Protein AF-0000000086660845 (afdb_homodimer)

Structure (mmCIF, N/CA/C/O backbone):
data_AF-0000000086660845-model_v1
#
loop_
_entity.id
_entity.type
_entity.pdbx_description
1 polymer 'Inosine/uridine-preferring nucleoside hydrolase domain-containing protein'
#
loop_
_atom_site.group_PDB
_atom_site.id
_atom_site.type_symbol
_atom_site.label_atom_id
_atom_site.label_alt_id
_atom_site.label_comp_id
_atom_site.label_asym_id
_atom_site.label_entity_id
_atom_site.label_seq_id
_atom_site.pdbx_PDB_ins_code
_atom_site.Cartn_x
_atom_site.Cartn_y
_atom_site.Cartn_z
_atom_site.occupancy
_atom_site.B_iso_or_equiv
_atom_site.auth_seq_id
_atom_site.auth_comp_id
_atom_site.auth_asym_id
_atom_site.auth_atom_id
_atom_site.pdbx_PDB_model_num
ATOM 1 N N . MET A 1 1 ? -36.562 30 74.688 1 32.03 1 MET A N 1
ATOM 2 C CA . MET A 1 1 ? -36 30.766 73.625 1 32.03 1 MET A CA 1
ATOM 3 C C . MET A 1 1 ? -34.906 29.984 72.875 1 32.03 1 MET A C 1
ATOM 5 O O . MET A 1 1 ? -33.812 29.828 73.375 1 32.03 1 MET A O 1
ATOM 9 N N . LEU A 1 2 ? -35.375 28.969 72.062 1 31.64 2 LEU A N 1
ATOM 10 C CA . LEU A 1 2 ? -34.625 27.984 71.312 1 31.64 2 LEU A CA 1
ATOM 11 C C . LEU A 1 2 ? -33.781 28.672 70.25 1 31.64 2 LEU A C 1
ATOM 13 O O . LEU A 1 2 ? -34.312 29.469 69.438 1 31.64 2 LEU A O 1
ATOM 17 N N . ALA A 1 3 ? -32.406 28.75 70.5 1 40.72 3 ALA A N 1
ATOM 18 C CA . ALA A 1 3 ? -31.312 29.219 69.688 1 40.72 3 ALA A CA 1
ATOM 19 C C . ALA A 1 3 ? -31.312 28.516 68.312 1 40.72 3 ALA A C 1
ATOM 21 O O . ALA A 1 3 ? -31.125 27.312 68.25 1 40.72 3 ALA A O 1
ATOM 22 N N . SER A 1 4 ? -32.156 28.984 67.375 1 36.28 4 SER A N 1
ATOM 23 C CA . SER A 1 4 ? -32.156 28.516 65.938 1 36.28 4 SER A CA 1
ATOM 24 C C . SER A 1 4 ? -30.812 28.75 65.312 1 36.28 4 SER A C 1
ATOM 26 O O . SER A 1 4 ? -30.344 29.875 65.188 1 36.28 4 SER A O 1
ATOM 28 N N . THR A 1 5 ? -29.875 27.781 65.5 1 42.56 5 THR A N 1
ATOM 29 C CA . THR A 1 5 ? -28.578 27.812 64.875 1 42.56 5 THR A CA 1
ATOM 30 C C . THR A 1 5 ? -28.734 27.859 63.344 1 42.56 5 THR A C 1
ATOM 32 O O . THR A 1 5 ? -29.344 26.969 62.75 1 42.56 5 THR A O 1
ATOM 35 N N . LEU A 1 6 ? -28.781 29.031 62.812 1 41.56 6 LEU A N 1
ATOM 36 C CA . LEU A 1 6 ? -28.703 29.281 61.375 1 41.56 6 LEU A CA 1
ATOM 37 C C . LEU A 1 6 ? -27.469 28.625 60.781 1 41.56 6 LEU A C 1
ATOM 39 O O . LEU A 1 6 ? -26.328 28.969 61.156 1 41.56 6 LEU A O 1
ATOM 43 N N . GLN A 1 7 ? -27.578 27.344 60.406 1 42.09 7 GLN A N 1
ATOM 44 C CA . GLN A 1 7 ? -26.531 26.688 59.625 1 42.09 7 GLN A CA 1
ATOM 45 C C . GLN A 1 7 ? -26.312 27.422 58.281 1 42.09 7 GLN A C 1
ATOM 47 O O . GLN A 1 7 ? -27.219 27.484 57.469 1 42.09 7 GLN A O 1
ATOM 52 N N . ILE A 1 8 ? -25.484 28.391 58.25 1 34.31 8 ILE A N 1
ATOM 53 C CA . ILE A 1 8 ? -25.031 28.969 57 1 34.31 8 ILE A CA 1
ATOM 54 C C . ILE A 1 8 ? -24.344 27.906 56.156 1 34.31 8 ILE A C 1
ATOM 56 O O . ILE A 1 8 ? -23.312 27.359 56.562 1 34.31 8 ILE A O 1
ATOM 60 N N . ALA A 1 9 ? -25.062 27.219 55.344 1 42.22 9 ALA A N 1
ATOM 61 C CA . ALA A 1 9 ? -24.453 26.406 54.312 1 42.22 9 ALA A CA 1
ATOM 62 C C . ALA A 1 9 ? -23.5 27.219 53.438 1 42.22 9 ALA A C 1
ATOM 64 O O . ALA A 1 9 ? -23.922 28.141 52.719 1 42.22 9 ALA A O 1
ATOM 65 N N . LEU A 1 10 ? -22.297 27.281 53.906 1 37.25 10 LEU A N 1
ATOM 66 C CA . LEU A 1 10 ? -21.266 27.797 52.969 1 37.25 10 LEU A CA 1
ATOM 67 C C . LEU A 1 10 ? -21.312 27.047 51.656 1 37.25 10 LEU A C 1
ATOM 69 O O . LEU A 1 10 ? -21.047 25.844 51.594 1 37.25 10 LEU A O 1
ATOM 73 N N . SER A 1 11 ? -22.094 27.469 50.812 1 36.59 11 SER A N 1
ATOM 74 C CA . SER A 1 11 ? -21.969 26.953 49.469 1 36.59 11 SER A CA 1
ATOM 75 C C . SER A 1 11 ? -20.547 27.141 48.938 1 36.59 11 SER A C 1
ATOM 77 O O . SER A 1 11 ? -20.047 28.266 48.844 1 36.59 11 SER A O 1
ATOM 79 N N . ALA A 1 12 ? -19.734 26.219 49.219 1 42.62 12 ALA A N 1
ATOM 80 C CA . ALA A 1 12 ? -18.469 26.172 48.469 1 42.62 12 ALA A CA 1
ATOM 81 C C . ALA A 1 12 ? -18.688 26.375 46.969 1 42.62 12 ALA A C 1
ATOM 83 O O . ALA A 1 12 ? -19.25 25.5 46.312 1 42.62 12 ALA A O 1
ATOM 84 N N . LEU A 1 13 ? -18.828 27.578 46.594 1 37.56 13 LEU A N 1
ATOM 85 C CA . LEU A 1 13 ? -18.641 27.781 45.156 1 37.56 13 LEU A CA 1
ATOM 86 C C . LEU A 1 13 ? -17.406 27.031 44.688 1 37.56 13 LEU A C 1
ATOM 88 O O . LEU A 1 13 ? -16.281 27.375 45.062 1 37.56 13 LEU A O 1
ATOM 92 N N . LEU A 1 14 ? -17.484 25.797 44.5 1 40.09 14 LEU A N 1
ATOM 93 C CA . LEU A 1 14 ? -16.422 25.141 43.75 1 40.09 14 LEU A CA 1
ATOM 94 C C . LEU A 1 14 ? -16.016 25.969 42.531 1 40.09 14 LEU A C 1
ATOM 96 O O . LEU A 1 14 ? -16.812 26.156 41.594 1 40.09 14 LEU A O 1
ATOM 100 N N . VAL A 1 15 ? -15.266 27 42.719 1 37.66 15 VAL A N 1
ATOM 101 C CA . VAL A 1 15 ? -14.578 27.594 41.562 1 37.66 15 VAL A CA 1
ATOM 102 C C . VAL A 1 15 ? -14.109 26.516 40.625 1 37.66 15 VAL A C 1
ATOM 104 O O . VAL A 1 15 ? -13.273 25.672 40.969 1 37.66 15 VAL A O 1
ATOM 107 N N . GLN A 1 16 ? -14.961 26.016 39.781 1 39.53 16 GLN A N 1
ATOM 108 C CA . GLN A 1 16 ? -14.383 25.266 38.656 1 39.53 16 GLN A CA 1
ATOM 109 C C . GLN A 1 16 ? -13.109 25.938 38.156 1 39.53 16 GLN A C 1
ATOM 111 O O . GLN A 1 16 ? -13.086 27.141 37.938 1 39.53 16 GLN A O 1
ATOM 116 N N . PRO A 1 17 ? -11.977 25.484 38.469 1 42.47 17 PRO A N 1
ATOM 117 C CA . PRO A 1 17 ? -10.789 26.141 37.938 1 42.47 17 PRO A CA 1
ATOM 118 C C . PRO A 1 17 ? -11.039 26.781 36.562 1 42.47 17 PRO A C 1
ATOM 120 O O . PRO A 1 17 ? -11.852 26.281 35.781 1 42.47 17 PRO A O 1
ATOM 123 N N . ALA A 1 18 ? -10.992 28 36.375 1 42.97 18 ALA A N 1
ATOM 124 C CA . ALA A 1 18 ? -11.062 28.719 35.094 1 42.97 18 ALA A CA 1
ATOM 125 C C . ALA A 1 18 ? -10.406 27.922 33.969 1 42.97 18 ALA A C 1
ATOM 127 O O . ALA A 1 18 ? -9.188 27.75 33.969 1 42.97 18 ALA A O 1
ATOM 128 N N . LEU A 1 19 ? -10.828 26.766 33.562 1 49.28 19 LEU A N 1
ATOM 129 C CA . LEU A 1 19 ? -10.219 26.156 32.375 1 49.28 19 LEU A CA 1
ATOM 130 C C . LEU A 1 19 ? -9.734 27.234 31.406 1 49.28 19 LEU A C 1
ATOM 132 O O . LEU A 1 19 ? -10.516 28.047 30.938 1 49.28 19 LEU A O 1
ATOM 136 N N . GLY A 1 20 ? -8.586 27.734 31.641 1 54.78 20 GLY A N 1
ATOM 137 C CA . GLY A 1 20 ? -8.055 28.734 30.703 1 54.78 20 GLY A CA 1
ATOM 138 C C . GLY A 1 20 ? -8.633 28.594 29.312 1 54.78 20 GLY A C 1
ATOM 139 O O . GLY A 1 20 ? -9.086 27.531 28.906 1 54.78 20 GLY A O 1
ATOM 140 N N . ALA A 1 21 ? -8.984 29.703 28.625 1 76.75 21 ALA A N 1
ATOM 141 C CA . ALA A 1 21 ? -9.641 29.781 27.312 1 76.75 21 ALA A CA 1
ATOM 142 C C . ALA A 1 21 ? -8.914 28.938 26.281 1 76.75 21 ALA A C 1
ATOM 144 O O . ALA A 1 21 ? -7.688 28.969 26.188 1 76.75 21 ALA A O 1
ATOM 145 N N . ARG A 1 22 ? -9.531 27.891 25.703 1 92.75 22 ARG A N 1
ATOM 146 C CA . ARG A 1 22 ? -9 27.031 24.641 1 92.75 22 ARG A CA 1
ATOM 147 C C . ARG A 1 22 ? -8.602 27.859 23.422 1 92.75 22 ARG A C 1
ATOM 149 O O . ARG A 1 22 ? -9.297 28.797 23.047 1 92.75 22 ARG A O 1
ATOM 156 N N . LYS A 1 23 ? -7.477 27.578 22.922 1 96.56 23 LYS A N 1
ATOM 157 C CA . LYS A 1 23 ? -6.969 28.234 21.719 1 96.56 23 LYS A CA 1
ATOM 158 C C . LYS A 1 23 ? -7.758 27.797 20.484 1 96.56 23 LYS A C 1
ATOM 160 O O . LYS A 1 23 ? -7.961 26.594 20.266 1 96.56 23 LYS A O 1
ATOM 165 N N . ASN A 1 24 ? -8.32 28.812 19.703 1 98.44 24 ASN A N 1
ATOM 166 C CA . ASN A 1 24 ? -8.945 28.5 18.438 1 98.44 24 ASN A CA 1
ATOM 167 C C . ASN A 1 24 ? -7.922 28.031 17.406 1 98.44 24 ASN A C 1
ATOM 169 O O . ASN A 1 24 ? -6.945 28.734 17.141 1 98.44 24 ASN A O 1
ATOM 173 N N . LEU A 1 25 ? -8.172 26.844 16.875 1 98.88 25 LEU A N 1
ATOM 174 C CA . LEU A 1 25 ? -7.199 26.25 15.953 1 98.88 25 LEU A CA 1
ATOM 175 C C . LEU A 1 25 ? -7.879 25.766 14.68 1 98.88 25 LEU A C 1
ATOM 177 O O . LEU A 1 25 ? -8.953 25.156 14.734 1 98.88 25 LEU A O 1
ATOM 181 N N . ILE A 1 26 ? -7.352 26.125 13.539 1 98.94 26 ILE A N 1
ATOM 182 C CA . ILE A 1 26 ? -7.656 25.5 12.25 1 98.94 26 ILE A CA 1
ATOM 183 C C . ILE A 1 26 ? -6.449 24.719 11.758 1 98.94 26 ILE A C 1
ATOM 185 O O . ILE A 1 26 ? -5.309 25.172 11.859 1 98.94 26 ILE A O 1
ATOM 189 N N . ILE A 1 27 ? -6.688 23.547 11.242 1 98.94 27 ILE A N 1
ATOM 190 C CA . ILE A 1 27 ? -5.605 22.734 10.68 1 98.94 27 ILE A CA 1
ATOM 191 C C . ILE A 1 27 ? -5.789 22.609 9.172 1 98.94 27 ILE A C 1
ATOM 193 O O . ILE A 1 27 ? -6.898 22.344 8.695 1 98.94 27 ILE A O 1
ATOM 197 N N . ASP A 1 28 ? -4.762 22.875 8.43 1 98.94 28 ASP A N 1
ATOM 198 C CA . ASP A 1 28 ? -4.676 22.672 6.984 1 98.94 28 ASP A CA 1
ATOM 199 C C . ASP A 1 28 ? -3.695 21.562 6.641 1 98.94 28 ASP A C 1
ATOM 201 O O . ASP A 1 28 ? -2.482 21.719 6.77 1 98.94 28 ASP A O 1
ATOM 205 N N . THR A 1 29 ? -4.203 20.406 6.195 1 98.88 29 THR A N 1
ATOM 206 C CA . THR A 1 29 ? -3.416 19.172 6.168 1 98.88 29 THR A CA 1
ATOM 207 C C . THR A 1 29 ? -3.438 18.547 4.777 1 98.88 29 THR A C 1
ATOM 209 O O . THR A 1 29 ? -4.336 18.828 3.979 1 98.88 29 THR A O 1
ATOM 212 N N . ASP A 1 30 ? -2.449 17.766 4.445 1 98.75 30 ASP A N 1
ATOM 213 C CA . ASP A 1 30 ? -2.398 17 3.211 1 98.75 30 ASP A CA 1
ATOM 214 C C . ASP A 1 30 ? -2.41 15.5 3.502 1 98.75 30 ASP A C 1
ATOM 216 O O . ASP A 1 30 ? -1.623 14.742 2.926 1 98.75 30 ASP A O 1
ATOM 220 N N . ILE A 1 31 ? -3.307 15.078 4.422 1 98.62 31 ILE A N 1
ATOM 221 C CA . ILE A 1 31 ? -3.484 13.664 4.699 1 98.62 31 ILE A CA 1
ATOM 222 C C . ILE A 1 31 ? -3.559 12.883 3.391 1 98.62 31 ILE A C 1
ATOM 224 O O . ILE A 1 31 ? -4.504 13.047 2.613 1 98.62 31 ILE A O 1
ATOM 228 N N . PHE A 1 32 ? -2.545 12.172 3.107 1 98.25 32 PHE A N 1
ATOM 229 C CA . PHE A 1 32 ? -2.439 11.414 1.866 1 98.25 32 PHE A CA 1
ATOM 230 C C . PHE A 1 32 ? -1.125 10.648 1.812 1 98.25 32 PHE A C 1
ATOM 232 O O . PHE A 1 32 ? -1.075 9.469 2.17 1 98.25 32 PHE A O 1
ATOM 239 N N . SER A 1 33 ? 0.018 11.273 1.75 1 96.44 33 SER A N 1
ATOM 240 C CA . SER A 1 33 ? 1.28 10.633 1.403 1 96.44 33 SER A CA 1
ATOM 241 C C . SER A 1 33 ? 2.123 10.359 2.645 1 96.44 33 SER A C 1
ATOM 243 O O . SER A 1 33 ? 3.232 9.828 2.547 1 96.44 33 SER A O 1
ATOM 245 N N . ASP A 1 34 ? 1.668 10.781 3.844 1 98.25 34 ASP A N 1
ATOM 246 C CA . ASP A 1 34 ? 2.391 10.492 5.078 1 98.25 34 ASP A CA 1
ATOM 247 C C . ASP A 1 34 ? 1.432 10.367 6.262 1 98.25 34 ASP A C 1
ATOM 249 O O . ASP A 1 34 ? 0.578 11.234 6.465 1 98.25 34 ASP A O 1
ATOM 253 N N . CYS A 1 35 ? 1.624 9.375 7.055 1 98.75 35 CYS A N 1
ATOM 254 C CA . CYS A 1 35 ? 0.695 9.086 8.141 1 98.75 35 CYS A CA 1
ATOM 255 C C . CYS A 1 35 ? 0.904 10.047 9.305 1 98.75 35 CYS A C 1
ATOM 257 O O . CYS A 1 35 ? 0.077 10.117 10.219 1 98.75 35 CYS A O 1
ATOM 259 N N . ASP A 1 36 ? 2.008 10.852 9.32 1 98.75 36 ASP A N 1
ATOM 260 C CA . ASP A 1 36 ? 2.26 11.711 10.469 1 98.75 36 ASP A CA 1
ATOM 261 C C . ASP A 1 36 ? 1.195 12.797 10.586 1 98.75 36 ASP A C 1
ATOM 263 O O . ASP A 1 36 ? 0.997 13.367 11.656 1 98.75 36 ASP A O 1
ATOM 267 N N . ASP A 1 37 ? 0.441 13.102 9.461 1 98.88 37 ASP A N 1
ATOM 268 C CA . ASP A 1 37 ? -0.718 13.984 9.523 1 98.88 37 ASP A CA 1
ATOM 269 C C . ASP A 1 37 ? -1.775 13.438 10.484 1 98.88 37 ASP A C 1
ATOM 271 O O . ASP A 1 37 ? -2.459 14.203 11.164 1 98.88 37 ASP A O 1
ATOM 275 N N . THR A 1 38 ? -1.94 12.109 10.453 1 98.94 38 THR A N 1
ATOM 276 C CA . THR A 1 38 ? -2.965 11.516 11.305 1 98.94 38 THR A CA 1
ATOM 277 C C . THR A 1 38 ? -2.592 11.656 12.773 1 98.94 38 THR A C 1
ATOM 279 O O . THR A 1 38 ? -3.461 11.867 13.625 1 98.94 38 THR A O 1
ATOM 282 N N . GLY A 1 39 ? -1.274 11.508 13.078 1 98.88 39 GLY A N 1
ATOM 283 C CA . GLY A 1 39 ? -0.817 11.781 14.43 1 98.88 39 GLY A CA 1
ATOM 284 C C . GLY A 1 39 ? -1.065 13.211 14.867 1 98.88 39 GLY A C 1
ATOM 285 O O . GLY A 1 39 ? -1.467 13.453 16.016 1 98.88 39 GLY A O 1
ATOM 286 N N . ALA A 1 40 ? -0.851 14.133 13.992 1 98.94 40 ALA A N 1
ATOM 287 C CA . ALA A 1 40 ? -1.102 15.539 14.273 1 98.94 40 ALA A CA 1
ATOM 288 C C . ALA A 1 40 ? -2.576 15.789 14.57 1 98.94 40 ALA A C 1
ATOM 290 O O . ALA A 1 40 ? -2.912 16.5 15.516 1 98.94 40 ALA A O 1
ATOM 291 N N . LEU A 1 41 ? -3.461 15.188 13.805 1 98.88 41 LEU A N 1
ATOM 292 C CA . LEU A 1 41 ? -4.895 15.336 14.016 1 98.88 41 LEU A CA 1
ATOM 293 C C . LEU A 1 41 ? -5.312 14.734 15.352 1 98.88 41 LEU A C 1
ATOM 295 O O . LEU A 1 41 ? -6.168 15.289 16.047 1 98.88 41 LEU A O 1
ATOM 299 N N . LEU A 1 42 ? -4.715 13.578 15.68 1 98.88 42 LEU A N 1
ATOM 300 C CA . LEU A 1 42 ? -4.984 12.938 16.969 1 98.88 42 LEU A CA 1
ATOM 301 C C . LEU A 1 42 ? -4.684 13.883 18.125 1 98.88 42 LEU A C 1
ATOM 303 O O . LEU A 1 42 ? -5.516 14.07 19 1 98.88 42 LEU A O 1
ATOM 307 N N . ILE A 1 43 ? -3.541 14.547 18.047 1 98.81 43 ILE A N 1
ATOM 308 C CA . ILE A 1 43 ? -3.125 15.461 19.109 1 98.81 43 ILE A CA 1
ATOM 309 C C . ILE A 1 43 ? -4.098 16.625 19.203 1 98.81 43 ILE A C 1
ATOM 311 O O . ILE A 1 43 ? -4.578 16.969 20.281 1 98.81 43 ILE A O 1
ATOM 315 N N . ALA A 1 44 ? -4.441 17.188 18.109 1 98.81 44 ALA A N 1
ATOM 316 C CA . ALA A 1 44 ? -5.312 18.359 18.078 1 98.81 44 ALA A CA 1
ATOM 317 C C . ALA A 1 44 ? -6.723 18.016 18.547 1 98.81 44 ALA A C 1
ATOM 319 O O . ALA A 1 44 ? -7.328 18.75 19.328 1 98.81 44 ALA A O 1
ATOM 320 N N . ALA A 1 45 ? -7.211 16.922 18.094 1 98.62 45 ALA A N 1
ATOM 321 C CA . ALA A 1 45 ? -8.594 16.531 18.344 1 98.62 45 ALA A CA 1
ATOM 322 C C . ALA A 1 45 ? -8.805 16.156 19.797 1 98.62 45 ALA A C 1
ATOM 324 O O . ALA A 1 45 ? -9.93 16.219 20.312 1 98.62 45 ALA A O 1
ATOM 325 N N . THR A 1 46 ? -7.727 15.75 20.5 1 98.31 46 THR A N 1
ATOM 326 C CA . THR A 1 46 ? -7.918 15.219 21.844 1 98.31 46 THR A CA 1
ATOM 327 C C . THR A 1 46 ? -7.312 16.156 22.891 1 98.31 46 THR A C 1
ATOM 329 O O . THR A 1 46 ? -7.375 15.883 24.094 1 98.31 46 THR A O 1
ATOM 332 N N . SER A 1 47 ? -6.75 17.266 22.469 1 97.88 47 SER A N 1
ATOM 333 C CA . SER A 1 47 ? -6.148 18.203 23.391 1 97.88 47 SER A CA 1
ATOM 334 C C . SER A 1 47 ? -7.215 19.031 24.109 1 97.88 47 SER A C 1
ATOM 336 O O . SER A 1 47 ? -8.086 19.625 23.469 1 97.88 47 SER A O 1
ATOM 338 N N . PRO A 1 48 ? -7.109 19.172 25.391 1 96.56 48 PRO A N 1
ATOM 339 C CA . PRO A 1 48 ? -8.047 20.031 26.125 1 96.56 48 PRO A CA 1
ATOM 340 C C . PRO A 1 48 ? -7.723 21.516 25.984 1 96.56 48 PRO A C 1
ATOM 342 O O . PRO A 1 48 ? -8.484 22.359 26.438 1 96.56 48 PRO A O 1
ATOM 345 N N . LYS A 1 49 ? -6.684 21.828 25.266 1 97.25 49 LYS A N 1
ATOM 346 C CA . LYS A 1 49 ? -6.203 23.203 25.188 1 97.25 49 LYS A CA 1
ATOM 347 C C . LYS A 1 49 ? -6.672 23.875 23.906 1 97.25 49 LYS A C 1
ATOM 349 O O . LYS A 1 49 ? -6.426 25.062 23.688 1 97.25 49 LYS A O 1
ATOM 354 N N . VAL A 1 50 ? -7.363 23.141 23.094 1 96.5 50 VAL A N 1
ATOM 355 C CA . VAL A 1 50 ? -7.672 23.688 21.781 1 96.5 50 VAL A CA 1
ATOM 356 C C . VAL A 1 50 ? -9.172 23.578 21.5 1 96.5 50 VAL A C 1
ATOM 358 O O . VAL A 1 50 ? -9.828 22.641 21.984 1 96.5 50 VAL A O 1
ATOM 361 N N . ASN A 1 51 ? -9.688 24.562 20.953 1 97.69 51 ASN A N 1
ATOM 362 C CA . ASN A 1 51 ? -10.961 24.547 20.234 1 97.69 51 ASN A CA 1
ATOM 363 C C . ASN A 1 51 ? -10.75 24.406 18.734 1 97.69 51 ASN A C 1
ATOM 365 O O . ASN A 1 51 ? -10.477 25.391 18.047 1 97.69 51 ASN A O 1
ATOM 369 N N . LEU A 1 52 ? -10.875 23.188 18.25 1 98.44 52 LEU A N 1
ATOM 370 C CA . LEU A 1 52 ? -10.68 22.938 16.828 1 98.44 52 LEU A CA 1
ATOM 371 C C . LEU A 1 52 ? -11.883 23.422 16.016 1 98.44 52 LEU A C 1
ATOM 373 O O . LEU A 1 52 ? -12.977 22.875 16.141 1 98.44 52 LEU A O 1
ATOM 377 N N . LEU A 1 53 ? -11.609 24.406 15.211 1 98.62 53 LEU A N 1
ATOM 378 C CA . LEU A 1 53 ? -12.711 25.078 14.531 1 98.62 53 LEU A CA 1
ATOM 379 C C . LEU A 1 53 ? -13.055 24.375 13.227 1 98.62 53 LEU A C 1
ATOM 381 O O . LEU A 1 53 ? -14.211 24.406 12.781 1 98.62 53 LEU A O 1
ATOM 385 N N . GLY A 1 54 ? -12.094 23.812 12.586 1 98.88 54 GLY A N 1
ATOM 386 C CA . GLY A 1 54 ? -12.242 23.141 11.305 1 98.88 54 GLY A CA 1
ATOM 387 C C . GLY A 1 54 ? -10.938 22.578 10.773 1 98.88 54 GLY A C 1
ATOM 388 O O . GLY A 1 54 ? -9.867 22.875 11.297 1 98.88 54 GLY A O 1
ATOM 389 N N . VAL A 1 55 ? -11.078 21.719 9.805 1 98.94 55 VAL A N 1
ATOM 390 C CA . VAL A 1 55 ? -9.93 21.109 9.133 1 98.94 55 VAL A CA 1
ATOM 391 C C . VAL A 1 55 ? -10.078 21.266 7.621 1 98.94 55 VAL A C 1
ATOM 393 O O . VAL A 1 55 ? -11.125 20.938 7.059 1 98.94 55 VAL A O 1
ATOM 396 N N . ASN A 1 56 ? -9.109 21.828 7.012 1 98.94 56 ASN A N 1
ATOM 397 C CA . ASN A 1 56 ? -9.023 21.906 5.555 1 98.94 56 ASN A CA 1
ATOM 398 C C . ASN A 1 56 ? -8.031 20.875 5 1 98.94 56 ASN A C 1
ATOM 400 O O . ASN A 1 56 ? -6.918 20.75 5.512 1 98.94 56 ASN A O 1
ATOM 404 N N . VAL A 1 57 ? -8.445 20.156 3.977 1 98.94 57 VAL A N 1
ATOM 405 C CA . VAL A 1 57 ? -7.586 19.203 3.285 1 98.94 57 VAL A CA 1
ATOM 406 C C . VAL A 1 57 ? -7.074 19.812 1.985 1 98.94 57 VAL A C 1
ATOM 408 O O . VAL A 1 57 ? -7.863 20.219 1.128 1 98.94 57 VAL A O 1
ATOM 411 N N . ASN A 1 58 ? -5.762 19.859 1.879 1 98.81 58 ASN A N 1
ATOM 412 C CA . ASN A 1 58 ? -5.211 20.625 0.758 1 98.81 58 ASN A CA 1
ATOM 413 C C . ASN A 1 58 ? -4.633 19.703 -0.309 1 98.81 58 ASN A C 1
ATOM 415 O O . ASN A 1 58 ? -3.9 20.141 -1.194 1 98.81 58 ASN A O 1
ATOM 419 N N . TYR A 1 59 ? -4.828 18.375 -0.253 1 98.31 59 TYR A N 1
ATOM 420 C CA . TYR A 1 59 ? -4.641 17.438 -1.346 1 98.31 59 TYR A CA 1
ATOM 421 C C . TYR A 1 59 ? -5.977 16.938 -1.878 1 98.31 59 TYR A C 1
ATOM 423 O O . TYR A 1 59 ? -6.855 16.547 -1.103 1 98.31 59 TYR A O 1
ATOM 431 N N . PRO A 1 60 ? -6.133 16.906 -3.18 1 97.94 60 PRO A N 1
ATOM 432 C CA . PRO A 1 60 ? -7.48 16.734 -3.729 1 97.94 60 PRO A CA 1
ATOM 433 C C . PRO A 1 60 ? -7.832 15.266 -3.959 1 97.94 60 PRO A C 1
ATOM 435 O O . PRO A 1 60 ? -8.352 14.914 -5.02 1 97.94 60 PRO A O 1
ATOM 438 N N . SER A 1 61 ? -7.68 14.414 -2.996 1 98.62 61 SER A N 1
ATOM 439 C CA . SER A 1 61 ? -8.156 13.039 -3.061 1 98.62 61 SER A CA 1
ATOM 440 C C . SER A 1 61 ? -9.398 12.844 -2.195 1 98.62 61 SER A C 1
ATOM 442 O O . SER A 1 61 ? -9.43 13.273 -1.042 1 98.62 61 SER A O 1
ATOM 444 N N . SER A 1 62 ? -10.406 12.117 -2.738 1 98.75 62 SER A N 1
ATOM 445 C CA . SER A 1 62 ? -11.602 11.82 -1.964 1 98.75 62 SER A CA 1
ATOM 446 C C . SER A 1 62 ? -11.266 11.016 -0.715 1 98.75 62 SER A C 1
ATOM 448 O O . SER A 1 62 ? -11.922 11.164 0.321 1 98.75 62 SER A O 1
ATOM 450 N N . TYR A 1 63 ? -10.219 10.164 -0.781 1 98.81 63 TYR A N 1
ATOM 451 C CA . TYR A 1 63 ? -9.797 9.352 0.355 1 98.81 63 TYR A CA 1
ATOM 452 C C . TYR A 1 63 ? -9.219 10.219 1.467 1 98.81 63 TYR A C 1
ATOM 454 O O . TYR A 1 63 ? -9.438 9.953 2.65 1 98.81 63 TYR A O 1
ATOM 462 N N . SER A 1 64 ? -8.477 11.305 1.121 1 98.88 64 SER A N 1
ATOM 463 C CA . SER A 1 64 ? -7.914 12.227 2.104 1 98.88 64 SER A CA 1
ATOM 464 C C . SER A 1 64 ? -9.016 12.891 2.928 1 98.88 64 SER A C 1
ATOM 466 O O . SER A 1 64 ? -8.914 12.969 4.152 1 98.88 64 SER A O 1
ATOM 468 N N . VAL A 1 65 ? -10.031 13.266 2.23 1 98.94 65 VAL A N 1
ATOM 469 C CA . VAL A 1 65 ? -11.133 14 2.84 1 98.94 65 VAL A CA 1
ATOM 470 C C . VAL A 1 65 ? -11.914 13.086 3.779 1 98.94 65 VAL A C 1
ATOM 472 O O . VAL A 1 65 ? -12.133 13.422 4.945 1 98.94 65 VAL A O 1
ATOM 475 N N . THR A 1 66 ? -12.242 11.922 3.299 1 98.88 66 THR A N 1
ATOM 476 C CA . THR A 1 66 ? -13.102 11.047 4.09 1 98.88 66 THR A CA 1
ATOM 477 C C . THR A 1 66 ? -12.297 10.359 5.195 1 98.88 66 THR A C 1
ATOM 479 O O . THR A 1 66 ? -12.836 10.055 6.262 1 98.88 66 THR A O 1
ATOM 482 N N . ALA A 1 67 ? -10.977 10.148 5.023 1 98.94 67 ALA A N 1
ATOM 483 C CA . ALA A 1 67 ? -10.125 9.688 6.117 1 98.94 67 ALA A CA 1
ATOM 484 C C . ALA A 1 67 ? -10.07 10.719 7.238 1 98.94 67 ALA A C 1
ATOM 486 O O . ALA A 1 67 ? -10.109 10.367 8.422 1 98.94 67 ALA A O 1
ATOM 487 N N . THR A 1 68 ? -9.969 12 6.871 1 98.94 68 THR A N 1
ATOM 488 C CA . THR A 1 68 ? -9.984 13.078 7.855 1 98.94 68 THR A CA 1
ATOM 489 C C . THR A 1 68 ? -11.266 13.039 8.68 1 98.94 68 THR A C 1
ATOM 491 O O . THR A 1 68 ? -11.227 13.094 9.906 1 98.94 68 THR A O 1
ATOM 494 N N . SER A 1 69 ? -12.352 12.875 7.977 1 98.94 69 SER A N 1
ATOM 495 C CA . SER A 1 69 ? -13.648 12.789 8.641 1 98.94 69 SER A CA 1
ATOM 496 C C . SER A 1 69 ? -13.711 11.602 9.594 1 98.94 69 SER A C 1
ATOM 498 O O . SER A 1 69 ? -14.18 11.727 10.727 1 98.94 69 SER A O 1
ATOM 500 N N . ALA A 1 70 ? -13.227 10.461 9.164 1 98.88 70 ALA A N 1
ATOM 501 C CA . ALA A 1 70 ? -13.227 9.234 9.961 1 98.88 70 ALA A CA 1
ATOM 502 C C . ALA A 1 70 ? -12.43 9.422 11.25 1 98.88 70 ALA A C 1
ATOM 504 O O . ALA A 1 70 ? -12.898 9.055 12.336 1 98.88 70 ALA A O 1
ATOM 505 N N . ILE A 1 71 ? -11.258 9.992 11.133 1 98.88 71 ILE A N 1
ATOM 506 C CA . ILE A 1 71 ? -10.367 10.18 12.273 1 98.88 71 ILE A CA 1
ATOM 507 C C . ILE A 1 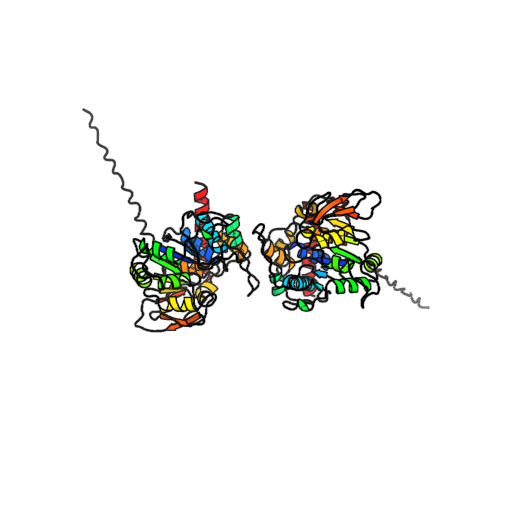71 ? -11 11.148 13.273 1 98.88 71 ILE A C 1
ATOM 509 O O . ILE A 1 71 ? -11.039 10.875 14.477 1 98.88 71 ILE A O 1
ATOM 513 N N . LEU A 1 72 ? -11.531 12.25 12.781 1 98.81 72 LEU A N 1
ATOM 514 C CA . LEU A 1 72 ? -12.148 13.234 13.664 1 98.81 72 LEU A CA 1
ATOM 515 C C . LEU A 1 72 ? -13.375 12.656 14.352 1 98.81 72 LEU A C 1
ATOM 517 O O . LEU A 1 72 ? -13.594 12.898 15.539 1 98.81 72 LEU A O 1
ATOM 521 N N . ALA A 1 73 ? -14.156 11.867 13.602 1 98.69 73 ALA A N 1
ATOM 522 C CA . ALA A 1 73 ? -15.328 11.227 14.195 1 98.69 73 ALA A CA 1
ATOM 523 C C . ALA A 1 73 ? -14.922 10.289 15.328 1 98.69 73 ALA A C 1
ATOM 525 O O . ALA A 1 73 ? -15.578 10.25 16.375 1 98.69 73 ALA A O 1
ATOM 526 N N . HIS A 1 74 ? -13.859 9.57 15.141 1 98.56 74 HIS A N 1
ATOM 527 C CA . HIS A 1 74 ? -13.367 8.633 16.141 1 98.56 74 HIS A CA 1
ATOM 528 C C . HIS A 1 74 ? -13.016 9.352 17.438 1 98.56 74 HIS A C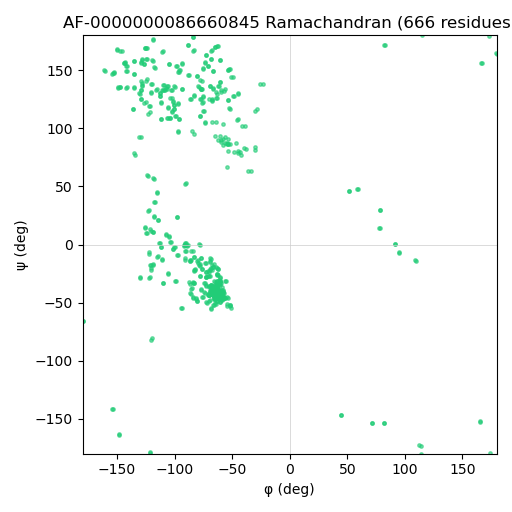 1
ATOM 530 O O . HIS A 1 74 ? -13.219 8.812 18.531 1 98.56 74 HIS A O 1
ATOM 536 N N . TYR A 1 75 ? -12.516 10.578 17.297 1 98.19 75 TYR A N 1
ATOM 537 C CA . TYR A 1 75 ? -12.109 11.344 18.469 1 98.19 75 TYR A CA 1
ATOM 538 C C . TYR A 1 75 ? -13.203 12.32 18.875 1 98.19 75 TYR A C 1
ATOM 540 O O . TYR A 1 75 ? -12.906 13.422 19.359 1 98.19 75 TYR A O 1
ATOM 548 N N . ASN A 1 76 ? -14.438 12.055 18.516 1 97.12 76 ASN A N 1
ATOM 549 C CA . ASN A 1 76 ? -15.656 12.695 19.016 1 97.12 76 ASN A CA 1
ATOM 550 C C . ASN A 1 76 ? -15.867 14.062 18.375 1 97.12 76 ASN A C 1
ATOM 552 O O . ASN A 1 76 ? -16.375 14.984 19.016 1 97.12 76 ASN A O 1
ATOM 556 N N . HIS A 1 77 ? -15.406 14.227 17.172 1 98 77 HIS A N 1
ATOM 557 C CA . HIS A 1 77 ? -15.664 15.422 16.391 1 98 77 HIS A CA 1
ATOM 558 C C . HIS A 1 77 ? -16.438 15.078 15.109 1 98 77 HIS A C 1
ATOM 560 O O . HIS A 1 77 ? -16.016 15.453 14.016 1 98 77 HIS A O 1
ATOM 566 N N . SER A 1 78 ? -17.562 14.477 15.227 1 98.06 78 SER A N 1
ATOM 567 C CA . SER A 1 78 ? -18.312 13.938 14.094 1 98.06 78 SER A CA 1
ATOM 568 C C . SER A 1 78 ? -18.875 15.055 13.219 1 98.06 78 SER A C 1
ATOM 570 O O . SER A 1 78 ? -19.141 14.852 12.031 1 98.06 78 SER A O 1
ATOM 572 N N . ALA A 1 79 ? -19 16.234 13.789 1 98.31 79 ALA A N 1
ATOM 573 C CA . ALA A 1 79 ? -19.641 17.328 13.047 1 98.31 79 ALA A CA 1
ATOM 574 C C . ALA A 1 79 ? -18.609 18.328 12.555 1 98.31 79 ALA A C 1
ATOM 576 O O . ALA A 1 79 ? -18.953 19.406 12.062 1 98.31 79 ALA A O 1
ATOM 577 N N . MET A 1 80 ? -17.344 17.984 12.742 1 98.62 80 MET A N 1
ATOM 578 C CA . MET A 1 80 ? -16.266 18.906 12.375 1 98.62 80 MET A CA 1
ATOM 579 C C . MET A 1 80 ? -16.406 19.359 10.93 1 98.62 80 MET A C 1
ATOM 581 O O . MET A 1 80 ? -16.547 18.547 10.023 1 98.62 80 MET A O 1
ATOM 585 N N . PRO A 1 81 ? -16.453 20.703 10.703 1 98.88 81 PRO A N 1
ATOM 586 C CA . PRO A 1 81 ? -16.391 21.172 9.312 1 98.88 81 PRO A CA 1
ATOM 587 C C . PRO A 1 81 ? -15.078 20.812 8.625 1 98.88 81 PRO A C 1
ATOM 589 O O . PRO A 1 81 ? -14 21.016 9.188 1 98.88 81 PRO A O 1
ATOM 592 N N . ILE A 1 82 ? -15.188 20.219 7.453 1 98.94 82 ILE A N 1
ATOM 593 C CA . ILE A 1 82 ? -14.023 19.828 6.672 1 98.94 82 ILE A CA 1
ATOM 594 C C . ILE A 1 82 ? -14.102 20.438 5.277 1 98.94 82 ILE A C 1
ATOM 596 O O . ILE A 1 82 ? -15.117 20.328 4.594 1 98.94 82 ILE A O 1
ATOM 600 N N . GLY A 1 83 ? -13.086 21.203 4.93 1 98.94 83 GLY A N 1
ATOM 601 C CA . GLY A 1 83 ? -12.945 21.734 3.584 1 98.94 83 GLY A CA 1
ATOM 602 C C . GLY A 1 83 ? -11.992 20.922 2.725 1 98.94 83 GLY A C 1
ATOM 603 O O . GLY A 1 83 ? -11.078 20.281 3.24 1 98.94 83 GLY A O 1
ATOM 604 N N . ALA A 1 84 ? -12.203 20.969 1.393 1 98.81 84 ALA A N 1
ATOM 605 C CA . ALA A 1 84 ? -11.367 20.188 0.479 1 98.81 84 ALA A CA 1
ATOM 606 C C . ALA A 1 84 ? -10.945 21.031 -0.722 1 98.81 84 ALA A C 1
ATOM 608 O O . ALA A 1 84 ? -11.75 21.766 -1.287 1 98.81 84 ALA A O 1
ATOM 609 N N . ARG A 1 85 ? -9.648 20.891 -1.006 1 98.38 85 ARG A N 1
ATOM 610 C CA . ARG A 1 85 ? -9.18 21.391 -2.293 1 98.38 85 ARG A CA 1
ATOM 611 C C . ARG A 1 85 ? -9.875 20.672 -3.445 1 98.38 85 ARG A C 1
ATOM 613 O O . ARG A 1 85 ? -10.039 19.453 -3.41 1 98.38 85 ARG A O 1
ATOM 620 N N . ARG A 1 86 ? -10.305 21.422 -4.461 1 97.06 86 ARG A N 1
ATOM 621 C CA . ARG A 1 86 ? -11.039 20.891 -5.602 1 97.06 86 ARG A CA 1
ATOM 622 C C . ARG A 1 86 ? -10.281 21.125 -6.902 1 97.06 86 ARG A C 1
ATOM 624 O O . ARG A 1 86 ? -9.469 22.047 -6.992 1 97.06 86 ARG A O 1
ATOM 631 N N . PRO A 1 87 ? -10.523 20.375 -7.984 1 97.81 87 PRO A N 1
ATOM 632 C CA . PRO A 1 87 ? -11.445 19.25 -8.078 1 97.81 87 PRO A CA 1
ATOM 633 C C . PRO A 1 87 ? -10.898 17.984 -7.406 1 97.81 87 PRO A C 1
ATOM 635 O O . PRO A 1 87 ? -9.68 17.766 -7.406 1 97.81 87 PRO A O 1
ATOM 638 N N . LEU A 1 88 ? -11.852 17.094 -6.895 1 98.19 88 LEU A N 1
ATOM 639 C CA . LEU A 1 88 ? -11.477 15.859 -6.223 1 98.19 88 LEU A CA 1
ATOM 640 C C . LEU A 1 88 ? -11.141 14.766 -7.234 1 98.19 88 LEU A C 1
ATOM 642 O O . LEU A 1 88 ? -11.727 14.719 -8.32 1 98.19 88 LEU A O 1
ATOM 646 N N . THR A 1 89 ? -10.211 14 -6.84 1 97.19 89 THR A N 1
ATOM 647 C CA . THR A 1 89 ? -9.891 12.758 -7.539 1 97.19 89 THR A CA 1
ATOM 648 C C . THR A 1 89 ? -10.016 11.562 -6.602 1 97.19 89 THR A C 1
ATOM 650 O O . THR A 1 89 ? -10.461 11.703 -5.461 1 97.19 89 THR A O 1
ATOM 653 N N . ASN A 1 90 ? -9.75 10.367 -7.09 1 95.88 90 ASN A N 1
ATOM 654 C CA . ASN A 1 90 ? -9.703 9.156 -6.281 1 95.88 90 ASN A CA 1
ATOM 655 C C . ASN A 1 90 ? -8.305 8.531 -6.285 1 95.88 90 ASN A C 1
ATOM 657 O O . ASN A 1 90 ? -8.172 7.309 -6.324 1 95.88 90 ASN A O 1
ATOM 661 N N . GLU A 1 91 ? -7.387 9.414 -6.281 1 96.44 91 GLU A N 1
ATOM 662 C CA . GLU A 1 91 ? -6 8.953 -6.305 1 96.44 91 GLU A CA 1
ATOM 663 C C . GLU A 1 91 ? -5.617 8.289 -4.988 1 96.44 91 GLU A C 1
ATOM 665 O O . GLU A 1 91 ? -5.988 8.766 -3.914 1 96.44 91 GLU A O 1
ATOM 670 N N . SER A 1 92 ? -4.918 7.152 -5.098 1 97.56 92 SER A N 1
ATOM 671 C CA . SER A 1 92 ? -4.293 6.523 -3.938 1 97.56 92 SER A CA 1
ATOM 672 C C . SER A 1 92 ? -2.783 6.738 -3.939 1 97.56 92 SER A C 1
ATOM 674 O O . SER A 1 92 ? -2.184 6.969 -4.992 1 97.56 92 SER A O 1
ATOM 676 N N . PHE A 1 93 ? -2.203 6.684 -2.773 1 98.25 93 PHE A N 1
ATOM 677 C CA . PHE A 1 93 ? -0.771 6.922 -2.633 1 98.25 93 PHE A CA 1
ATOM 678 C C . PHE A 1 93 ? 0.028 5.711 -3.098 1 98.25 93 PHE A C 1
ATOM 680 O O . PHE A 1 93 ? -0.324 4.57 -2.785 1 98.25 93 PHE A O 1
ATOM 687 N N . PHE A 1 94 ? 1.001 5.961 -3.846 1 98.06 94 PHE A N 1
ATOM 688 C CA . PHE A 1 94 ? 2 4.984 -4.262 1 98.06 94 PHE A CA 1
ATOM 689 C C . PHE A 1 94 ? 3.404 5.566 -4.164 1 98.06 94 PHE A C 1
ATOM 691 O O . PHE A 1 94 ? 3.725 6.543 -4.84 1 98.06 94 PHE A O 1
ATOM 698 N N . ASP A 1 95 ? 4.262 4.949 -3.262 1 97.62 95 ASP A N 1
ATOM 699 C CA . ASP A 1 95 ? 5.625 5.418 -3.039 1 97.62 95 ASP A CA 1
ATOM 700 C C . ASP A 1 95 ? 6.527 5.059 -4.215 1 97.62 95 ASP A C 1
ATOM 702 O O . ASP A 1 95 ? 6.988 3.918 -4.324 1 97.62 95 ASP A O 1
ATOM 706 N N . THR A 1 96 ? 6.855 5.988 -5.031 1 95.88 96 THR A N 1
ATOM 707 C CA . THR A 1 96 ? 7.723 5.727 -6.176 1 95.88 96 THR A CA 1
ATOM 708 C C . THR A 1 96 ? 9.141 6.227 -5.906 1 95.88 96 THR A C 1
ATOM 710 O O . THR A 1 96 ? 9.992 6.207 -6.797 1 95.88 96 THR A O 1
ATOM 713 N N . PHE A 1 97 ? 9.359 6.742 -4.73 1 94.12 97 PHE A N 1
ATOM 714 C CA . PHE A 1 97 ? 10.68 7.273 -4.402 1 94.12 97 PHE A CA 1
ATOM 715 C C . PHE A 1 97 ? 11.531 6.223 -3.697 1 94.12 97 PHE A C 1
ATOM 717 O O . PHE A 1 97 ? 12.617 5.891 -4.16 1 94.12 97 PHE A O 1
ATOM 724 N N . ALA A 1 98 ? 11 5.699 -2.627 1 95.75 98 ALA A N 1
ATOM 725 C CA . ALA A 1 98 ? 11.766 4.738 -1.839 1 95.75 98 ALA A CA 1
ATOM 726 C C . ALA A 1 98 ? 11.172 3.338 -1.957 1 95.75 98 ALA A C 1
ATOM 728 O O . ALA A 1 98 ? 11.812 2.354 -1.572 1 95.75 98 ALA A O 1
ATOM 729 N N . TYR A 1 99 ? 9.938 3.197 -2.502 1 97.69 99 TYR A N 1
ATOM 730 C CA . TYR A 1 99 ? 9.227 1.929 -2.609 1 97.69 99 TYR A CA 1
ATOM 731 C C . TYR A 1 99 ? 9.18 1.216 -1.264 1 97.69 99 TYR A C 1
ATOM 733 O O . TYR A 1 99 ? 9.492 0.028 -1.17 1 97.69 99 TYR A O 1
ATOM 741 N N . ASP A 1 100 ? 8.852 1.965 -0.244 1 97.12 100 ASP A N 1
ATOM 742 C CA . ASP A 1 100 ? 8.914 1.405 1.104 1 97.12 100 ASP A CA 1
ATOM 743 C C . ASP A 1 100 ? 7.613 1.671 1.863 1 97.12 100 ASP A C 1
ATOM 745 O O . ASP A 1 100 ? 7.23 0.892 2.738 1 97.12 100 ASP A O 1
ATOM 749 N N . LEU A 1 101 ? 6.922 2.711 1.575 1 98.44 101 LEU A N 1
ATOM 750 C CA . LEU A 1 101 ? 5.766 3.172 2.338 1 98.44 101 LEU A CA 1
ATOM 751 C C . LEU A 1 101 ? 4.473 2.621 1.749 1 98.44 101 LEU A C 1
ATOM 753 O O . LEU A 1 101 ? 4.441 2.205 0.588 1 98.44 101 LEU A O 1
ATOM 757 N N . GLY A 1 102 ? 3.438 2.537 2.562 1 98.44 102 GLY A N 1
ATOM 758 C CA . GLY A 1 102 ? 2.16 1.987 2.133 1 98.44 102 GLY A CA 1
ATOM 759 C C . GLY A 1 102 ? 1.065 3.031 2.035 1 98.44 102 GLY A C 1
ATOM 760 O O . GLY A 1 102 ? 1.237 4.164 2.49 1 98.44 102 GLY A O 1
ATOM 761 N N . GLU A 1 103 ? 0.006 2.719 1.416 1 98.62 103 GLU A N 1
ATOM 762 C CA . GLU A 1 103 ? -1.201 3.527 1.278 1 98.62 103 GLU A CA 1
ATOM 763 C C . GLU A 1 103 ? -2.133 3.336 2.471 1 98.62 103 GLU A C 1
ATOM 765 O O . GLU A 1 103 ? -2.49 2.207 2.812 1 98.62 103 GLU A O 1
ATOM 770 N N . TYR A 1 104 ? -2.531 4.453 3.168 1 98.81 104 TYR A N 1
ATOM 771 C CA . TYR A 1 104 ? -3.326 4.301 4.383 1 98.81 104 TYR A CA 1
ATOM 772 C C . TYR A 1 104 ? -4.652 5.043 4.262 1 98.81 104 TYR A C 1
ATOM 774 O O . TYR A 1 104 ? -5.641 4.672 4.898 1 98.81 104 TYR A O 1
ATOM 782 N N . ALA A 1 105 ? -4.742 6.125 3.482 1 98.88 105 ALA A N 1
ATOM 783 C CA . ALA A 1 105 ? -5.871 7.055 3.52 1 98.88 105 ALA A CA 1
ATOM 784 C C . ALA A 1 105 ? -7.16 6.367 3.084 1 98.88 105 ALA A C 1
ATOM 786 O O . ALA A 1 105 ? -8.195 6.504 3.738 1 98.88 105 ALA A O 1
ATOM 787 N N . SER A 1 106 ? -7.078 5.602 1.964 1 98.81 106 SER A N 1
ATOM 788 C CA . SER A 1 106 ? -8.266 4.906 1.479 1 98.81 106 SER A CA 1
ATOM 789 C C . SER A 1 106 ? -8.742 3.857 2.477 1 98.81 106 SER A C 1
ATOM 791 O O . SER A 1 106 ? -9.945 3.65 2.645 1 98.81 106 SER A O 1
ATOM 793 N N . LYS A 1 107 ? -7.77 3.246 3.154 1 98.81 107 LYS A N 1
ATOM 794 C CA . LYS A 1 107 ? -8.086 2.195 4.117 1 98.81 107 LYS A CA 1
ATOM 795 C C . LYS A 1 107 ? -8.766 2.771 5.359 1 98.81 107 LYS A C 1
ATOM 797 O O . LYS A 1 107 ? -9.758 2.223 5.84 1 98.81 107 LYS A O 1
ATOM 802 N N . ILE A 1 108 ? -8.234 3.887 5.84 1 98.88 108 ILE A N 1
ATOM 803 C CA . ILE A 1 108 ? -8.852 4.559 6.977 1 98.88 108 ILE A CA 1
ATOM 804 C C . ILE A 1 108 ? -10.234 5.066 6.586 1 98.88 108 ILE A C 1
ATOM 806 O O . ILE A 1 108 ? -11.203 4.891 7.328 1 98.88 108 ILE A O 1
ATOM 810 N N . ALA A 1 109 ? -10.344 5.641 5.418 1 98.88 109 ALA A N 1
ATOM 811 C CA . ALA A 1 109 ? -11.609 6.176 4.914 1 98.88 109 ALA A CA 1
ATOM 812 C C . ALA A 1 109 ? -12.68 5.09 4.867 1 98.88 109 ALA A C 1
ATOM 814 O O . ALA A 1 109 ? -13.836 5.336 5.227 1 98.88 109 ALA A O 1
ATOM 815 N N . TYR A 1 110 ? -12.289 3.922 4.438 1 98.81 110 TYR A N 1
ATOM 816 C CA . TYR A 1 110 ? -13.25 2.848 4.215 1 98.81 110 TYR A CA 1
ATOM 817 C C . TYR A 1 110 ? -13.602 2.152 5.523 1 98.81 110 TYR A C 1
ATOM 819 O O . TYR A 1 110 ? -14.781 2.061 5.887 1 98.81 110 TYR A O 1
ATOM 827 N N . HIS A 1 111 ? -12.648 1.763 6.328 1 98.75 111 HIS A N 1
ATOM 828 C CA . HIS A 1 111 ? -12.875 0.882 7.469 1 98.75 111 HIS A CA 1
ATOM 829 C C . HIS A 1 111 ? -13.352 1.667 8.688 1 98.75 111 HIS A C 1
ATOM 831 O O . HIS A 1 111 ? -13.953 1.098 9.602 1 98.75 111 HIS A O 1
ATOM 837 N N . TYR A 1 112 ? -13.07 2.947 8.711 1 98.62 112 TYR A N 1
ATOM 838 C CA . TYR A 1 112 ? -13.461 3.764 9.859 1 98.62 112 TYR A CA 1
ATOM 839 C C . TYR A 1 112 ? -14.5 4.809 9.453 1 98.62 112 TYR A C 1
ATOM 841 O O . TYR A 1 112 ? -14.664 5.82 10.141 1 98.62 112 TYR A O 1
ATOM 849 N N . SER A 1 113 ? -15.133 4.543 8.391 1 98.56 113 SER A N 1
ATOM 850 C CA . SER A 1 113 ? -16.078 5.492 7.812 1 98.56 113 SER A CA 1
ATOM 851 C C . SER A 1 113 ? -16.984 6.094 8.883 1 98.56 113 SER A C 1
ATOM 853 O O . SER A 1 113 ? -17.531 5.371 9.711 1 98.56 113 SER A O 1
ATOM 855 N N . GLY A 1 114 ? -17.031 7.453 8.828 1 97.62 114 GLY A N 1
ATOM 856 C CA . GLY A 1 114 ? -17.875 8.141 9.797 1 97.62 114 GLY A CA 1
ATOM 857 C C . GLY A 1 114 ? -17.734 9.648 9.742 1 97.62 114 GLY A C 1
ATOM 858 O O . GLY A 1 114 ? -17.078 10.188 8.844 1 97.62 114 GLY A O 1
ATOM 859 N N . GLY A 1 115 ? -18.5 10.297 10.633 1 97.94 115 GLY A N 1
ATOM 860 C CA . GLY A 1 115 ? -18.453 11.742 10.734 1 97.94 115 GLY A CA 1
ATOM 861 C C . GLY A 1 115 ? -19.297 12.445 9.695 1 97.94 115 GLY A C 1
ATOM 862 O O . GLY A 1 115 ? -20.312 11.898 9.234 1 97.94 115 GLY A O 1
ATOM 863 N N . SER A 1 116 ? -18.875 13.625 9.422 1 97.38 116 SER A N 1
ATOM 864 C CA . SER A 1 116 ? -19.656 14.492 8.547 1 97.38 116 SER A CA 1
ATOM 865 C C . SER A 1 116 ? -19.516 14.078 7.086 1 97.38 116 SER A C 1
ATOM 867 O O . SER A 1 116 ? -20.375 14.406 6.262 1 97.38 116 SER A O 1
ATOM 869 N N . LEU A 1 117 ? -18.469 13.352 6.742 1 98.81 117 LEU A N 1
ATOM 870 C CA . LEU A 1 117 ? -18.172 12.938 5.371 1 98.81 117 LEU A CA 1
ATOM 871 C C . LEU A 1 117 ? -17.781 11.469 5.316 1 98.81 117 LEU A C 1
ATOM 873 O O . LEU A 1 117 ? -16.609 11.141 5.129 1 98.81 117 LEU A O 1
ATOM 877 N N . PRO A 1 118 ? -18.75 10.57 5.395 1 98.62 118 PRO A N 1
ATOM 878 C CA . PRO A 1 118 ? -18.422 9.141 5.316 1 98.62 118 PRO A CA 1
ATOM 879 C C . PRO A 1 118 ? -17.844 8.75 3.959 1 98.62 118 PRO A C 1
ATOM 881 O O . PRO A 1 118 ? -17.828 9.555 3.027 1 98.62 118 PRO A O 1
ATOM 884 N N . PHE A 1 119 ? -17.344 7.523 3.9 1 98.62 119 PHE A N 1
ATOM 885 C CA . PHE A 1 119 ? -16.75 7 2.674 1 98.62 119 PHE A CA 1
ATOM 886 C C . PHE A 1 119 ? -17.672 7.23 1.487 1 98.62 119 PHE A C 1
ATOM 888 O O . PHE A 1 119 ? -18.875 6.934 1.562 1 98.62 119 PHE A O 1
ATOM 895 N N . GLY A 1 120 ? -17.141 7.859 0.363 1 98.12 120 GLY A N 1
ATOM 896 C CA . GLY A 1 120 ? -17.922 8.109 -0.839 1 98.12 120 GLY A CA 1
ATOM 897 C C . GLY A 1 120 ? -18.594 9.461 -0.837 1 98.12 120 GLY A C 1
ATOM 898 O O . GLY A 1 120 ? -19.203 9.859 -1.837 1 98.12 120 GLY A O 1
ATOM 899 N N . ALA A 1 121 ? -18.391 10.281 0.276 1 98.69 121 ALA A N 1
ATOM 900 C CA . ALA A 1 121 ? -19.125 11.539 0.387 1 98.69 121 ALA A CA 1
ATOM 901 C C . ALA A 1 121 ? -18.188 12.734 0.396 1 98.69 121 ALA A C 1
ATOM 903 O O . ALA A 1 121 ? -18.516 13.781 0.955 1 98.69 121 ALA A O 1
ATOM 904 N N . ALA A 1 122 ? -17.062 12.578 -0.139 1 98.75 122 ALA A N 1
ATOM 905 C CA . ALA A 1 122 ? -16.062 13.633 -0.119 1 98.75 122 ALA A CA 1
ATOM 906 C C . ALA A 1 122 ? -16.562 14.891 -0.814 1 98.75 122 ALA A C 1
ATOM 908 O O . ALA A 1 122 ? -16.203 16 -0.436 1 98.75 122 ALA A O 1
ATOM 909 N N . GLU A 1 123 ? -17.469 14.75 -1.792 1 98.5 123 GLU A N 1
ATOM 910 C CA . GLU A 1 123 ? -17.969 15.883 -2.578 1 98.5 123 GLU A CA 1
ATOM 911 C C . GLU A 1 123 ? -18.844 16.812 -1.729 1 98.5 123 GLU A C 1
ATOM 913 O O . GLU A 1 123 ? -19.094 17.953 -2.113 1 98.5 123 GLU A O 1
ATOM 918 N N . ASP A 1 124 ? -19.25 16.344 -0.583 1 98.75 124 ASP A N 1
ATOM 919 C CA . ASP A 1 124 ? -20.094 17.141 0.302 1 98.75 124 ASP A CA 1
ATOM 920 C C . ASP A 1 124 ? -19.25 18.047 1.188 1 98.75 124 ASP A C 1
ATOM 922 O O . ASP A 1 124 ? -19.781 18.859 1.944 1 98.75 124 ASP A O 1
ATOM 926 N N . ALA A 1 125 ? -17.938 17.938 1.157 1 98.88 125 ALA A N 1
ATOM 927 C CA . ALA A 1 125 ? -17.047 18.812 1.921 1 98.88 125 ALA A CA 1
ATOM 928 C C . ALA A 1 125 ? -17.234 20.266 1.513 1 98.88 125 ALA A C 1
ATOM 930 O O . ALA A 1 125 ? -17.688 20.562 0.406 1 98.88 125 ALA A O 1
ATOM 931 N N . TRP A 1 126 ? -16.844 21.109 2.369 1 98.75 126 TRP A N 1
ATOM 932 C CA . TRP A 1 126 ? -16.797 22.531 2.045 1 98.75 126 TRP A CA 1
ATOM 933 C C . TRP A 1 126 ? -15.742 22.812 0.986 1 98.75 126 TRP A C 1
ATOM 935 O O . TRP A 1 126 ? -14.742 22.094 0.89 1 98.75 126 TRP A O 1
ATOM 945 N N . ASP A 1 127 ? -16.047 23.859 0.198 1 98.5 127 ASP A N 1
ATOM 946 C CA . ASP A 1 127 ? -14.898 24.484 -0.457 1 98.5 127 ASP A CA 1
ATOM 947 C C . ASP A 1 127 ? -13.898 25 0.569 1 98.5 127 ASP A C 1
ATOM 949 O O . ASP A 1 127 ? -14.266 25.703 1.508 1 98.5 127 ASP A O 1
ATOM 953 N N . ALA A 1 128 ? -12.672 24.688 0.382 1 98.81 128 ALA A N 1
ATOM 954 C CA . ALA A 1 128 ? -11.664 24.953 1.405 1 98.81 128 ALA A CA 1
ATOM 955 C C . ALA A 1 128 ? -11.57 26.453 1.708 1 98.81 128 ALA A C 1
ATOM 957 O O . ALA A 1 128 ? -11.461 26.844 2.871 1 98.81 128 ALA A O 1
ATOM 958 N N . VAL A 1 129 ? -11.602 27.297 0.713 1 98.81 129 VAL A N 1
ATOM 959 C CA . VAL A 1 129 ? -11.469 28.75 0.896 1 98.81 129 VAL A CA 1
ATOM 960 C C . VAL A 1 129 ? -12.727 29.297 1.554 1 98.81 129 VAL A C 1
ATOM 962 O O . VAL A 1 129 ? -12.648 30.125 2.467 1 98.81 129 VAL A O 1
ATOM 965 N N . ALA A 1 130 ? -13.867 28.812 1.091 1 98.81 130 ALA A N 1
ATOM 966 C CA . ALA A 1 130 ? -15.125 29.234 1.703 1 98.81 130 ALA A CA 1
ATOM 967 C C . ALA A 1 130 ? -15.156 28.891 3.188 1 98.81 130 ALA A C 1
ATOM 969 O O . ALA A 1 130 ? -15.617 29.688 4.008 1 98.81 130 ALA A O 1
ATOM 970 N N . LEU A 1 131 ? -14.672 27.719 3.5 1 98.94 131 LEU A N 1
ATOM 971 C CA . LEU A 1 131 ? -14.664 27.312 4.902 1 98.94 131 LEU A CA 1
ATOM 972 C C . LEU A 1 131 ? -13.734 28.203 5.719 1 98.94 131 LEU A C 1
ATOM 974 O O . LEU A 1 131 ? -14.07 28.609 6.828 1 98.94 131 LEU A O 1
ATOM 978 N N . TYR A 1 132 ? -12.539 28.484 5.184 1 98.88 132 TYR A N 1
ATOM 979 C CA . TYR A 1 132 ? -11.625 29.406 5.844 1 98.88 132 TYR A CA 1
ATOM 980 C C . TYR A 1 132 ? -12.328 30.719 6.172 1 98.88 132 TYR A C 1
ATOM 982 O O . TYR A 1 132 ? -12.281 31.188 7.309 1 98.88 132 TYR A O 1
ATOM 990 N N . ARG A 1 133 ? -12.93 31.266 5.156 1 98.88 133 ARG A N 1
ATOM 991 C CA . ARG A 1 133 ? -13.547 32.594 5.328 1 98.88 133 ARG A CA 1
ATOM 992 C C . ARG A 1 133 ? -14.672 32.531 6.352 1 98.88 133 ARG A C 1
ATOM 994 O O . ARG A 1 133 ? -14.797 33.406 7.191 1 98.88 133 ARG A O 1
ATOM 1001 N N . LYS A 1 134 ? -15.438 31.453 6.301 1 98.88 134 LYS A N 1
ATOM 1002 C CA . LYS A 1 134 ? -16.531 31.312 7.25 1 98.88 134 LYS A CA 1
ATOM 1003 C C . LYS A 1 134 ? -1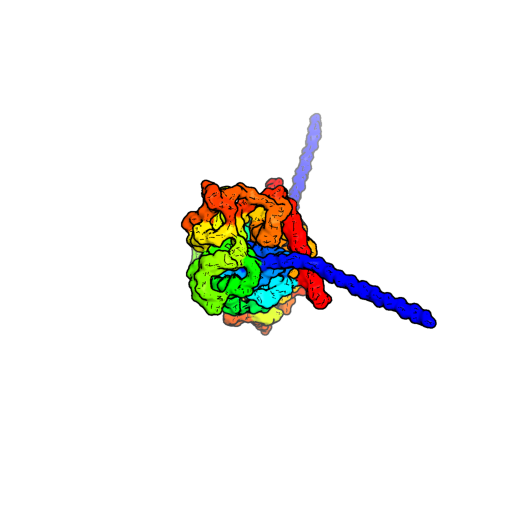6.016 31.203 8.68 1 98.88 134 LYS A C 1
ATOM 1005 O O . LYS A 1 134 ? -16.484 31.922 9.57 1 98.88 134 LYS A O 1
ATOM 1010 N N . LEU A 1 135 ? -15.078 30.312 8.922 1 98.88 135 LEU A N 1
ATOM 1011 C CA . LEU A 1 135 ? -14.555 30.078 10.258 1 98.88 135 LEU A CA 1
ATOM 1012 C C . LEU A 1 135 ? -13.922 31.328 10.836 1 98.88 135 LEU A C 1
ATOM 1014 O O . LEU A 1 135 ? -14.141 31.672 12 1 98.88 135 LEU A O 1
ATOM 1018 N N . LEU A 1 136 ? -13.117 32 10.008 1 98.81 136 LEU A N 1
ATOM 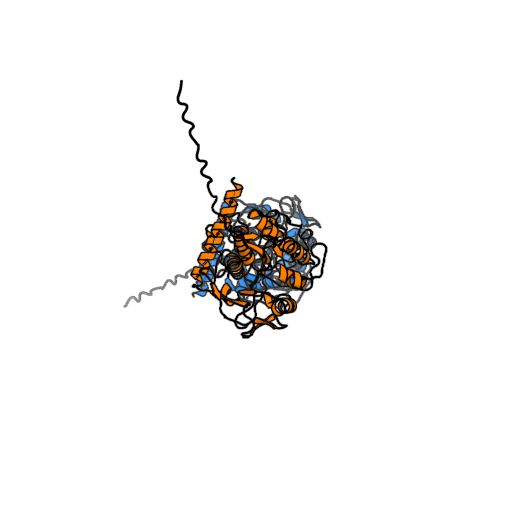1019 C CA . LEU A 1 136 ? -12.461 33.219 10.477 1 98.81 136 LEU A CA 1
ATOM 1020 C C . LEU A 1 136 ? -13.477 34.312 10.766 1 98.81 136 LEU A C 1
ATOM 1022 O O . LEU A 1 136 ? -13.406 34.969 11.805 1 98.81 136 LEU A O 1
ATOM 1026 N N . ALA A 1 137 ? -14.453 34.438 9.898 1 98.62 137 ALA A N 1
ATOM 1027 C CA . ALA A 1 137 ? -15.469 35.5 10.062 1 98.62 137 ALA A CA 1
ATOM 1028 C C . ALA A 1 137 ? -16.266 35.281 11.344 1 98.62 137 ALA A C 1
ATOM 1030 O O . ALA A 1 137 ? -16.625 36.25 12.023 1 98.62 137 ALA A O 1
ATOM 1031 N N . GLU A 1 138 ? -16.469 34.031 11.68 1 98.31 138 GLU A N 1
ATOM 1032 C CA . GLU A 1 138 ? -17.344 33.719 12.789 1 98.31 138 GLU A CA 1
ATOM 1033 C C . GLU A 1 138 ? -16.578 33.625 14.102 1 98.31 138 GLU A C 1
ATOM 1035 O O . GLU A 1 138 ? -17.172 33.594 15.18 1 98.31 138 GLU A O 1
ATOM 1040 N N . ALA A 1 139 ? -15.266 33.594 14.031 1 97.06 139 ALA A N 1
ATOM 1041 C CA . ALA A 1 139 ? -14.461 33.438 15.242 1 97.06 139 ALA A CA 1
ATOM 1042 C C . ALA A 1 139 ? -14.586 34.656 16.141 1 97.06 139 ALA A C 1
ATOM 1044 O O . ALA A 1 139 ? -14.508 35.812 15.664 1 97.06 139 ALA A O 1
ATOM 1045 N N . ASP A 1 140 ? -14.781 34.406 17.453 1 93.06 140 ASP A N 1
ATOM 1046 C CA . ASP A 1 140 ? -14.938 35.531 18.406 1 93.06 140 ASP A CA 1
ATOM 1047 C C . ASP A 1 140 ? -13.625 35.844 19.109 1 93.06 140 ASP A C 1
ATOM 1049 O O . ASP A 1 140 ? -13.555 36.75 19.922 1 93.06 140 ASP A O 1
ATOM 1053 N N . ALA A 1 141 ? -12.68 35.062 18.953 1 97 141 ALA A N 1
ATOM 1054 C CA . ALA A 1 141 ? -11.32 35.219 19.469 1 97 141 ALA A CA 1
ATOM 1055 C C . ALA A 1 141 ? -10.289 34.875 18.391 1 97 141 ALA A C 1
ATOM 1057 O O . ALA A 1 141 ? -10.617 34.281 17.375 1 97 141 ALA A O 1
ATOM 1058 N N . PRO A 1 142 ? -9.094 35.375 18.531 1 97.62 142 PRO A N 1
ATOM 1059 C CA . PRO A 1 142 ? -8.07 35.156 17.5 1 97.62 142 PRO A CA 1
ATOM 1060 C C . PRO A 1 142 ? -7.879 33.656 17.188 1 97.62 142 PRO A C 1
ATOM 1062 O O . PRO A 1 142 ? -8.023 32.812 18.062 1 97.62 142 PRO A O 1
ATOM 1065 N N . VAL A 1 143 ? -7.496 33.469 15.93 1 98.75 143 VAL A N 1
ATOM 1066 C CA . VAL A 1 143 ? -7.402 32.094 15.438 1 98.75 143 VAL A CA 1
ATOM 1067 C C . VAL A 1 143 ? -5.949 31.766 15.086 1 98.75 143 VAL A C 1
ATOM 1069 O O . VAL A 1 143 ? -5.254 32.562 14.477 1 98.75 143 VAL A O 1
ATOM 1072 N N . THR A 1 144 ? -5.492 30.609 15.547 1 98.88 144 THR A N 1
ATOM 1073 C CA . THR A 1 144 ? -4.23 30.031 15.094 1 98.88 144 THR A CA 1
ATOM 1074 C C . THR A 1 144 ? -4.469 29.062 13.938 1 98.88 144 THR A C 1
ATOM 1076 O O . THR A 1 144 ? -5.414 28.266 13.977 1 98.88 144 THR A O 1
ATOM 1079 N N . ILE A 1 145 ? -3.652 29.172 12.883 1 98.94 145 ILE A N 1
ATOM 1080 C CA . ILE A 1 145 ? -3.707 28.234 11.766 1 98.94 145 ILE A CA 1
ATOM 1081 C C . ILE A 1 145 ? -2.438 27.391 11.742 1 98.94 145 ILE A C 1
ATOM 1083 O O . ILE A 1 145 ? -1.326 27.922 11.75 1 98.94 145 ILE A O 1
ATOM 1087 N N . ALA A 1 146 ? -2.609 26.109 11.812 1 98.94 146 ALA A N 1
ATOM 1088 C CA . ALA A 1 146 ? -1.501 25.188 11.57 1 98.94 146 ALA A CA 1
ATOM 1089 C C . ALA A 1 146 ? -1.551 24.625 10.156 1 98.94 146 ALA A C 1
ATOM 1091 O O . ALA A 1 146 ? -2.453 23.859 9.812 1 98.94 146 ALA A O 1
ATOM 1092 N N . SER A 1 147 ? -0.589 25.031 9.328 1 98.94 147 SER A N 1
ATOM 1093 C CA . SER A 1 147 ? -0.44 24.531 7.969 1 98.94 147 SER A CA 1
ATOM 1094 C C . SER A 1 147 ? 0.576 23.406 7.902 1 98.94 147 SER A C 1
ATOM 1096 O O . SER A 1 147 ? 1.784 23.641 7.965 1 98.94 147 SER A O 1
ATOM 1098 N N . ILE A 1 148 ? 0.069 22.141 7.688 1 98.94 148 ILE A N 1
ATOM 1099 C CA . ILE A 1 148 ? 0.962 20.984 7.75 1 98.94 148 ILE A CA 1
ATOM 1100 C C . ILE A 1 148 ? 0.906 20.219 6.434 1 98.94 148 ILE A C 1
ATOM 1102 O O . ILE A 1 148 ? 1.057 19 6.414 1 98.94 148 ILE A O 1
ATOM 1106 N N . GLY A 1 149 ? 0.652 20.875 5.348 1 98.81 149 GLY A N 1
ATOM 1107 C CA . GLY A 1 149 ? 0.628 20.359 3.992 1 98.81 149 GLY A CA 1
ATOM 1108 C C . GLY A 1 149 ? 0.907 21.406 2.939 1 98.81 149 GLY A C 1
ATOM 1109 O O . GLY A 1 149 ? 1.781 22.266 3.119 1 98.81 149 GLY A O 1
ATOM 1110 N N . PHE A 1 150 ? 0.22 21.344 1.804 1 98.81 150 PHE A N 1
ATOM 1111 C CA . PHE A 1 150 ? 0.457 22.234 0.674 1 98.81 150 PHE A CA 1
ATOM 1112 C C . PHE A 1 150 ? -0.302 23.547 0.85 1 98.81 150 PHE A C 1
ATOM 1114 O O . PHE A 1 150 ? -1.022 23.719 1.834 1 98.81 150 PHE A O 1
ATOM 1121 N N . PHE A 1 151 ? -0.158 24.484 -0.091 1 98.88 151 PHE A N 1
ATOM 1122 C CA . PHE A 1 151 ? -0.492 25.875 0.241 1 98.88 151 PHE A CA 1
ATOM 1123 C C . PHE A 1 151 ? -1.618 26.375 -0.648 1 98.88 151 PHE A C 1
ATOM 1125 O O . PHE A 1 151 ? -1.939 27.578 -0.627 1 98.88 151 PHE A O 1
ATOM 1132 N N . GLU A 1 152 ? -2.266 25.5 -1.401 1 98.81 152 GLU A N 1
ATOM 1133 C CA . GLU A 1 152 ? -3.318 25.953 -2.311 1 98.81 152 GLU A CA 1
ATOM 1134 C C . GLU A 1 152 ? -4.461 26.609 -1.548 1 98.81 152 GLU A C 1
ATOM 1136 O O . GLU A 1 152 ? -4.984 27.641 -1.979 1 98.81 152 GLU A O 1
ATOM 1141 N N . ASN A 1 153 ? -4.852 26.078 -0.447 1 98.94 153 ASN A N 1
ATOM 1142 C CA . ASN A 1 153 ? -5.957 26.625 0.328 1 98.94 153 ASN A CA 1
ATOM 1143 C C . ASN A 1 153 ? -5.609 28 0.891 1 98.94 153 ASN A C 1
ATOM 1145 O O . ASN A 1 153 ? -6.414 28.938 0.81 1 98.94 153 ASN A O 1
ATOM 1149 N N . LEU A 1 154 ? -4.469 28.094 1.428 1 98.94 154 LEU A N 1
ATOM 1150 C CA . LEU A 1 154 ? -4.035 29.359 2.014 1 98.94 154 LEU A CA 1
ATOM 1151 C C . LEU A 1 154 ? -3.828 30.422 0.934 1 98.94 154 LEU A C 1
ATOM 1153 O O . LEU A 1 154 ? -4.133 31.594 1.145 1 98.94 154 LEU A O 1
ATOM 1157 N N . SER A 1 155 ? -3.221 29.953 -0.209 1 98.94 155 SER A N 1
ATOM 1158 C CA . SER A 1 155 ? -3.088 30.875 -1.339 1 98.94 155 SER A CA 1
ATOM 1159 C C . SER A 1 155 ? -4.445 31.391 -1.791 1 98.94 155 SER A C 1
ATOM 1161 O O . SER A 1 155 ? -4.598 32.594 -2.074 1 98.94 155 SER A O 1
ATOM 1163 N N . GLY A 1 156 ? -5.379 30.531 -1.82 1 98.88 156 GLY A N 1
ATOM 1164 C CA . GLY A 1 156 ? -6.738 30.922 -2.148 1 98.88 156 GLY A CA 1
ATOM 1165 C C . GLY A 1 156 ? -7.328 31.906 -1.146 1 98.88 156 GLY A C 1
ATOM 1166 O O . GLY A 1 156 ? -7.996 32.875 -1.529 1 98.88 156 GLY A O 1
ATOM 1167 N N . LEU A 1 157 ? -7.121 31.641 0.139 1 98.88 157 LEU A N 1
ATOM 1168 C CA . LEU A 1 157 ? -7.598 32.562 1.178 1 98.88 157 LEU A CA 1
ATOM 1169 C C . LEU A 1 157 ? -7.004 33.938 0.999 1 98.88 157 LEU A C 1
ATOM 1171 O O . LEU A 1 157 ? -7.727 34.938 1.04 1 98.88 157 LEU A O 1
ATOM 1175 N N . LEU A 1 158 ? -5.723 34.031 0.764 1 98.69 158 LEU A N 1
ATOM 1176 C CA . LEU A 1 158 ? -5.031 35.312 0.571 1 98.69 158 LEU A CA 1
ATOM 1177 C C . LEU A 1 158 ? -5.59 36.062 -0.635 1 98.69 158 LEU A C 1
ATOM 1179 O O . LEU A 1 158 ? -5.621 37.281 -0.648 1 98.69 158 LEU A O 1
ATOM 1183 N N . ASN A 1 159 ? -6.035 35.281 -1.601 1 98.5 159 ASN A N 1
ATOM 1184 C CA . ASN A 1 159 ? -6.527 35.875 -2.844 1 98.5 159 ASN A CA 1
ATOM 1185 C C . ASN A 1 159 ? -8.023 36.156 -2.777 1 98.5 159 ASN A C 1
ATOM 1187 O O . ASN A 1 159 ? -8.578 36.781 -3.674 1 98.5 159 ASN A O 1
ATOM 1191 N N . SER A 1 160 ? -8.648 35.75 -1.723 1 98.62 160 SER A N 1
ATOM 1192 C CA . SER A 1 160 ? -10.102 35.812 -1.666 1 98.62 160 SER A CA 1
ATOM 1193 C C . SER A 1 160 ? -10.57 37.25 -1.479 1 98.62 160 SER A C 1
ATOM 1195 O O . SER A 1 160 ? -9.789 38.125 -1.07 1 98.62 160 SER A O 1
ATOM 1197 N N . THR A 1 161 ? -11.844 37.469 -1.914 1 98.25 161 THR A N 1
ATOM 1198 C CA . THR A 1 161 ? -12.508 38.75 -1.766 1 98.25 161 THR A CA 1
ATOM 1199 C C . THR A 1 161 ? -13.758 38.625 -0.892 1 98.25 161 THR A C 1
ATOM 1201 O O . THR A 1 161 ? -14.039 37.531 -0.363 1 98.25 161 THR A O 1
ATOM 1204 N N . ALA A 1 162 ? -14.352 39.75 -0.671 1 97.94 162 ALA A N 1
ATOM 1205 C CA . ALA A 1 162 ? -15.562 39.75 0.144 1 97.94 162 ALA A CA 1
ATOM 1206 C C . ALA A 1 162 ? -16.562 38.719 -0.354 1 97.94 162 ALA A C 1
ATOM 1208 O O . ALA A 1 162 ? -16.641 38.438 -1.555 1 97.94 162 ALA A O 1
ATOM 1209 N N . ASP A 1 163 ? -17.281 38.094 0.631 1 97.44 163 ASP A N 1
ATOM 1210 C CA . ASP A 1 163 ? -18.312 37.125 0.298 1 97.44 163 ASP A CA 1
ATOM 1211 C C . ASP A 1 163 ? -19.438 37.156 1.33 1 97.44 163 ASP A C 1
ATOM 1213 O O . ASP A 1 163 ? -19.609 38.125 2.047 1 97.44 163 ASP A O 1
ATOM 1217 N N . LYS A 1 164 ? -20.266 36.125 1.34 1 98 164 LYS A N 1
ATOM 1218 C CA . LYS A 1 164 ? -21.453 36.125 2.182 1 98 164 LYS A CA 1
ATOM 1219 C C . LYS A 1 164 ? -21.094 36.031 3.66 1 98 164 LYS A C 1
ATOM 1221 O O . LYS A 1 164 ? -21.906 36.344 4.527 1 98 164 LYS A O 1
ATOM 1226 N N . TYR A 1 165 ? -19.812 35.719 3.996 1 98.12 165 TYR A N 1
ATOM 1227 C CA . TYR A 1 165 ? -19.422 35.531 5.391 1 98.12 165 TYR A CA 1
ATOM 1228 C C . TYR A 1 165 ? -18.75 36.781 5.945 1 98.12 165 TYR A C 1
ATOM 1230 O O . TYR A 1 165 ? -18.828 37.062 7.145 1 98.12 165 TYR A O 1
ATOM 1238 N N . SER A 1 166 ? -18.094 37.438 5.066 1 98.06 166 SER A N 1
ATOM 1239 C CA . SER A 1 166 ? -17.375 38.625 5.496 1 98.06 166 SER A CA 1
ATOM 1240 C C . SER A 1 166 ? -17.203 39.625 4.352 1 98.06 166 SER A C 1
ATOM 1242 O O . SER A 1 166 ? -16.938 39.219 3.215 1 98.06 166 SER A O 1
ATOM 1244 N N . ASN A 1 167 ? -17.188 40.906 4.637 1 98.25 167 ASN A N 1
ATOM 1245 C CA . ASN A 1 167 ? -16.969 41.938 3.645 1 98.25 167 ASN A CA 1
ATOM 1246 C C . ASN A 1 167 ? -15.484 42.281 3.492 1 98.25 167 ASN A C 1
ATOM 1248 O O . ASN A 1 167 ? -15.102 43.062 2.633 1 98.25 167 ASN A O 1
ATOM 1252 N N . LEU A 1 168 ? -14.648 41.594 4.246 1 98.38 168 LEU A N 1
ATOM 1253 C CA . LEU A 1 168 ? -13.211 41.812 4.199 1 98.38 168 LEU A CA 1
ATOM 1254 C C . LEU A 1 168 ? -12.555 40.969 3.117 1 98.38 168 LEU A C 1
ATOM 1256 O O . LEU A 1 168 ? -12.977 39.844 2.875 1 98.38 168 LEU A O 1
ATOM 1260 N N . THR A 1 169 ? -11.492 41.531 2.486 1 98.5 169 THR A N 1
ATOM 1261 C CA . THR A 1 169 ? -10.648 40.719 1.606 1 98.5 169 THR A CA 1
ATOM 1262 C C . THR A 1 169 ? -9.867 39.688 2.406 1 98.5 169 THR A C 1
ATOM 1264 O O . THR A 1 169 ? -9.812 39.75 3.637 1 98.5 169 THR A O 1
ATOM 1267 N N . GLY A 1 170 ? -9.297 38.75 1.749 1 98.38 170 GLY A N 1
ATOM 1268 C CA . GLY A 1 170 ? -8.492 37.75 2.4 1 98.38 170 GLY A CA 1
ATOM 1269 C C . GLY A 1 170 ? -7.438 38.312 3.328 1 98.38 170 GLY A C 1
ATOM 1270 O O . GLY A 1 170 ? -7.426 38 4.523 1 98.38 170 GLY A O 1
ATOM 1271 N N . PRO A 1 171 ? -6.645 39.188 2.766 1 98.38 171 PRO A N 1
ATOM 1272 C CA . PRO A 1 171 ? -5.605 39.812 3.604 1 98.38 171 PRO A CA 1
ATOM 1273 C C . PRO A 1 171 ? -6.172 40.562 4.801 1 98.38 171 PRO A C 1
ATOM 1275 O O . PRO A 1 171 ? -5.625 40.469 5.902 1 98.38 171 PRO A O 1
ATOM 1278 N N . GLN A 1 172 ? -7.301 41.188 4.617 1 98.44 172 GLN A N 1
ATOM 1279 C CA . GLN A 1 172 ? -7.926 41.938 5.707 1 98.44 172 GLN A CA 1
ATOM 1280 C C . GLN A 1 172 ? -8.477 41 6.77 1 98.44 172 GLN A C 1
ATOM 1282 O O . GLN A 1 172 ? -8.359 41.25 7.969 1 98.44 172 GLN A O 1
ATOM 1287 N N . LEU A 1 173 ? -9.094 40 6.293 1 98.5 173 LEU A N 1
ATOM 1288 C CA . LEU A 1 173 ? -9.664 39 7.199 1 98.5 173 LEU A CA 1
ATOM 1289 C C . LEU A 1 173 ? -8.57 38.312 8.016 1 98.5 173 LEU A C 1
ATOM 1291 O O . LEU A 1 173 ? -8.719 38.125 9.227 1 98.5 173 LEU A O 1
ATOM 1295 N N . ILE A 1 174 ? -7.477 38 7.398 1 98.62 174 ILE A N 1
ATOM 1296 C CA . ILE A 1 174 ? -6.324 37.375 8.062 1 98.62 174 ILE A CA 1
ATOM 1297 C C . ILE A 1 174 ? -5.785 38.344 9.125 1 98.62 174 ILE A C 1
ATOM 1299 O O . ILE A 1 174 ? -5.594 37.938 10.281 1 98.62 174 ILE A O 1
ATOM 1303 N N . ALA A 1 175 ? -5.633 39.594 8.773 1 97.81 175 ALA A N 1
ATOM 1304 C CA . ALA A 1 175 ? -5.09 40.594 9.688 1 97.81 175 ALA A CA 1
ATOM 1305 C C . ALA A 1 175 ? -6.008 40.781 10.898 1 97.81 175 ALA A C 1
ATOM 1307 O O . ALA A 1 175 ? -5.535 41.031 12.008 1 97.81 175 ALA A O 1
ATOM 1308 N N . SER A 1 176 ? -7.25 40.594 10.672 1 97.81 176 SER A N 1
ATOM 1309 C CA . SER A 1 176 ? -8.242 40.844 11.711 1 97.81 176 SER A CA 1
ATOM 1310 C C . SER A 1 176 ? -8.398 39.656 12.648 1 97.81 176 SER A C 1
ATOM 1312 O O . SER A 1 176 ? -8.656 39.812 13.844 1 97.81 176 SER A O 1
ATOM 1314 N N . LYS A 1 177 ? -8.211 38.438 12.109 1 98.44 177 LYS A N 1
ATOM 1315 C CA . LYS A 1 177 ? -8.727 37.281 12.844 1 98.44 177 LYS A CA 1
ATOM 1316 C C . LYS A 1 177 ? -7.605 36.312 13.195 1 98.44 177 LYS A C 1
ATOM 1318 O O . LYS A 1 177 ? -7.75 35.5 14.109 1 98.44 177 LYS A O 1
ATOM 1323 N N . VAL A 1 178 ? -6.48 36.344 12.477 1 98.81 178 VAL A N 1
ATOM 1324 C CA . VAL A 1 178 ? -5.465 35.312 12.648 1 98.81 178 VAL A CA 1
ATOM 1325 C C . VAL A 1 178 ? -4.387 35.812 13.609 1 98.81 178 VAL A C 1
ATOM 1327 O O . VAL A 1 178 ? -3.779 36.875 13.383 1 98.81 178 VAL A O 1
ATOM 1330 N N . GLU A 1 179 ? -4.219 35.062 14.672 1 98.25 179 GLU A N 1
ATOM 1331 C CA . GLU A 1 179 ? -3.174 35.375 15.648 1 98.25 179 GLU A CA 1
ATOM 1332 C C . GLU A 1 179 ? -1.794 34.969 15.117 1 98.25 179 GLU A C 1
ATOM 1334 O O . GLU A 1 179 ? -0.833 35.75 15.273 1 98.25 179 GLU A O 1
ATOM 1339 N N . GLU A 1 180 ? -1.682 33.812 14.562 1 98.5 180 GLU A N 1
ATOM 1340 C CA . GLU A 1 180 ? -0.423 33.344 14.008 1 98.5 180 GLU A CA 1
ATOM 1341 C C . GLU A 1 180 ? -0.661 32.188 13.031 1 98.5 180 GLU A C 1
ATOM 1343 O O . GLU A 1 180 ? -1.659 31.469 13.133 1 98.5 180 GLU A O 1
ATOM 1348 N N . LEU A 1 181 ? 0.203 32.094 12.07 1 98.94 181 LEU A N 1
ATOM 1349 C CA . LEU A 1 181 ? 0.32 30.984 11.141 1 98.94 181 LEU A CA 1
ATOM 1350 C C . LEU A 1 181 ? 1.534 30.125 11.469 1 98.94 181 LEU A C 1
ATOM 1352 O O . LEU A 1 181 ? 2.66 30.625 11.523 1 98.94 181 LEU A O 1
ATOM 1356 N N . ILE A 1 182 ? 1.269 28.875 11.812 1 98.94 182 ILE A N 1
ATOM 1357 C CA . ILE A 1 182 ? 2.348 27.906 12.039 1 98.94 182 ILE A CA 1
ATOM 1358 C C . ILE A 1 182 ? 2.482 26.984 10.828 1 98.94 182 ILE A C 1
ATOM 1360 O O . ILE A 1 182 ? 1.519 26.328 10.43 1 98.94 182 ILE A O 1
ATOM 1364 N N . VAL A 1 183 ? 3.693 26.891 10.258 1 98.94 183 VAL A N 1
ATOM 1365 C CA . VAL A 1 183 ? 3.889 26.219 8.977 1 98.94 183 VAL A CA 1
ATOM 1366 C C . VAL A 1 183 ? 4.883 25.062 9.141 1 98.94 183 VAL A C 1
ATOM 1368 O O . VAL A 1 183 ? 6.023 25.281 9.562 1 98.94 183 VAL A O 1
ATOM 1371 N N . MET A 1 184 ? 4.438 23.891 8.867 1 98.94 184 MET A N 1
ATOM 1372 C CA . MET A 1 184 ? 5.398 22.828 8.562 1 98.94 184 MET A CA 1
ATOM 1373 C C . MET A 1 184 ? 5.918 22.953 7.137 1 98.94 184 MET A C 1
ATOM 1375 O O . MET A 1 184 ? 5.164 22.797 6.18 1 98.94 184 MET A O 1
ATOM 1379 N N . GLY A 1 185 ? 7.156 23.297 7.016 1 98.81 185 GLY A N 1
ATOM 1380 C CA . GLY A 1 185 ? 7.715 23.453 5.68 1 98.81 185 GLY A CA 1
ATOM 1381 C C . GLY A 1 185 ? 9.055 24.172 5.68 1 98.81 185 GLY A C 1
ATOM 1382 O O . GLY A 1 185 ? 9.367 24.906 6.609 1 98.81 185 GLY A O 1
ATOM 1383 N N . GLY A 1 186 ? 9.766 23.922 4.68 1 98.81 186 GLY A N 1
ATOM 1384 C CA . GLY A 1 186 ? 11.07 24.547 4.516 1 98.81 186 GLY A CA 1
ATOM 1385 C C . GLY A 1 186 ? 12.172 23.859 5.293 1 98.81 186 GLY A C 1
ATOM 1386 O O . GLY A 1 186 ? 11.93 22.828 5.941 1 98.81 186 GLY A O 1
ATOM 1387 N N . GLU A 1 187 ? 13.305 24.312 5.004 1 98.81 187 GLU A N 1
ATOM 1388 C CA . GLU A 1 187 ? 14.531 23.984 5.734 1 98.81 187 GLU A CA 1
ATOM 1389 C C . GLU A 1 187 ? 15.289 25.25 6.145 1 98.81 187 GLU A C 1
ATOM 1391 O O . GLU A 1 187 ? 15.359 26.203 5.379 1 98.81 187 GLU A O 1
ATOM 1396 N N . TYR A 1 188 ? 15.789 25.297 7.398 1 98.62 188 TYR A N 1
ATOM 1397 C CA . TYR A 1 188 ? 16.328 26.562 7.887 1 98.62 188 TYR A CA 1
ATOM 1398 C C . TYR A 1 188 ? 17.766 26.406 8.344 1 98.62 188 TYR A C 1
ATOM 1400 O O . TYR A 1 188 ? 18.125 25.391 8.961 1 98.62 188 TYR A O 1
ATOM 1408 N N . PRO A 1 189 ? 18.578 27.391 8.086 1 98.31 189 PRO A N 1
ATOM 1409 C CA . PRO A 1 189 ? 18.188 28.703 7.586 1 98.31 189 PRO A CA 1
ATOM 1410 C C . PRO A 1 189 ? 17.922 28.719 6.082 1 98.31 189 PRO A C 1
ATOM 1412 O O . PRO A 1 189 ? 17.453 29.719 5.543 1 98.31 189 PRO A O 1
ATOM 1415 N N . SER A 1 190 ? 18.297 27.688 5.309 1 98.75 190 SER A N 1
ATOM 1416 C CA . SER A 1 190 ? 18 27.609 3.885 1 98.75 190 SER A CA 1
ATOM 1417 C C . SER A 1 190 ? 17.922 26.156 3.418 1 98.75 190 SER A C 1
ATOM 1419 O O . SER A 1 190 ? 18.578 25.281 3.98 1 98.75 190 SER A O 1
ATOM 1421 N N . GLY A 1 191 ? 17.078 25.906 2.436 1 98.56 191 GLY A N 1
ATOM 1422 C CA . GLY A 1 191 ? 16.969 24.562 1.878 1 98.56 191 GLY A CA 1
ATOM 1423 C C . GLY A 1 191 ? 15.727 24.375 1.031 1 98.56 191 GLY A C 1
ATOM 1424 O O . GLY A 1 191 ? 15.297 25.297 0.326 1 98.56 191 GLY A O 1
ATOM 1425 N N . ARG A 1 192 ? 15.258 23.156 0.973 1 98.06 192 ARG A N 1
ATOM 1426 C CA . ARG A 1 192 ? 14.094 22.75 0.203 1 98.06 192 ARG A CA 1
ATOM 1427 C C . ARG A 1 192 ? 13.352 21.609 0.893 1 98.06 192 ARG A C 1
ATOM 1429 O O . ARG A 1 192 ? 13.977 20.672 1.396 1 98.06 192 ARG A O 1
ATOM 1436 N N . GLU A 1 193 ? 12.109 21.688 0.942 1 98.56 193 GLU A N 1
ATOM 1437 C CA . GLU A 1 193 ? 11.273 20.734 1.671 1 98.56 193 GLU A CA 1
ATOM 1438 C C . GLU A 1 193 ? 9.984 20.438 0.916 1 98.56 193 GLU A C 1
ATOM 1440 O O . GLU A 1 193 ? 9.461 21.297 0.203 1 98.56 193 GLU A O 1
ATOM 1445 N N . PHE A 1 194 ? 9.469 19.281 1.053 1 98.12 194 PHE A N 1
ATOM 1446 C CA . PHE A 1 194 ? 8.438 18.672 0.223 1 98.12 194 PHE A CA 1
ATOM 1447 C C . PHE A 1 194 ? 7.184 19.547 0.205 1 98.12 194 PHE A C 1
ATOM 1449 O O . PHE A 1 194 ? 6.602 19.781 -0.855 1 98.12 194 PHE A O 1
ATOM 1456 N N . ASN A 1 195 ? 6.703 20.047 1.353 1 98.75 195 ASN A N 1
ATOM 1457 C CA . ASN A 1 195 ? 5.496 20.859 1.372 1 98.75 195 ASN A CA 1
ATOM 1458 C C . ASN A 1 195 ? 5.68 22.141 0.558 1 98.75 195 ASN A C 1
ATOM 1460 O O . ASN A 1 195 ? 4.707 22.688 0.041 1 98.75 195 ASN A O 1
ATOM 1464 N N . PHE A 1 196 ? 6.879 22.578 0.437 1 98.88 196 PHE A N 1
ATOM 1465 C CA . PHE A 1 196 ? 7.148 23.828 -0.262 1 98.88 196 PHE A CA 1
ATOM 1466 C C . PHE A 1 196 ? 7.23 23.594 -1.768 1 98.88 196 PHE A C 1
ATOM 1468 O O . PHE A 1 196 ? 6.812 24.453 -2.553 1 98.88 196 PHE A O 1
ATOM 1475 N N . PHE A 1 197 ? 7.734 22.391 -2.193 1 98.44 197 PHE A N 1
ATOM 1476 C CA . PHE A 1 197 ? 8.023 22.266 -3.617 1 98.44 197 PHE A CA 1
ATOM 1477 C C . PHE A 1 197 ? 7.188 21.156 -4.25 1 98.44 197 PHE A C 1
ATOM 1479 O O . PHE A 1 197 ? 7.066 21.094 -5.473 1 98.44 197 PHE A O 1
ATOM 1486 N N . GLY A 1 198 ? 6.621 20.281 -3.521 1 97.12 198 GLY A N 1
ATOM 1487 C CA . GLY A 1 198 ? 6.156 18.984 -3.982 1 97.12 198 GLY A CA 1
ATOM 1488 C C . GLY A 1 198 ? 4.844 19.062 -4.742 1 97.12 198 GLY A C 1
ATOM 1489 O O . GLY A 1 198 ? 4.473 18.109 -5.441 1 97.12 198 GLY A O 1
ATOM 1490 N N . ASP A 1 199 ? 4.102 20.125 -4.598 1 97.5 199 ASP A N 1
ATOM 1491 C CA . ASP A 1 199 ? 2.824 20.297 -5.285 1 97.5 199 ASP A CA 1
ATOM 1492 C C . ASP A 1 199 ? 2.844 21.531 -6.184 1 97.5 199 ASP A C 1
ATOM 1494 O O . ASP A 1 199 ? 3.143 21.438 -7.379 1 97.5 199 ASP A O 1
ATOM 1498 N N . ASN A 1 200 ? 2.664 22.719 -5.652 1 98.25 200 ASN A N 1
ATOM 1499 C CA . ASN A 1 200 ? 2.701 23.984 -6.363 1 98.25 200 ASN A CA 1
ATOM 1500 C C . ASN A 1 200 ? 3.588 25 -5.652 1 98.25 200 ASN A C 1
ATOM 1502 O O . ASN A 1 200 ? 3.105 25.781 -4.832 1 98.25 200 ASN A O 1
ATOM 1506 N N . PRO A 1 201 ? 4.84 25.016 -6.055 1 98.69 201 PRO A N 1
ATOM 1507 C CA . PRO A 1 201 ? 5.766 25.906 -5.348 1 98.69 201 PRO A CA 1
ATOM 1508 C C . PRO A 1 201 ? 5.387 27.375 -5.477 1 98.69 201 PRO A C 1
ATOM 1510 O O . PRO A 1 201 ? 5.711 28.188 -4.602 1 98.69 201 PRO A O 1
ATOM 1513 N N . LEU A 1 202 ? 4.637 27.734 -6.449 1 98.75 202 LEU A N 1
ATOM 1514 C CA . LEU A 1 202 ? 4.223 29.125 -6.617 1 98.75 202 LEU A CA 1
ATOM 1515 C C . LEU A 1 202 ? 3.189 29.516 -5.566 1 98.75 202 LEU A C 1
ATOM 1517 O O . LEU A 1 202 ? 3.16 30.656 -5.117 1 98.75 202 LEU A O 1
ATOM 1521 N N . ALA A 1 203 ? 2.332 28.562 -5.207 1 98.88 203 ALA A N 1
ATOM 1522 C CA . ALA A 1 203 ? 1.387 28.828 -4.121 1 98.88 203 ALA A CA 1
ATOM 1523 C C . ALA A 1 203 ? 2.113 29 -2.791 1 98.88 203 ALA A C 1
ATOM 1525 O O . ALA A 1 203 ? 1.738 29.844 -1.977 1 98.88 203 ALA A O 1
ATOM 1526 N N . THR A 1 204 ? 3.17 28.172 -2.639 1 98.88 204 THR A N 1
ATOM 1527 C CA . THR A 1 204 ? 4 28.297 -1.446 1 98.88 204 THR A CA 1
ATOM 1528 C C . THR A 1 204 ? 4.625 29.688 -1.372 1 98.88 204 THR A C 1
ATOM 1530 O O . THR A 1 204 ? 4.531 30.375 -0.345 1 98.88 204 THR A O 1
ATOM 1533 N N . ALA A 1 205 ? 5.215 30.094 -2.465 1 98.88 205 ALA A N 1
ATOM 1534 C CA . ALA A 1 205 ? 5.855 31.406 -2.527 1 98.88 205 ALA A CA 1
ATOM 1535 C C . ALA A 1 205 ? 4.844 32.531 -2.279 1 98.88 205 ALA A C 1
ATOM 1537 O O . ALA A 1 205 ? 5.133 33.5 -1.569 1 98.88 205 ALA A O 1
ATOM 1538 N N . HIS A 1 206 ? 3.721 32.406 -2.836 1 98.88 206 HIS A N 1
ATOM 1539 C CA . HIS A 1 206 ? 2.674 33.406 -2.676 1 98.88 206 HIS A CA 1
ATOM 1540 C C . HIS A 1 206 ? 2.305 33.562 -1.207 1 98.88 206 HIS A C 1
ATOM 1542 O O . HIS A 1 206 ? 2.238 34.688 -0.714 1 98.88 206 HIS A O 1
ATOM 1548 N N . VAL A 1 207 ? 2.094 32.469 -0.525 1 98.94 207 VAL A N 1
ATOM 1549 C CA . VAL A 1 207 ? 1.635 32.531 0.858 1 98.94 207 VAL A CA 1
ATOM 1550 C C . VAL A 1 207 ? 2.771 33 1.759 1 98.94 207 VAL A C 1
ATOM 1552 O O . VAL A 1 207 ? 2.615 33.969 2.506 1 98.94 207 VAL A O 1
ATOM 1555 N N . VAL A 1 208 ? 3.936 32.406 1.654 1 98.88 208 VAL A N 1
ATOM 1556 C CA . VAL A 1 208 ? 5.031 32.688 2.578 1 98.88 208 VAL A CA 1
ATOM 1557 C C . VAL A 1 208 ? 5.551 34.094 2.371 1 98.88 208 VAL A C 1
ATOM 1559 O O . VAL A 1 208 ? 5.863 34.781 3.336 1 98.88 208 VAL A O 1
ATOM 1562 N N . ASN A 1 209 ? 5.562 34.594 1.166 1 98.75 209 ASN A N 1
ATOM 1563 C CA . ASN A 1 209 ? 6.176 35.875 0.858 1 98.75 209 ASN A CA 1
ATOM 1564 C C . ASN A 1 209 ? 5.199 37.031 1.073 1 98.75 209 ASN A C 1
ATOM 1566 O O . ASN A 1 209 ? 5.609 38.188 1.135 1 98.75 209 ASN A O 1
ATOM 1570 N N . ASN A 1 210 ? 3.9 36.688 1.21 1 98.31 210 ASN A N 1
ATOM 1571 C CA . ASN A 1 210 ? 2.941 37.781 1.245 1 98.31 210 ASN A CA 1
ATOM 1572 C C . ASN A 1 210 ? 2.115 37.75 2.529 1 98.31 210 ASN A C 1
ATOM 1574 O O . ASN A 1 210 ? 1.359 38.688 2.799 1 98.31 210 ASN A O 1
ATOM 1578 N N . TRP A 1 211 ? 2.27 36.688 3.307 1 98.12 211 TRP A N 1
ATOM 1579 C CA . TRP A 1 211 ? 1.501 36.594 4.547 1 98.12 211 TRP A CA 1
ATOM 1580 C C . TRP A 1 211 ? 1.896 37.75 5.492 1 98.12 211 TRP A C 1
ATOM 1582 O O . TRP A 1 211 ? 3.076 37.906 5.801 1 98.12 211 TRP A O 1
ATOM 1592 N N . LYS A 1 212 ? 0.938 38.5 5.945 1 95.19 212 LYS A N 1
ATOM 1593 C CA . LYS A 1 212 ? 1.186 39.531 6.949 1 95.19 212 LYS A CA 1
ATOM 1594 C C . LYS A 1 212 ? 0.775 39.062 8.336 1 95.19 212 LYS A C 1
ATOM 1596 O O . LYS A 1 212 ? -0.27 38.406 8.5 1 95.19 212 LYS A O 1
ATOM 1601 N N . GLY A 1 213 ? 1.627 39.344 9.297 1 96 213 GLY A N 1
ATOM 1602 C CA . GLY A 1 213 ? 1.407 38.875 10.656 1 96 213 GLY A CA 1
ATOM 1603 C C . GLY A 1 213 ? 2.43 37.844 11.102 1 96 213 GLY A C 1
ATOM 1604 O O . GLY A 1 213 ? 3.391 37.562 10.383 1 96 213 GLY A O 1
ATOM 1605 N N . ARG A 1 214 ? 2.207 37.25 12.297 1 98.56 214 ARG A N 1
ATOM 1606 C CA . ARG A 1 214 ? 3.176 36.344 12.914 1 98.56 214 ARG A CA 1
ATOM 1607 C C . ARG A 1 214 ? 3.168 35 12.227 1 98.56 214 ARG A C 1
ATOM 1609 O O . ARG A 1 214 ? 2.107 34.406 12.023 1 98.56 214 ARG A O 1
ATOM 1616 N N . VAL A 1 215 ? 4.32 34.562 11.82 1 98.88 215 VAL A N 1
ATOM 1617 C CA . VAL A 1 215 ? 4.488 33.219 11.211 1 98.88 215 VAL A CA 1
ATOM 1618 C C . VAL A 1 215 ? 5.625 32.469 11.906 1 98.88 215 VAL A C 1
ATOM 1620 O O . VAL A 1 215 ? 6.684 33.062 12.172 1 98.88 215 VAL A O 1
ATOM 1623 N N . VAL A 1 216 ? 5.375 31.234 12.258 1 98.94 216 VAL A N 1
ATOM 1624 C CA . VAL A 1 216 ? 6.398 30.359 12.805 1 98.94 216 VAL A CA 1
ATOM 1625 C C . VAL A 1 216 ? 6.555 29.125 11.914 1 98.94 216 VAL A C 1
ATOM 1627 O O . VAL A 1 216 ? 5.562 28.5 11.531 1 98.94 216 VAL A O 1
ATOM 1630 N N . PHE A 1 217 ? 7.805 28.812 11.57 1 98.94 217 PHE A N 1
ATOM 1631 C CA . PHE A 1 217 ? 8.094 27.703 10.664 1 98.94 217 PHE A CA 1
ATOM 1632 C C . PHE A 1 217 ? 8.734 26.547 11.422 1 98.94 217 PHE A C 1
ATOM 1634 O O . PHE A 1 217 ? 9.633 26.75 12.242 1 98.94 217 PHE A O 1
ATOM 1641 N N . CYS A 1 218 ? 8.234 25.359 11.18 1 98.94 218 CYS A N 1
ATOM 1642 C CA . CYS A 1 218 ? 8.859 24.109 11.594 1 98.94 218 CYS A CA 1
ATOM 1643 C C . CYS A 1 218 ? 9.477 23.391 10.406 1 98.94 218 CYS A C 1
ATOM 1645 O O . CYS A 1 218 ? 8.758 22.828 9.57 1 98.94 218 CYS A O 1
ATOM 1647 N N . GLY A 1 219 ? 10.789 23.359 10.344 1 98.81 219 GLY A N 1
ATOM 1648 C CA . GLY A 1 219 ? 11.508 22.859 9.18 1 98.81 219 GLY A CA 1
ATOM 1649 C C . GLY A 1 219 ? 11.664 21.344 9.18 1 98.81 219 GLY A C 1
ATOM 1650 O O . GLY A 1 219 ? 11.398 20.688 10.188 1 98.81 219 GLY A O 1
ATOM 1651 N N . THR A 1 220 ? 12.07 20.875 7.977 1 98.75 220 THR A N 1
ATOM 1652 C CA . THR A 1 220 ? 12.242 19.438 7.789 1 98.75 220 THR A CA 1
ATOM 1653 C C . THR A 1 220 ? 13.281 18.891 8.758 1 98.75 220 THR A C 1
ATOM 1655 O O . THR A 1 220 ? 13.172 17.75 9.211 1 98.75 220 THR A O 1
ATOM 1658 N N . GLU A 1 221 ? 14.289 19.656 9.102 1 98.5 221 GLU A N 1
ATOM 1659 C CA . GLU A 1 221 ? 15.398 19.203 9.93 1 98.5 221 GLU A CA 1
ATOM 1660 C C . GLU A 1 221 ? 14.945 18.906 11.359 1 98.5 221 GLU A C 1
ATOM 1662 O O . GLU A 1 221 ? 15.602 18.156 12.086 1 98.5 221 GLU A O 1
ATOM 1667 N N . VAL A 1 222 ? 13.789 19.516 11.773 1 98.69 222 VAL A N 1
ATOM 1668 C CA . VAL A 1 222 ? 13.289 19.312 13.125 1 98.69 222 VAL A CA 1
ATOM 1669 C C . VAL A 1 222 ? 12.531 17.984 13.203 1 98.69 222 VAL A C 1
ATOM 1671 O O . VAL A 1 222 ? 12.797 17.172 14.094 1 98.69 222 VAL A O 1
ATOM 1674 N N . GLY A 1 223 ? 11.664 17.719 12.25 1 98.62 223 GLY A N 1
ATOM 1675 C CA . GLY A 1 223 ? 10.789 16.562 12.297 1 98.62 223 GLY A CA 1
ATOM 1676 C C . GLY A 1 223 ? 11.461 15.281 11.82 1 98.62 223 GLY A C 1
ATOM 1677 O O . GLY A 1 223 ? 11.055 14.18 12.195 1 98.62 223 GLY A O 1
ATOM 1678 N N . SER A 1 224 ? 12.562 15.406 11.023 1 98.56 224 SER A N 1
ATOM 1679 C CA . SER A 1 224 ? 13.164 14.258 10.359 1 98.56 224 SER A CA 1
ATOM 1680 C C . SER A 1 224 ? 13.914 13.383 11.359 1 98.56 224 SER A C 1
ATOM 1682 O O . SER A 1 224 ? 14.188 12.211 11.078 1 98.56 224 SER A O 1
ATOM 1684 N N . VAL A 1 225 ? 14.211 13.906 12.57 1 98.44 225 VAL A N 1
ATOM 1685 C CA . VAL A 1 225 ? 15.055 13.156 13.5 1 98.44 225 VAL A CA 1
ATOM 1686 C C . VAL A 1 225 ? 14.219 12.703 14.695 1 98.44 225 VAL A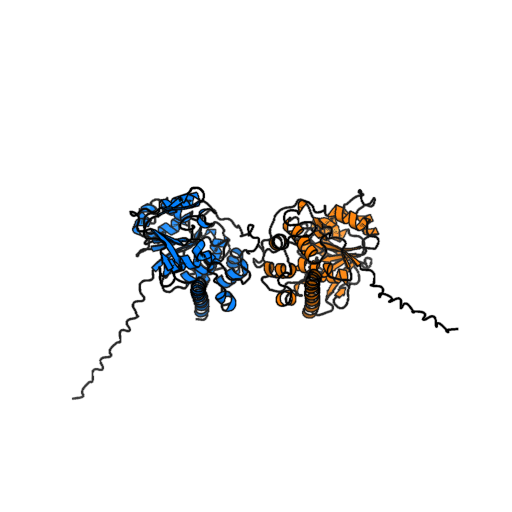 C 1
ATOM 1688 O O . VAL A 1 225 ? 14.742 12.07 15.617 1 98.44 225 VAL A O 1
ATOM 1691 N N . VAL A 1 226 ? 12.961 13.07 14.742 1 98.94 226 VAL A N 1
ATOM 1692 C CA . VAL A 1 226 ? 12.078 12.688 15.836 1 98.94 226 VAL A CA 1
ATOM 1693 C C . VAL A 1 226 ? 11.133 11.578 15.375 1 98.94 226 VAL A C 1
ATOM 1695 O O . VAL A 1 226 ? 10.211 11.82 14.594 1 98.94 226 VAL A O 1
ATOM 1698 N N . LEU A 1 227 ? 11.336 10.367 15.875 1 98.88 227 LEU A N 1
ATOM 1699 C CA . LEU A 1 227 ? 10.516 9.219 15.492 1 98.88 227 LEU A CA 1
ATOM 1700 C C . LEU A 1 227 ? 9.469 8.922 16.547 1 98.88 227 LEU A C 1
ATOM 1702 O O . LEU A 1 227 ? 9.805 8.602 17.703 1 98.88 227 LEU A O 1
ATOM 1706 N N . SER A 1 228 ? 8.242 9.055 16.172 1 98.69 228 SER A N 1
ATOM 1707 C CA . SER A 1 228 ? 7.164 8.812 17.125 1 98.69 228 SER A CA 1
ATOM 1708 C C . SER A 1 228 ? 6.195 7.758 16.594 1 98.69 228 SER A C 1
ATOM 1710 O O . SER A 1 228 ? 6.309 7.324 15.453 1 98.69 228 SER A O 1
ATOM 1712 N N . GLY A 1 229 ? 5.312 7.297 17.438 1 98.75 229 GLY A N 1
ATOM 1713 C CA . GLY A 1 229 ? 4.305 6.312 17.078 1 98.75 229 GLY A CA 1
ATOM 1714 C C . GLY A 1 229 ? 4.555 4.949 17.688 1 98.75 229 GLY A C 1
ATOM 1715 O O . GLY A 1 229 ? 3.658 4.102 17.719 1 98.75 229 GLY A O 1
ATOM 1716 N N . ALA A 1 230 ? 5.77 4.703 18.25 1 98.56 230 ALA A N 1
ATOM 1717 C CA . ALA A 1 230 ? 6.129 3.383 18.75 1 98.56 230 ALA A CA 1
ATOM 1718 C C . ALA A 1 230 ? 5.184 2.953 19.875 1 98.56 230 ALA A C 1
ATOM 1720 O O . ALA A 1 230 ? 4.719 1.812 19.891 1 98.56 230 ALA A O 1
ATOM 1721 N N . ARG A 1 231 ? 4.891 3.842 20.828 1 98.62 231 ARG A N 1
ATOM 1722 C CA . ARG A 1 231 ? 4.039 3.488 21.953 1 98.62 231 ARG A CA 1
ATOM 1723 C C . ARG A 1 231 ? 2.594 3.283 21.516 1 98.62 231 ARG A C 1
ATOM 1725 O O . ARG A 1 231 ? 1.896 2.412 22.031 1 98.62 231 ARG A O 1
ATOM 1732 N N . LEU A 1 232 ? 2.16 4.133 20.625 1 98.75 232 LEU A N 1
ATOM 1733 C CA . LEU A 1 232 ? 0.819 3.957 20.078 1 98.75 232 LEU A CA 1
ATOM 1734 C C . LEU A 1 232 ? 0.668 2.586 19.438 1 98.75 232 LEU A C 1
ATOM 1736 O O . LEU A 1 232 ? -0.335 1.9 19.641 1 98.75 232 LEU A O 1
ATOM 1740 N N . LEU A 1 233 ? 1.65 2.178 18.641 1 98.5 233 LEU A N 1
ATOM 1741 C CA . LEU A 1 233 ? 1.652 0.896 17.938 1 98.5 233 LEU A CA 1
ATOM 1742 C C . LEU A 1 233 ? 1.659 -0.261 18.938 1 98.5 233 LEU A C 1
ATOM 1744 O O . LEU A 1 233 ? 0.991 -1.275 18.719 1 98.5 233 LEU A O 1
ATOM 1748 N N . ALA A 1 234 ? 2.336 -0.084 20.016 1 98.19 234 ALA A N 1
ATOM 1749 C CA . ALA A 1 234 ? 2.525 -1.165 20.984 1 98.19 234 ALA A CA 1
ATOM 1750 C C . ALA A 1 234 ? 1.354 -1.245 21.953 1 98.19 234 ALA A C 1
ATOM 1752 O O . ALA A 1 234 ? 0.931 -2.34 22.344 1 98.19 234 ALA A O 1
ATOM 1753 N N . GLU A 1 235 ? 0.807 -0.021 22.359 1 98.12 235 GLU A N 1
ATOM 1754 C CA . GLU A 1 235 ? -0.065 0.019 23.531 1 98.12 235 GLU A CA 1
ATOM 1755 C C . GLU A 1 235 ? -1.444 0.565 23.172 1 98.12 235 GLU A C 1
ATOM 1757 O O . GLU A 1 235 ? -2.393 0.431 23.953 1 98.12 235 GLU A O 1
ATOM 1762 N N . GLY A 1 236 ? -1.551 1.214 22.062 1 98.12 236 GLY A N 1
ATOM 1763 C CA . GLY A 1 236 ? -2.816 1.828 21.688 1 98.12 236 GLY A CA 1
ATOM 1764 C C . GLY A 1 236 ? -3.896 0.816 21.359 1 98.12 236 GLY A C 1
ATOM 1765 O O . GLY A 1 236 ? -3.602 -0.345 21.062 1 98.12 236 GLY A O 1
ATOM 1766 N N . PRO A 1 237 ? -5.148 1.287 21.438 1 97.62 237 PRO A N 1
ATOM 1767 C CA . PRO A 1 237 ? -6.242 0.391 21.047 1 97.62 237 PRO A CA 1
ATOM 1768 C C . PRO A 1 237 ? -6.145 -0.074 19.594 1 97.62 237 PRO A C 1
ATOM 1770 O O . PRO A 1 237 ? -5.848 0.726 18.703 1 97.62 237 PRO A O 1
ATOM 1773 N N . ALA A 1 238 ? -6.438 -1.329 19.344 1 94.88 238 ALA A N 1
ATOM 1774 C CA . ALA A 1 238 ? -6.375 -1.899 18 1 94.88 238 ALA A CA 1
ATOM 1775 C C . ALA A 1 238 ? -7.387 -1.231 17.078 1 94.88 238 ALA A C 1
ATOM 1777 O O . ALA A 1 238 ? -7.211 -1.229 15.852 1 94.88 238 ALA A O 1
ATOM 1778 N N . THR A 1 239 ? -8.375 -0.598 17.656 1 96.06 239 THR A N 1
ATOM 1779 C CA . THR A 1 239 ? -9.453 0.001 16.875 1 96.06 239 THR A CA 1
ATOM 1780 C C . THR A 1 239 ? -9.141 1.458 16.547 1 96.06 239 THR A C 1
ATOM 1782 O O . THR A 1 239 ? -9.961 2.15 15.938 1 96.06 239 THR A O 1
ATOM 1785 N N . ASP A 1 240 ? -8.039 1.958 16.984 1 98.56 240 ASP A N 1
ATOM 1786 C CA . ASP A 1 240 ? -7.699 3.361 16.766 1 98.56 240 ASP A CA 1
ATOM 1787 C C . ASP A 1 240 ? -7.258 3.607 15.32 1 98.56 240 ASP A C 1
ATOM 1789 O O . ASP A 1 240 ? -6.289 3.002 14.852 1 98.56 240 ASP A O 1
ATOM 1793 N N . PRO A 1 241 ? -7.91 4.488 14.594 1 98.75 241 PRO A N 1
ATOM 1794 C CA . PRO A 1 241 ? -7.594 4.688 13.18 1 98.75 241 PRO A CA 1
ATOM 1795 C C . PRO A 1 241 ? -6.195 5.254 12.961 1 98.75 241 PRO A C 1
ATOM 1797 O O . PRO A 1 241 ? -5.578 5.008 11.922 1 98.75 241 PRO A O 1
ATOM 1800 N N . VAL A 1 242 ? -5.68 6.059 13.867 1 98.94 242 VAL A N 1
ATOM 1801 C CA . VAL A 1 242 ? -4.34 6.609 13.719 1 98.94 242 VAL A CA 1
ATOM 1802 C C . VAL A 1 242 ? -3.301 5.504 13.891 1 98.94 242 VAL A C 1
ATOM 1804 O O . VAL A 1 242 ? -2.334 5.426 13.133 1 98.94 242 VAL A O 1
ATOM 1807 N N . ARG A 1 243 ? -3.516 4.648 14.898 1 98.81 243 ARG A N 1
ATOM 1808 C CA . ARG A 1 243 ? -2.652 3.479 15.023 1 98.81 243 ARG A CA 1
ATOM 1809 C C . ARG A 1 243 ? -2.623 2.68 13.727 1 98.81 243 ARG A C 1
ATOM 1811 O O . ARG A 1 243 ? -1.553 2.309 13.242 1 98.81 243 ARG A O 1
ATOM 1818 N N . GLN A 1 244 ? -3.822 2.467 13.164 1 98.75 244 GLN A N 1
ATOM 1819 C CA . GLN A 1 244 ? -3.914 1.661 11.945 1 98.75 244 GLN A CA 1
ATOM 1820 C C . GLN A 1 244 ? -3.271 2.375 10.766 1 98.75 244 GLN A C 1
ATOM 1822 O O . GLN A 1 244 ? -2.693 1.733 9.883 1 98.75 244 GLN A O 1
ATOM 1827 N N . ALA A 1 245 ? -3.396 3.691 10.711 1 98.94 245 ALA A N 1
ATOM 1828 C CA . ALA A 1 245 ? -2.715 4.441 9.664 1 98.94 245 ALA A CA 1
ATOM 1829 C C . ALA A 1 245 ? -1.207 4.211 9.711 1 98.94 245 ALA A C 1
ATOM 1831 O O . ALA A 1 245 ? -0.567 4.027 8.672 1 98.94 245 ALA A O 1
ATOM 1832 N N . TYR A 1 246 ? -0.599 4.25 10.938 1 98.88 246 TYR A N 1
ATOM 1833 C CA . TYR A 1 246 ? 0.828 3.988 11.094 1 98.88 246 TYR A CA 1
ATOM 1834 C C . TYR A 1 246 ? 1.169 2.562 10.68 1 98.88 246 TYR A C 1
ATOM 1836 O O . TYR A 1 246 ? 2.236 2.312 10.109 1 98.88 246 TYR A O 1
ATOM 1844 N N . VAL A 1 247 ? 0.26 1.592 10.938 1 98.62 247 VAL A N 1
ATOM 1845 C CA . VAL A 1 247 ? 0.467 0.203 10.539 1 98.62 247 VAL A CA 1
ATOM 1846 C C . VAL A 1 247 ? 0.458 0.094 9.016 1 98.62 247 VAL A C 1
ATOM 1848 O O . VAL A 1 247 ? 1.386 -0.458 8.422 1 98.62 247 VAL A O 1
ATOM 1851 N N . TYR A 1 248 ? -0.583 0.63 8.359 1 98.69 248 TYR A N 1
ATOM 1852 C CA . TYR A 1 248 ? -0.741 0.531 6.91 1 98.69 248 TYR A CA 1
ATOM 1853 C C . TYR A 1 248 ? 0.4 1.238 6.188 1 98.69 248 TYR A C 1
ATOM 1855 O O . TYR A 1 248 ? 0.863 0.773 5.145 1 98.69 248 TYR A O 1
ATOM 1863 N N . TYR A 1 249 ? 0.83 2.35 6.711 1 98.69 249 TYR A N 1
ATOM 1864 C CA . TYR A 1 249 ? 1.763 3.23 6.016 1 98.69 249 TYR A CA 1
ATOM 1865 C C . TYR A 1 249 ? 3.201 2.773 6.227 1 98.69 249 TYR A C 1
ATOM 1867 O O . TYR A 1 249 ? 3.996 2.75 5.285 1 98.69 249 TYR A O 1
ATOM 1875 N N . ASN A 1 250 ? 3.539 2.451 7.496 1 98.38 250 ASN A N 1
ATOM 1876 C CA . ASN A 1 250 ? 4.945 2.277 7.848 1 98.38 250 ASN A CA 1
ATOM 1877 C C . ASN A 1 250 ? 5.207 0.909 8.469 1 98.38 250 ASN A C 1
ATOM 1879 O O . ASN A 1 250 ? 6.262 0.68 9.055 1 98.38 250 ASN A O 1
ATOM 1883 N N . PHE A 1 251 ? 4.219 0.006 8.422 1 97.56 251 PHE A N 1
ATOM 1884 C CA . PHE A 1 251 ? 4.367 -1.409 8.742 1 97.56 251 PHE A CA 1
ATOM 1885 C C . PHE A 1 251 ? 4.867 -1.595 10.172 1 97.56 251 PHE A C 1
ATOM 1887 O O . PHE A 1 251 ? 5.836 -2.322 10.406 1 97.56 251 PHE A O 1
ATOM 1894 N N . TYR A 1 252 ? 4.305 -0.941 11.133 1 96.69 252 TYR A N 1
ATOM 1895 C CA . TYR A 1 252 ? 4.484 -1.06 12.578 1 96.69 252 TYR A CA 1
ATOM 1896 C C . TYR A 1 252 ? 5.773 -0.381 13.023 1 96.69 252 TYR A C 1
ATOM 1898 O O . TYR A 1 252 ? 6.234 -0.587 14.148 1 96.69 252 TYR A O 1
ATOM 1906 N N . ARG A 1 253 ? 6.371 0.43 12.156 1 97.06 253 ARG A N 1
ATOM 1907 C CA . ARG A 1 253 ? 7.535 1.229 12.539 1 97.06 253 ARG A CA 1
ATOM 1908 C C . ARG A 1 253 ? 7.121 2.645 12.93 1 97.06 253 ARG A C 1
ATOM 1910 O O . ARG A 1 253 ? 6.125 3.168 12.422 1 97.06 253 ARG A O 1
ATOM 1917 N N . PRO A 1 254 ? 7.875 3.26 13.867 1 98.38 254 PRO A N 1
ATOM 1918 C CA . PRO A 1 254 ? 7.625 4.68 14.117 1 98.38 254 PRO A CA 1
ATOM 1919 C C . PRO A 1 254 ? 7.906 5.555 12.898 1 98.38 254 PRO A C 1
ATOM 1921 O O . PRO A 1 254 ? 8.422 5.066 11.891 1 98.38 254 PRO A O 1
ATOM 1924 N N . ARG A 1 255 ? 7.547 6.754 12.969 1 98.75 255 ARG A N 1
ATOM 1925 C CA . ARG A 1 255 ? 7.629 7.652 11.82 1 98.75 255 ARG A CA 1
ATOM 1926 C C . ARG A 1 255 ? 8.211 9 12.219 1 98.75 255 ARG A C 1
ATOM 1928 O O . ARG A 1 255 ? 8.023 9.453 13.352 1 98.75 255 ARG A O 1
ATOM 1935 N N . GLU A 1 256 ? 8.945 9.625 11.312 1 98.81 256 GLU A N 1
ATOM 1936 C CA . GLU A 1 256 ? 9.352 11.016 11.492 1 98.81 256 GLU A CA 1
ATOM 1937 C C . GLU A 1 256 ? 8.148 11.906 11.797 1 98.81 256 GLU A C 1
ATOM 1939 O O . GLU A 1 256 ? 7.035 11.633 11.344 1 98.81 256 GLU A O 1
ATOM 1944 N N . SER A 1 257 ? 8.367 12.992 12.539 1 98.88 257 SER A N 1
ATOM 1945 C CA . SER A 1 257 ? 7.258 13.695 13.172 1 98.88 257 SER A CA 1
ATOM 1946 C C . SER A 1 257 ? 7.219 15.156 12.75 1 98.88 257 SER A C 1
ATOM 1948 O O . SER A 1 257 ? 7.156 16.047 13.602 1 98.88 257 SER A O 1
ATOM 1950 N N . TRP A 1 258 ? 7.094 15.453 11.508 1 98.94 258 TRP A N 1
ATOM 1951 C CA . TRP A 1 258 ? 7.023 16.828 11.031 1 98.94 258 TRP A CA 1
ATOM 1952 C C . TRP A 1 258 ? 5.723 17.5 11.469 1 98.94 258 TRP A C 1
ATOM 1954 O O . TRP A 1 258 ? 5.742 18.5 12.188 1 98.94 258 TRP A O 1
ATOM 1964 N N . ASP A 1 259 ? 4.656 16.906 11.156 1 98.94 259 ASP A N 1
ATOM 1965 C CA . ASP A 1 259 ? 3.34 17.5 11.367 1 98.94 259 ASP A CA 1
ATOM 1966 C C . ASP A 1 259 ? 2.961 17.469 12.844 1 98.94 259 ASP A C 1
ATOM 1968 O O . ASP A 1 259 ? 2.467 18.469 13.383 1 98.94 259 ASP A O 1
ATOM 1972 N N . PRO A 1 260 ? 3.256 16.359 13.586 1 98.94 260 PRO A N 1
ATOM 1973 C CA . PRO A 1 260 ? 2.916 16.359 15.008 1 98.94 260 PRO A CA 1
ATOM 1974 C C . PRO A 1 260 ? 3.658 17.438 15.797 1 98.94 260 PRO A C 1
ATOM 1976 O O . PRO A 1 260 ? 3.074 18.078 16.672 1 98.94 260 PRO A O 1
ATOM 1979 N N . LEU A 1 261 ? 4.898 17.656 15.445 1 98.94 261 LEU A N 1
ATOM 1980 C CA . LEU A 1 261 ? 5.66 18.672 16.156 1 98.94 261 LEU A CA 1
ATOM 1981 C C . LEU A 1 261 ? 5.113 20.062 15.852 1 98.94 261 LEU A C 1
ATOM 1983 O O . LEU A 1 261 ? 5.031 20.906 16.75 1 98.94 261 LEU A O 1
ATOM 1987 N N . THR A 1 262 ? 4.742 20.266 14.641 1 98.94 262 THR A N 1
ATOM 1988 C CA . THR A 1 262 ? 4.188 21.547 14.227 1 98.94 262 THR A CA 1
ATOM 1989 C C . THR A 1 262 ? 2.877 21.828 14.953 1 98.94 262 THR A C 1
ATOM 1991 O O . THR A 1 262 ? 2.68 22.922 15.484 1 98.94 262 THR A O 1
ATOM 1994 N N . VAL A 1 263 ? 2.043 20.859 15.047 1 98.94 263 VAL A N 1
ATOM 1995 C CA . VAL A 1 263 ? 0.752 21 15.711 1 98.94 263 VAL A CA 1
ATOM 1996 C C . VAL A 1 263 ? 0.958 21.141 17.219 1 98.94 263 VAL A C 1
ATOM 1998 O O . VAL A 1 263 ? 0.247 21.906 17.875 1 98.94 263 VAL A O 1
ATOM 2001 N N . LEU A 1 264 ? 1.935 20.422 17.734 1 98.88 264 LEU A N 1
ATOM 2002 C CA . LEU A 1 264 ? 2.227 20.562 19.156 1 98.88 264 LEU A CA 1
ATOM 2003 C C . LEU A 1 264 ? 2.639 21.984 19.5 1 98.88 264 LEU A C 1
ATOM 2005 O O . LEU A 1 264 ? 2.176 22.562 20.484 1 98.88 264 LEU A O 1
ATOM 2009 N N . TYR A 1 265 ? 3.471 22.578 18.672 1 98.88 265 TYR A N 1
ATOM 2010 C CA . TYR A 1 265 ? 3.82 23.969 18.875 1 98.88 265 TYR A CA 1
ATOM 2011 C C . TYR A 1 265 ? 2.588 24.859 18.781 1 98.88 265 TYR A C 1
ATOM 2013 O O . TYR A 1 265 ? 2.428 25.812 19.547 1 98.88 265 TYR A O 1
ATOM 2021 N N . ALA A 1 266 ? 1.765 24.609 17.781 1 98.88 266 ALA A N 1
ATOM 2022 C CA . ALA A 1 266 ? 0.561 25.422 17.594 1 98.88 266 ALA A CA 1
ATOM 2023 C C . ALA A 1 266 ? -0.299 25.422 18.859 1 98.88 266 ALA A C 1
ATOM 2025 O O . ALA A 1 266 ? -0.963 26.406 19.172 1 98.88 266 ALA A O 1
ATOM 2026 N N . ILE A 1 267 ? -0.228 24.312 19.562 1 98.44 267 ILE A N 1
ATOM 2027 C CA . ILE A 1 267 ? -1.083 24.125 20.734 1 98.44 267 ILE A CA 1
ATOM 2028 C C . ILE A 1 267 ? -0.412 24.734 21.953 1 98.44 267 ILE A C 1
ATOM 2030 O O . ILE A 1 267 ? -1.043 25.484 22.719 1 98.44 267 ILE A O 1
ATOM 2034 N N . GLU A 1 268 ? 0.934 24.516 22.109 1 97.31 268 GLU A N 1
ATOM 2035 C CA . GLU A 1 268 ? 1.566 24.766 23.406 1 97.31 268 GLU A CA 1
ATOM 2036 C C . GLU A 1 268 ? 2.562 25.922 23.312 1 97.31 268 GLU A C 1
ATOM 2038 O O . GLU A 1 268 ? 3.016 26.438 24.344 1 97.31 268 GLU A O 1
ATOM 2043 N N . GLY A 1 269 ? 2.832 26.344 22.156 1 98.19 269 GLY A N 1
ATOM 2044 C CA . GLY A 1 269 ? 3.941 27.281 22.016 1 98.19 269 GLY A CA 1
ATOM 2045 C C . GLY A 1 269 ? 5.297 26.625 22.234 1 98.19 269 GLY A C 1
ATOM 2046 O O . GLY A 1 269 ? 5.48 25.453 21.922 1 98.19 269 GLY A O 1
ATOM 2047 N N . LEU A 1 270 ? 6.246 27.375 22.641 1 98.44 270 LEU A N 1
ATOM 2048 C CA . LEU A 1 270 ? 7.598 26.859 22.766 1 98.44 270 LEU A CA 1
ATOM 2049 C C . LEU A 1 270 ? 7.648 25.75 23.812 1 98.44 270 LEU A C 1
ATOM 2051 O O . LEU A 1 270 ? 8.328 24.734 23.625 1 98.44 270 LEU A O 1
ATOM 2055 N N . GLY A 1 271 ? 6.879 25.984 24.875 1 96.88 271 GLY A N 1
ATOM 2056 C CA . GLY A 1 271 ? 6.945 25.016 25.953 1 96.88 271 GLY A CA 1
ATOM 2057 C C . GLY A 1 271 ? 8.367 24.594 26.297 1 96.88 271 GLY A C 1
ATOM 2058 O O . GLY A 1 271 ? 9.289 25.406 26.266 1 96.88 271 GLY A O 1
ATOM 2059 N N . ASP A 1 272 ? 8.438 23.297 26.703 1 96.75 272 ASP A N 1
ATOM 2060 C CA . ASP A 1 272 ? 9.742 22.766 27.094 1 96.75 272 ASP A CA 1
ATOM 2061 C C . ASP A 1 272 ? 10.469 22.141 25.906 1 96.75 272 ASP A C 1
ATOM 2063 O O . ASP A 1 272 ? 11.641 21.797 26.016 1 96.75 272 ASP A O 1
ATOM 2067 N N . LEU A 1 273 ? 9.805 22.172 24.719 1 98.38 273 LEU A N 1
ATOM 2068 C CA . LEU A 1 273 ? 10.328 21.328 23.641 1 98.38 273 LEU A CA 1
ATOM 2069 C C . LEU A 1 273 ? 11.031 22.188 22.594 1 98.38 273 LEU A C 1
ATOM 2071 O O . LEU A 1 273 ? 11.883 21.688 21.844 1 98.38 273 LEU A O 1
ATOM 2075 N N . PHE A 1 274 ? 10.641 23.469 22.5 1 98.81 274 PHE A N 1
ATOM 2076 C CA . PHE A 1 274 ? 11.078 24.219 21.328 1 98.81 274 PHE A CA 1
ATOM 2077 C C . PHE A 1 274 ? 11.82 25.484 21.734 1 98.81 274 PHE A C 1
ATOM 2079 O O . PHE A 1 274 ? 11.688 25.953 22.859 1 98.81 274 PHE A O 1
ATOM 2086 N N . GLU A 1 275 ? 12.562 25.984 20.891 1 98.81 275 GLU A N 1
ATOM 2087 C CA . GLU A 1 275 ? 13.133 27.328 20.906 1 98.81 275 GLU A CA 1
ATOM 2088 C C . GLU A 1 275 ? 13.211 27.906 19.5 1 98.81 275 GLU A C 1
ATOM 2090 O O . GLU A 1 275 ? 13.141 27.188 18.516 1 98.81 275 GLU A O 1
ATOM 2095 N N . TYR A 1 276 ? 13.242 29.219 19.422 1 98.81 276 TYR A N 1
ATOM 2096 C CA . TYR A 1 276 ? 13.391 29.859 18.125 1 98.81 276 TYR A CA 1
ATOM 2097 C C . TYR A 1 276 ? 14.836 29.797 17.656 1 98.81 276 TYR A C 1
ATOM 2099 O O . TYR A 1 276 ? 15.766 29.953 18.438 1 98.81 276 TYR A O 1
ATOM 2107 N N . GLY A 1 277 ? 14.984 29.594 16.391 1 98.56 277 GLY A N 1
ATOM 2108 C CA . GLY A 1 277 ? 16.312 29.547 15.797 1 98.56 277 GLY A CA 1
ATOM 2109 C C . GLY A 1 277 ? 16.797 30.906 15.336 1 98.56 277 GLY A C 1
ATOM 2110 O O . GLY A 1 277 ? 17.922 31.031 14.828 1 98.56 277 GLY A O 1
ATOM 2111 N N . ASN A 1 278 ? 15.961 31.922 15.516 1 98.31 278 ASN A N 1
ATOM 2112 C CA . ASN A 1 278 ? 16.281 33.281 15.055 1 98.31 278 ASN A CA 1
ATOM 2113 C C . ASN A 1 278 ? 15.68 34.344 15.977 1 98.31 278 ASN A C 1
ATOM 2115 O O . ASN A 1 278 ? 14.82 34.031 16.812 1 98.31 278 ASN A O 1
ATOM 2119 N N . GLU A 1 279 ? 16.141 35.562 15.812 1 98.06 279 GLU A N 1
ATOM 2120 C CA . GLU A 1 279 ? 15.602 36.688 16.578 1 98.06 279 GLU A CA 1
ATOM 2121 C C . GLU A 1 279 ? 14.812 37.625 15.672 1 98.06 279 GLU A C 1
ATOM 2123 O O . GLU A 1 279 ? 13.875 38.281 16.125 1 98.06 279 GLU A O 1
ATOM 2128 N N . PHE A 1 280 ? 15.289 37.688 14.477 1 98.31 280 PHE A N 1
ATOM 2129 C CA . PHE A 1 280 ? 14.648 38.562 13.508 1 98.31 280 PHE A CA 1
ATOM 2130 C C . PHE A 1 280 ? 14.805 38 12.094 1 98.31 280 PHE A C 1
ATOM 2132 O O . PHE A 1 280 ? 15.586 37.094 11.867 1 98.31 280 PHE A O 1
ATOM 2139 N N . GLY A 1 281 ? 14.086 38.562 11.195 1 98.69 281 GLY A N 1
ATOM 2140 C CA . GLY A 1 281 ? 14.18 38.156 9.805 1 98.69 281 GLY A CA 1
ATOM 2141 C C . GLY A 1 281 ? 12.906 37.5 9.289 1 98.69 281 GLY A C 1
ATOM 2142 O O . GLY A 1 281 ? 11.891 37.469 9.992 1 98.69 281 GLY A O 1
ATOM 2143 N N . TYR A 1 282 ? 12.984 37.125 8.023 1 98.75 282 TYR A N 1
ATOM 2144 C CA . TYR A 1 282 ? 11.82 36.5 7.391 1 98.75 282 TYR A CA 1
ATOM 2145 C C . TYR A 1 282 ? 12.227 35.406 6.418 1 98.75 282 TYR A C 1
ATOM 2147 O O . TYR A 1 282 ? 13.383 35.344 5.988 1 98.75 282 TYR A O 1
ATOM 2155 N N . ASN A 1 283 ? 11.312 34.5 6.172 1 98.88 283 ASN A N 1
ATOM 2156 C CA . ASN A 1 283 ? 11.492 33.438 5.199 1 98.88 283 ASN A CA 1
ATOM 2157 C C . ASN A 1 283 ? 11.18 33.906 3.783 1 98.88 283 ASN A C 1
ATOM 2159 O O . ASN A 1 283 ? 10.148 34.531 3.547 1 98.88 283 ASN A O 1
ATOM 2163 N N . HIS A 1 284 ? 12.047 33.688 2.885 1 98.88 284 HIS A N 1
ATOM 2164 C CA . HIS A 1 284 ? 11.789 33.938 1.472 1 98.88 284 HIS A CA 1
ATOM 2165 C C . HIS A 1 284 ? 11.758 32.656 0.68 1 98.88 284 HIS A C 1
ATOM 2167 O O . HIS A 1 284 ? 12.68 31.828 0.784 1 98.88 284 HIS A O 1
ATOM 2173 N N . VAL A 1 285 ? 10.703 32.438 -0.098 1 98.94 285 VAL A N 1
ATOM 2174 C CA . VAL A 1 285 ? 10.547 31.234 -0.907 1 98.94 285 VAL A CA 1
ATOM 2175 C C . VAL A 1 285 ? 10.695 31.594 -2.387 1 98.94 285 VAL A C 1
ATOM 2177 O O . VAL A 1 285 ? 10.062 32.531 -2.873 1 98.94 285 VAL A O 1
ATOM 2180 N N . PHE A 1 286 ? 11.484 30.812 -3.057 1 98.88 286 PHE A N 1
ATOM 2181 C CA . PHE A 1 286 ? 11.727 31 -4.48 1 98.88 286 PHE A CA 1
ATOM 2182 C C . PHE A 1 286 ? 10.688 30.25 -5.316 1 98.88 286 PHE A C 1
ATOM 2184 O O . PHE A 1 286 ? 9.938 29.438 -4.785 1 98.88 286 PHE A O 1
ATOM 2191 N N . ALA A 1 287 ? 10.703 30.484 -6.617 1 98.56 287 ALA A N 1
ATOM 2192 C CA . ALA A 1 287 ? 9.719 29.922 -7.539 1 98.56 287 ALA A CA 1
ATOM 2193 C C . ALA A 1 287 ? 9.805 28.406 -7.57 1 98.56 287 ALA A C 1
ATOM 2195 O O . ALA A 1 287 ? 8.805 27.719 -7.816 1 98.56 287 ALA A O 1
ATOM 2196 N N . ASN A 1 288 ? 10.977 27.906 -7.262 1 98.38 288 ASN A N 1
ATOM 2197 C CA . ASN A 1 288 ? 11.164 26.453 -7.316 1 98.38 288 ASN A CA 1
ATOM 2198 C C . ASN A 1 288 ? 10.852 25.797 -5.977 1 98.38 288 ASN A C 1
ATOM 2200 O O . ASN A 1 288 ? 11.062 24.594 -5.805 1 98.38 288 ASN A O 1
ATOM 2204 N N . GLY A 1 289 ? 10.43 26.578 -4.926 1 98.75 289 GLY A N 1
ATOM 2205 C CA . GLY A 1 289 ? 10.008 26.047 -3.641 1 98.75 289 GLY A CA 1
ATOM 2206 C C . GLY A 1 289 ? 11.133 26.016 -2.617 1 98.75 289 GLY A C 1
ATOM 2207 O O . GLY A 1 289 ? 10.906 25.672 -1.454 1 98.75 289 GLY A O 1
ATOM 2208 N N . SER A 1 290 ? 12.328 26.328 -3.074 1 98.88 290 SER A N 1
ATOM 2209 C CA . SER A 1 290 ? 13.391 26.453 -2.086 1 98.88 290 SER A CA 1
ATOM 2210 C C . SER A 1 290 ? 13.211 27.703 -1.232 1 98.88 290 SER A C 1
ATOM 2212 O O . SER A 1 290 ? 12.531 28.656 -1.646 1 98.88 290 SER A O 1
ATOM 2214 N N . ASN A 1 291 ? 13.727 27.688 -0.036 1 98.94 291 ASN A N 1
ATOM 2215 C CA . ASN A 1 291 ? 13.578 28.844 0.824 1 98.94 291 ASN A CA 1
ATOM 2216 C C . ASN A 1 291 ? 14.914 29.297 1.405 1 98.94 291 ASN A C 1
ATOM 2218 O O . ASN A 1 291 ? 15.852 28.5 1.495 1 98.94 291 ASN A O 1
ATOM 2222 N N . GLU A 1 292 ? 15 30.516 1.785 1 98.88 292 GLU A N 1
ATOM 2223 C CA . GLU A 1 292 ? 16.125 31.125 2.473 1 98.88 292 GLU A CA 1
ATOM 2224 C C . GLU A 1 292 ? 15.664 32.125 3.527 1 98.88 292 GLU A C 1
ATOM 2226 O O . GLU A 1 292 ? 14.734 32.875 3.293 1 98.88 292 GLU A O 1
ATOM 2231 N N . TRP A 1 293 ? 16.312 32 4.711 1 98.88 293 TRP A N 1
ATOM 2232 C CA . TRP A 1 293 ? 16.031 33 5.742 1 98.88 293 TRP A CA 1
ATOM 2233 C C . TRP A 1 293 ? 16.766 34.312 5.457 1 98.88 293 TRP A C 1
ATOM 2235 O O . TRP A 1 293 ? 17.984 34.312 5.262 1 98.88 293 TRP A O 1
ATOM 2245 N N . VAL A 1 294 ? 16.047 35.406 5.395 1 98.81 294 VAL A N 1
ATOM 2246 C CA . VAL A 1 294 ? 16.625 36.719 5.176 1 98.81 294 VAL A CA 1
ATOM 2247 C C . VAL A 1 294 ? 16.734 37.469 6.5 1 98.81 294 VAL A C 1
ATOM 2249 O O . VAL A 1 294 ? 15.711 37.781 7.121 1 98.81 294 VAL A O 1
ATOM 2252 N N . TYR A 1 295 ? 17.906 37.812 6.855 1 98.25 295 TYR A N 1
ATOM 2253 C CA . TYR A 1 295 ? 18.109 38.531 8.125 1 98.25 295 TYR A CA 1
ATOM 2254 C C . TYR A 1 295 ? 17.859 40.031 7.969 1 98.25 295 TYR A C 1
ATOM 2256 O O . TYR A 1 295 ? 18.734 40.75 7.473 1 98.25 295 TYR A O 1
ATOM 2264 N N . ASP A 1 296 ? 16.703 40.406 8.281 1 98.31 296 ASP A N 1
ATOM 2265 C CA . ASP A 1 296 ? 16.219 41.781 8.281 1 98.31 296 ASP A CA 1
ATOM 2266 C C . ASP A 1 296 ? 15.734 42.188 9.664 1 98.31 296 ASP A C 1
ATOM 2268 O O . ASP A 1 296 ? 14.68 41.75 10.117 1 98.31 296 ASP A O 1
ATOM 2272 N N . GLU A 1 297 ? 16.344 43.125 10.398 1 98.06 297 GLU A N 1
ATOM 2273 C CA . GLU A 1 297 ? 16.078 43.5 11.781 1 98.06 297 GLU A CA 1
ATOM 2274 C C . GLU A 1 297 ? 14.711 44.156 11.906 1 98.06 297 GLU A C 1
ATOM 2276 O O . GLU A 1 297 ? 14.172 44.281 13.008 1 98.06 297 GLU A O 1
ATOM 2281 N N . SER A 1 298 ? 14.211 44.594 10.773 1 98 298 SER A N 1
ATOM 2282 C CA . SER A 1 298 ? 12.93 45.281 10.812 1 98 298 SER A CA 1
ATOM 2283 C C . SER A 1 298 ? 11.773 44.281 10.906 1 98 298 SER A C 1
ATOM 2285 O O . SER A 1 298 ? 10.641 44.688 11.211 1 98 298 SER A O 1
ATOM 2287 N N . VAL A 1 299 ? 12.016 43.031 10.617 1 98.25 299 VAL A N 1
ATOM 2288 C CA . VAL A 1 299 ? 10.992 42 10.711 1 98.25 299 VAL A CA 1
ATOM 2289 C C . VAL A 1 299 ? 11.195 41.188 11.984 1 98.25 299 VAL A C 1
ATOM 2291 O O . VAL A 1 299 ? 12.211 40.5 12.133 1 98.25 299 VAL A O 1
ATOM 2294 N N . THR A 1 300 ? 10.258 41.25 12.938 1 98.19 300 THR A N 1
ATOM 2295 C CA . THR A 1 300 ? 10.484 40.625 14.242 1 98.19 300 THR A CA 1
ATOM 2296 C C . THR A 1 300 ? 9.352 39.656 14.594 1 98.19 300 THR A C 1
ATOM 2298 O O . THR A 1 300 ? 9.203 39.281 15.758 1 98.19 300 THR A O 1
ATOM 2301 N N . ASP A 1 301 ? 8.562 39.312 13.586 1 98.25 301 ASP A N 1
ATOM 2302 C CA . ASP A 1 301 ? 7.387 38.5 13.922 1 98.25 301 ASP A CA 1
ATOM 2303 C C . ASP A 1 301 ? 7.395 37.188 13.18 1 98.25 301 ASP A C 1
ATOM 2305 O O . ASP A 1 301 ? 6.375 36.5 13.102 1 98.25 301 ASP A O 1
ATOM 2309 N N . GLN A 1 302 ? 8.5 36.812 12.578 1 98.75 302 GLN A N 1
ATOM 2310 C CA . GLN A 1 302 ? 8.648 35.5 11.969 1 98.75 302 GLN A CA 1
ATOM 2311 C C . GLN A 1 302 ? 9.805 34.719 12.602 1 98.75 302 GLN A C 1
ATOM 2313 O O . GLN A 1 302 ? 10.852 35.281 12.906 1 98.75 302 GLN A O 1
ATOM 2318 N N . PHE A 1 303 ? 9.562 33.406 12.828 1 98.88 303 PHE A N 1
ATOM 2319 C CA . PHE A 1 303 ? 10.547 32.562 13.508 1 98.88 303 PHE A CA 1
ATOM 2320 C C . PHE A 1 303 ? 10.578 31.188 12.891 1 98.88 303 PHE A C 1
ATOM 2322 O O . PHE A 1 303 ? 9.625 30.75 12.242 1 98.88 303 PHE A O 1
ATOM 2329 N N . TRP A 1 304 ? 11.68 30.5 12.977 1 98.88 304 TRP A N 1
ATOM 2330 C CA . TRP A 1 304 ? 11.727 29.062 12.734 1 98.88 304 TRP A CA 1
ATOM 2331 C C . TRP A 1 304 ? 12.156 28.312 13.992 1 98.88 304 TRP A C 1
ATOM 2333 O O . TRP A 1 304 ? 12.867 28.875 14.836 1 98.88 304 TRP A O 1
ATOM 2343 N N . LEU A 1 305 ? 11.719 27.094 14.109 1 98.94 305 LEU A N 1
ATOM 2344 C CA . LEU A 1 305 ? 11.828 26.344 15.352 1 98.94 305 LEU A CA 1
ATOM 2345 C C . LEU A 1 305 ? 13.078 25.453 15.344 1 98.94 305 LEU A C 1
ATOM 2347 O O . LEU A 1 305 ? 13.484 24.969 14.289 1 98.94 305 LEU A O 1
ATOM 2351 N N . LYS A 1 306 ? 13.578 25.25 16.5 1 98.75 306 LYS A N 1
ATOM 2352 C CA . LYS A 1 306 ? 14.531 24.203 16.875 1 98.75 306 LYS A CA 1
ATOM 2353 C C . LYS A 1 306 ? 14.039 23.422 18.094 1 98.75 306 LYS A C 1
ATOM 2355 O O . LYS A 1 306 ? 13.148 23.891 18.812 1 98.75 306 LYS A O 1
ATOM 2360 N N . LEU A 1 307 ? 14.602 22.234 18.234 1 98.62 307 LEU A N 1
ATOM 2361 C CA . LEU A 1 307 ? 14.336 21.516 19.469 1 98.62 307 LEU A CA 1
ATOM 2362 C C . LEU A 1 307 ? 15.211 22.031 20.594 1 98.62 307 LEU A C 1
ATOM 2364 O O . LEU A 1 307 ? 16.406 22.25 20.422 1 98.62 307 LEU A O 1
ATOM 2368 N N . LYS A 1 308 ? 14.555 22.188 21.703 1 97.88 308 LYS A N 1
ATOM 2369 C CA . LYS A 1 308 ? 15.25 22.547 22.938 1 97.88 308 LYS A CA 1
ATOM 2370 C C . LYS A 1 308 ? 15.758 21.312 23.656 1 97.88 308 LYS A C 1
ATOM 2372 O O . LYS A 1 308 ? 16.609 21.406 24.547 1 97.88 308 LYS A O 1
ATOM 2377 N N . VAL A 1 309 ? 15.297 20.156 23.25 1 98.56 309 VAL A N 1
ATOM 2378 C CA . VAL A 1 309 ? 15.594 18.859 23.844 1 98.56 309 VAL A CA 1
ATOM 2379 C C . VAL A 1 309 ? 16.125 17.906 22.781 1 98.56 309 VAL A C 1
ATOM 2381 O O . VAL A 1 309 ? 16.109 18.234 21.578 1 98.56 309 VAL A O 1
ATOM 2384 N N . ASP A 1 310 ? 16.641 16.781 23.203 1 98.31 310 ASP A N 1
ATOM 2385 C CA . ASP A 1 310 ? 17.078 15.812 22.219 1 98.31 310 ASP A CA 1
ATOM 2386 C C . ASP A 1 310 ? 15.898 15.141 21.531 1 98.31 310 ASP A C 1
ATOM 2388 O O . ASP A 1 310 ? 14.766 15.227 22 1 98.31 310 ASP A O 1
ATOM 2392 N N . ASN A 1 311 ? 16.172 14.523 20.422 1 98.56 311 ASN A N 1
ATOM 2393 C CA . ASN A 1 311 ? 15.125 13.953 19.578 1 98.56 311 ASN A CA 1
ATOM 2394 C C . ASN A 1 311 ? 14.367 12.852 20.297 1 98.56 311 ASN A C 1
ATOM 2396 O O . ASN A 1 311 ? 13.164 12.68 20.078 1 98.56 311 ASN A O 1
ATOM 2400 N N . VAL A 1 312 ? 14.953 12.055 21.172 1 98.5 312 VAL A N 1
ATOM 2401 C CA . VAL A 1 312 ? 14.312 10.969 21.891 1 98.5 312 VAL A CA 1
ATOM 2402 C C . VAL A 1 312 ? 13.297 11.531 22.891 1 98.5 312 VAL A C 1
ATOM 2404 O O . VAL A 1 312 ? 12.188 11.008 23.016 1 98.5 312 VAL A O 1
ATOM 2407 N N . THR A 1 313 ? 13.688 12.648 23.547 1 98.69 313 THR A N 1
ATOM 2408 C CA . THR A 1 313 ? 12.789 13.312 24.484 1 98.69 313 THR A CA 1
ATOM 2409 C C . THR A 1 313 ? 11.57 13.875 23.766 1 98.69 313 THR A C 1
ATOM 2411 O O . THR A 1 313 ? 10.445 13.773 24.266 1 98.69 313 THR A O 1
ATOM 2414 N N . ALA A 1 314 ? 11.844 14.477 22.656 1 98.81 314 ALA A N 1
ATOM 2415 C CA . ALA A 1 314 ? 10.742 15 21.859 1 98.81 314 ALA A CA 1
ATOM 2416 C C . ALA A 1 314 ? 9.812 13.875 21.406 1 98.81 314 ALA A C 1
ATOM 2418 O O . ALA A 1 314 ? 8.586 14.016 21.453 1 98.81 314 ALA A O 1
ATOM 2419 N N . ALA A 1 315 ? 10.391 12.742 20.984 1 98.88 315 ALA A N 1
ATOM 2420 C CA . ALA A 1 315 ? 9.609 11.586 20.547 1 98.88 315 ALA A CA 1
ATOM 2421 C C . ALA A 1 315 ? 8.758 11.039 21.688 1 98.88 315 ALA A C 1
ATOM 2423 O O . ALA A 1 315 ? 7.59 10.688 21.484 1 98.88 315 ALA A O 1
ATOM 2424 N N . ASP A 1 316 ? 9.312 11 22.844 1 98.69 316 ASP A N 1
ATOM 2425 C CA . ASP A 1 316 ? 8.594 10.508 24.016 1 98.69 316 ASP A CA 1
ATOM 2426 C C . ASP A 1 316 ? 7.395 11.398 24.328 1 98.69 316 ASP A C 1
ATOM 2428 O O . ASP A 1 316 ? 6.344 10.906 24.75 1 98.69 316 ASP A O 1
ATOM 2432 N N . ALA A 1 317 ? 7.602 12.703 24.219 1 98.69 317 ALA A N 1
ATOM 2433 C CA . ALA A 1 317 ? 6.512 13.648 24.469 1 98.69 317 ALA A CA 1
ATOM 2434 C C . ALA A 1 317 ? 5.352 13.406 23.5 1 98.69 317 ALA A C 1
ATOM 2436 O O . ALA A 1 317 ? 4.191 13.375 23.922 1 98.69 317 ALA A O 1
ATOM 2437 N N . LEU A 1 318 ? 5.699 13.211 22.266 1 98.81 318 LEU A N 1
ATOM 2438 C CA . LEU A 1 318 ? 4.668 12.938 21.266 1 98.81 318 LEU A CA 1
ATOM 2439 C C . LEU A 1 318 ? 3.986 11.602 21.547 1 98.81 318 LEU A C 1
ATOM 2441 O O . LEU A 1 318 ? 2.76 11.5 21.484 1 98.81 318 LEU A O 1
ATOM 2445 N N . ASP A 1 319 ? 4.773 10.586 21.812 1 98.88 319 ASP A N 1
ATOM 2446 C CA . ASP A 1 319 ? 4.238 9.258 22.062 1 98.88 319 ASP A CA 1
ATOM 2447 C C . ASP A 1 319 ? 3.266 9.266 23.234 1 98.88 319 ASP A C 1
ATOM 2449 O O . ASP A 1 319 ? 2.256 8.555 23.219 1 98.88 319 ASP A O 1
ATOM 2453 N N . LYS A 1 320 ? 3.619 10.023 24.234 1 98.69 320 LYS A N 1
ATOM 2454 C CA . LYS A 1 320 ? 2.717 10.164 25.375 1 98.69 320 LYS A CA 1
ATOM 2455 C C . LYS A 1 320 ? 1.381 10.766 24.953 1 98.69 320 LYS A C 1
ATOM 2457 O O . LYS A 1 320 ? 0.32 10.273 25.344 1 98.69 320 LYS A O 1
ATOM 2462 N N . LEU A 1 321 ? 1.425 11.781 24.203 1 98.69 321 LEU A N 1
ATOM 2463 C CA . LEU A 1 321 ? 0.215 12.453 23.75 1 98.69 321 LEU A CA 1
ATOM 2464 C C . LEU A 1 321 ? -0.607 11.539 22.844 1 98.69 321 LEU A C 1
ATOM 2466 O O . LEU A 1 321 ? -1.836 11.516 22.938 1 98.69 321 LEU A O 1
ATOM 2470 N N . TYR A 1 322 ? 0.091 10.789 21.906 1 98.75 322 TYR A N 1
ATOM 2471 C CA . TYR A 1 322 ? -0.607 9.836 21.047 1 98.75 322 TYR A CA 1
ATOM 2472 C C . TYR A 1 322 ? -1.414 8.844 21.875 1 98.75 322 TYR A C 1
ATOM 2474 O O . TYR A 1 322 ? -2.607 8.656 21.641 1 98.75 322 TYR A O 1
ATOM 2482 N N . LEU A 1 323 ? -0.689 8.266 22.828 1 98.56 323 LEU A N 1
ATOM 2483 C CA . LEU A 1 323 ? -1.309 7.203 23.609 1 98.56 323 LEU A CA 1
ATOM 2484 C C . LEU A 1 323 ? -2.445 7.75 24.469 1 98.56 323 LEU A C 1
ATOM 2486 O O . LEU A 1 323 ? -3.527 7.16 24.516 1 98.56 323 LEU A O 1
ATOM 2490 N N . GLU A 1 324 ? -2.232 8.922 25.125 1 98.19 324 GLU A N 1
ATOM 2491 C CA . GLU A 1 324 ? -3.273 9.547 25.922 1 98.19 324 GLU A CA 1
ATOM 2492 C C . GLU A 1 324 ? -4.5 9.883 25.078 1 98.19 324 GLU A C 1
ATOM 2494 O O . GLU A 1 324 ? -5.633 9.641 25.5 1 98.19 324 GLU A O 1
ATOM 2499 N N . GLY A 1 325 ? -4.254 10.406 23.953 1 98.25 325 GLY A N 1
ATOM 2500 C CA . GLY A 1 325 ? -5.352 10.734 23.062 1 98.25 325 GLY A CA 1
ATOM 2501 C C . GLY A 1 325 ? -6.129 9.523 22.609 1 98.25 325 GLY A C 1
ATOM 2502 O O . GLY A 1 325 ? -7.363 9.508 22.656 1 98.25 325 GLY A O 1
ATOM 2503 N N . ALA A 1 326 ? -5.41 8.516 22.156 1 98.38 326 ALA A N 1
ATOM 2504 C CA . ALA A 1 326 ? -6.043 7.293 21.656 1 98.38 326 ALA A CA 1
ATOM 2505 C C . ALA A 1 326 ? -6.891 6.637 22.75 1 98.38 326 ALA A C 1
ATOM 2507 O O . ALA A 1 326 ? -8.008 6.176 22.484 1 98.38 326 ALA A O 1
ATOM 2508 N N . LEU A 1 327 ? -6.391 6.645 23.938 1 97.12 327 LEU A N 1
ATOM 2509 C CA . LEU A 1 327 ? -7.09 6.016 25.062 1 97.12 327 LEU A CA 1
ATOM 2510 C C . LEU A 1 327 ? -8.297 6.852 25.484 1 97.12 327 LEU A C 1
ATOM 2512 O O . LEU A 1 327 ? -9.289 6.309 25.953 1 97.12 327 LEU A O 1
ATOM 2516 N N . SER A 1 328 ? -8.273 8.109 25.281 1 94.94 328 SER A N 1
ATOM 2517 C CA . SER A 1 328 ? -9.367 8.984 25.688 1 94.94 328 SER A CA 1
ATOM 2518 C C . SER A 1 328 ? -10.609 8.742 24.828 1 94.94 328 SER A C 1
ATOM 2520 O O . SER A 1 328 ? -11.727 8.992 25.266 1 94.94 328 SER A O 1
ATOM 2522 N N . ALA A 1 329 ? -10.438 8.305 23.641 1 89 329 ALA A N 1
ATOM 2523 C CA . ALA A 1 329 ? -11.547 8.07 22.719 1 89 329 ALA A CA 1
ATOM 2524 C C . ALA A 1 329 ? -12.273 6.777 23.047 1 89 329 ALA A C 1
ATOM 2526 O O . ALA A 1 329 ? -13.461 6.621 22.734 1 89 329 ALA A O 1
ATOM 2527 N N . THR A 1 330 ? -11.578 5.684 23.453 1 77.44 330 THR A N 1
ATOM 2528 C CA . THR A 1 330 ? -12.172 4.402 23.812 1 77.44 330 THR A CA 1
ATOM 2529 C C . THR A 1 330 ? -13.016 4.543 25.078 1 77.44 330 THR A C 1
ATOM 2531 O O . THR A 1 330 ? -14.07 3.916 25.203 1 77.44 330 THR A O 1
ATOM 2534 N N . ASN A 1 331 ? -12.57 5.383 25.984 1 60 331 ASN A N 1
ATOM 2535 C CA . ASN A 1 331 ? -13.305 5.559 27.234 1 60 331 ASN A CA 1
ATOM 2536 C C . ASN A 1 331 ? -14.602 6.332 27.016 1 60 331 ASN A C 1
ATOM 2538 O O . ASN A 1 331 ? -15.555 6.18 27.781 1 60 331 ASN A O 1
ATOM 2542 N N . ALA A 1 332 ? -14.688 7.156 26.078 1 49.59 332 ALA A N 1
ATOM 2543 C CA . ALA A 1 332 ? -15.914 7.902 25.812 1 49.59 332 ALA A CA 1
ATOM 2544 C C . ALA A 1 332 ? -16.984 7.004 25.188 1 49.59 332 ALA A C 1
ATOM 2546 O O . ALA A 1 332 ? -18.172 7.246 25.344 1 49.59 332 ALA A O 1
ATOM 2547 N N . THR A 1 333 ? -16.578 5.98 24.344 1 44.12 333 THR A N 1
ATOM 2548 C CA . THR A 1 333 ? -17.547 5.098 23.703 1 44.12 333 THR A CA 1
ATOM 2549 C C . THR A 1 333 ? -18.156 4.121 24.719 1 44.12 333 THR A C 1
ATOM 2551 O O . THR A 1 333 ? -19.156 3.479 24.438 1 44.12 333 THR A O 1
ATOM 2554 N N . GLN A 1 334 ? -17.422 3.869 25.812 1 37.16 334 GLN A N 1
ATOM 2555 C CA . GLN A 1 334 ? -17.984 2.99 26.828 1 37.16 334 GLN A CA 1
ATOM 2556 C C . GLN A 1 334 ? -18.922 3.758 27.766 1 37.16 334 GLN A C 1
ATOM 2558 O O . GLN A 1 334 ? -19.578 3.162 28.609 1 37.16 334 GLN A O 1
ATOM 2563 N N . ILE A 1 335 ? -18.953 5.062 27.719 1 28.45 335 ILE A N 1
ATOM 2564 C CA . ILE A 1 335 ? -19.969 5.703 28.531 1 28.45 335 ILE A CA 1
ATOM 2565 C C . ILE A 1 335 ? -21.234 5.941 27.703 1 28.45 335 ILE A C 1
ATOM 2567 O O . ILE A 1 335 ? -21.156 6.43 26.578 1 28.45 335 ILE A O 1
ATOM 2571 N N . MET B 1 1 ? 62.75 -61.594 3.139 1 32.81 1 MET B N 1
ATOM 2572 C CA . MET B 1 1 ? 61.906 -61.188 2.029 1 32.81 1 MET B CA 1
ATOM 2573 C C . MET B 1 1 ? 60.469 -60.969 2.498 1 32.81 1 MET B C 1
ATOM 2575 O O . MET B 1 1 ? 59.875 -61.875 3.08 1 32.81 1 MET B O 1
ATOM 2579 N N . LEU B 1 2 ? 60.094 -59.625 2.814 1 29.56 2 LEU B N 1
ATOM 2580 C CA . LEU B 1 2 ? 59.031 -58.938 3.506 1 29.56 2 LEU B CA 1
ATOM 2581 C C . LEU B 1 2 ? 57.719 -59.094 2.76 1 29.56 2 LEU B C 1
ATOM 2583 O O . LEU B 1 2 ? 57.625 -58.812 1.56 1 29.56 2 LEU B O 1
ATOM 2587 N N . ALA B 1 3 ? 56.844 -59.969 3.352 1 45.41 3 ALA B N 1
ATOM 2588 C CA . ALA B 1 3 ? 55.469 -60.281 2.98 1 45.41 3 ALA B CA 1
ATOM 2589 C C . ALA B 1 3 ? 54.625 -59 2.896 1 45.41 3 ALA B C 1
ATOM 2591 O O . ALA B 1 3 ? 54.25 -58.438 3.922 1 45.41 3 ALA B O 1
ATOM 2592 N N . SER B 1 4 ? 54.906 -58.031 1.868 1 36 4 SER B N 1
ATOM 2593 C CA . SER B 1 4 ? 54.094 -56.812 1.807 1 36 4 SER B CA 1
ATOM 2594 C C . SER B 1 4 ? 52.625 -57.156 1.473 1 36 4 SER B C 1
ATOM 2596 O O . SER B 1 4 ? 52.344 -57.781 0.451 1 36 4 SER B O 1
ATOM 2598 N N . THR B 1 5 ? 51.812 -57.312 2.52 1 43.56 5 THR B N 1
ATOM 2599 C CA . THR B 1 5 ? 50.375 -57.531 2.438 1 43.56 5 THR B CA 1
ATOM 2600 C C . THR B 1 5 ? 49.688 -56.406 1.691 1 43.56 5 THR B C 1
ATOM 2602 O O . THR B 1 5 ? 49.875 -55.219 2.031 1 43.56 5 THR B O 1
ATOM 2605 N N . LEU B 1 6 ? 49.312 -56.625 0.463 1 41.81 6 LEU B N 1
ATOM 2606 C CA . LEU B 1 6 ? 48.5 -55.781 -0.405 1 41.81 6 LEU B CA 1
ATOM 2607 C C . LEU B 1 6 ? 47.156 -55.469 0.245 1 41.81 6 LEU B C 1
ATOM 2609 O O . LEU B 1 6 ? 46.344 -56.375 0.514 1 41.81 6 LEU B O 1
ATOM 2613 N N . GLN B 1 7 ? 47.062 -54.375 1.095 1 42.25 7 GLN B N 1
ATOM 2614 C CA . GLN B 1 7 ? 45.781 -53.875 1.592 1 42.25 7 GLN B CA 1
ATOM 2615 C C . GLN B 1 7 ? 44.875 -53.438 0.441 1 42.25 7 GLN B C 1
ATOM 2617 O O . GLN B 1 7 ? 45.219 -52.562 -0.336 1 42.25 7 GLN B O 1
ATOM 2622 N N . ILE B 1 8 ? 44.031 -54.25 -0.051 1 34.69 8 ILE B N 1
ATOM 2623 C CA . ILE B 1 8 ? 42.969 -53.906 -0.986 1 34.69 8 ILE B CA 1
ATOM 2624 C C . ILE B 1 8 ? 42 -52.906 -0.326 1 34.69 8 ILE B C 1
ATOM 2626 O O . ILE B 1 8 ? 41.344 -53.219 0.669 1 34.69 8 ILE B O 1
ATOM 2630 N N . ALA B 1 9 ? 42.281 -51.625 -0.475 1 42.22 9 ALA B N 1
ATOM 2631 C CA . ALA B 1 9 ? 41.281 -50.625 -0.119 1 42.22 9 ALA B CA 1
ATOM 2632 C C . ALA B 1 9 ? 39.969 -50.844 -0.855 1 42.22 9 ALA B C 1
ATOM 2634 O O . ALA B 1 9 ? 39.906 -50.75 -2.082 1 42.22 9 ALA B O 1
ATOM 2635 N N . LEU B 1 10 ? 39.094 -51.562 -0.233 1 37.75 10 LEU B N 1
ATOM 2636 C CA . LEU B 1 10 ? 37.719 -51.562 -0.72 1 37.75 10 LEU B CA 1
ATOM 2637 C C . LEU B 1 10 ? 37.156 -50.156 -0.849 1 37.75 10 LEU B C 1
ATOM 2639 O O . LEU B 1 10 ? 37.031 -49.438 0.147 1 37.75 10 LEU B O 1
ATOM 2643 N N . SER B 1 11 ? 37.312 -49.594 -1.937 1 36.84 11 SER B N 1
ATOM 2644 C CA . SER B 1 11 ? 36.594 -48.375 -2.217 1 36.84 11 SER B CA 1
ATOM 2645 C C . SER B 1 11 ? 35.094 -48.531 -2.014 1 36.84 11 SER B C 1
ATOM 2647 O O . SER B 1 11 ? 34.438 -49.344 -2.691 1 36.84 11 SER B O 1
ATOM 2649 N N . ALA B 1 12 ? 34.625 -48.344 -0.861 1 44.09 12 ALA B N 1
ATOM 2650 C CA . ALA B 1 12 ? 33.188 -48.188 -0.668 1 44.09 12 ALA B CA 1
ATOM 2651 C C . ALA B 1 12 ? 32.625 -47.219 -1.688 1 44.09 12 ALA B C 1
ATOM 2653 O O . ALA B 1 12 ? 32.906 -46 -1.646 1 44.09 12 ALA B O 1
ATOM 2654 N N . LEU B 1 13 ? 32.281 -47.719 -2.801 1 37.56 13 LEU B N 1
ATOM 2655 C CA . LEU B 1 13 ? 31.406 -46.906 -3.629 1 37.56 13 LEU B CA 1
ATOM 2656 C C . LEU B 1 13 ? 30.234 -46.375 -2.811 1 37.56 13 LEU B C 1
ATOM 2658 O O . LEU B 1 13 ? 29.391 -47.125 -2.367 1 37.56 13 LEU B O 1
ATOM 2662 N N . LEU B 1 14 ? 30.391 -45.375 -2.068 1 40.47 14 LEU B N 1
ATOM 2663 C CA . LEU B 1 14 ? 29.234 -44.688 -1.521 1 40.47 14 LEU B CA 1
ATOM 2664 C C . LEU B 1 14 ? 28.141 -44.5 -2.576 1 40.47 14 LEU B C 1
ATOM 2666 O O . LEU B 1 14 ? 28.328 -43.812 -3.561 1 40.47 14 LEU B O 1
ATOM 2670 N N . VAL B 1 15 ? 27.375 -45.5 -2.848 1 37.81 15 VAL B N 1
ATOM 2671 C CA . VAL B 1 15 ? 26.141 -45.281 -3.586 1 37.81 15 VAL B CA 1
ATOM 2672 C C . VAL B 1 15 ? 25.469 -44 -3.129 1 37.81 15 VAL B C 1
ATOM 2674 O O . VAL B 1 15 ? 25.078 -43.875 -1.967 1 37.81 15 VAL B O 1
ATOM 2677 N N . GLN B 1 16 ? 25.875 -42.875 -3.641 1 39.66 16 GLN B N 1
ATOM 2678 C CA . GLN B 1 16 ? 25 -41.719 -3.439 1 39.66 16 GLN B CA 1
ATOM 2679 C C . GLN B 1 16 ? 23.531 -42.094 -3.627 1 39.66 16 GLN B C 1
ATOM 2681 O O . GLN B 1 16 ? 23.188 -42.781 -4.586 1 39.66 16 GLN B O 1
ATOM 2686 N N . PRO B 1 17 ? 22.781 -42.281 -2.633 1 42.91 17 PRO B N 1
ATOM 2687 C CA . PRO B 1 17 ? 21.359 -42.594 -2.865 1 42.91 17 PRO B CA 1
ATOM 2688 C C . PRO B 1 17 ? 20.828 -42 -4.164 1 42.91 17 PRO B C 1
ATOM 2690 O O . PRO B 1 17 ? 21.266 -40.938 -4.582 1 42.91 17 PRO B O 1
ATOM 2693 N N . ALA B 1 18 ? 20.422 -42.719 -5.086 1 43.12 18 ALA B N 1
ATOM 2694 C CA . ALA B 1 18 ? 19.766 -42.281 -6.32 1 43.12 18 ALA B CA 1
ATOM 2695 C C . ALA B 1 18 ? 18.859 -41.094 -6.066 1 43.12 18 ALA B C 1
ATOM 2697 O O . ALA B 1 18 ? 17.812 -41.219 -5.426 1 43.12 18 ALA B O 1
ATOM 2698 N N . LEU B 1 19 ? 19.25 -39.938 -5.656 1 49.38 19 LEU B N 1
ATOM 2699 C CA . LEU B 1 19 ? 18.328 -38.812 -5.59 1 49.38 19 LEU B CA 1
ATOM 2700 C C . LEU B 1 19 ? 17.234 -38.906 -6.656 1 49.38 19 LEU B C 1
ATOM 2702 O O . LEU B 1 19 ? 17.547 -38.969 -7.852 1 49.38 19 LEU B O 1
ATOM 2706 N N . GLY B 1 20 ? 16.219 -39.688 -6.387 1 54.75 20 GLY B N 1
ATOM 2707 C CA . GLY B 1 20 ? 15.148 -39.781 -7.363 1 54.75 20 GLY B CA 1
ATOM 2708 C C . GLY B 1 20 ? 15.062 -38.562 -8.281 1 54.75 20 GLY B C 1
ATOM 2709 O O . GLY B 1 20 ? 15.484 -37.469 -7.926 1 54.75 20 GLY B O 1
ATOM 2710 N N . ALA B 1 21 ? 14.828 -38.75 -9.602 1 76.88 21 ALA B N 1
ATOM 2711 C CA . ALA B 1 21 ? 14.82 -37.75 -10.656 1 76.88 21 ALA B CA 1
ATOM 2712 C C . ALA B 1 21 ? 13.891 -36.594 -10.297 1 76.88 21 ALA B C 1
ATOM 2714 O O . ALA B 1 21 ? 12.766 -36.812 -9.852 1 76.88 21 ALA B O 1
ATOM 2715 N N . ARG B 1 22 ? 14.359 -35.344 -10.133 1 92.62 22 ARG B N 1
ATOM 2716 C CA . ARG B 1 22 ? 13.602 -34.125 -9.867 1 92.62 22 ARG B CA 1
ATOM 2717 C C . ARG B 1 22 ? 12.547 -33.875 -10.945 1 92.62 22 ARG B C 1
ATOM 2719 O O . ARG B 1 22 ? 12.805 -34.125 -12.133 1 92.62 22 ARG B O 1
ATOM 2726 N N . LYS B 1 23 ? 11.398 -33.594 -10.523 1 96.56 23 LYS B N 1
ATOM 2727 C CA . LYS B 1 23 ? 10.289 -33.281 -11.414 1 96.56 23 LYS B CA 1
ATOM 2728 C C . LYS B 1 23 ? 10.523 -31.953 -12.133 1 96.56 23 LYS B C 1
ATOM 2730 O O . LYS B 1 23 ? 10.844 -30.953 -11.5 1 96.56 23 LYS B O 1
ATOM 2735 N N . ASN B 1 24 ? 10.469 -31.969 -13.547 1 98.44 24 ASN B N 1
ATOM 2736 C CA . ASN B 1 24 ? 10.523 -30.719 -14.297 1 98.44 24 ASN B CA 1
ATOM 2737 C C . ASN B 1 24 ? 9.266 -29.875 -14.078 1 98.44 24 ASN B C 1
ATOM 2739 O O . ASN B 1 24 ? 8.148 -30.359 -14.297 1 98.44 24 ASN B O 1
ATOM 2743 N N . LEU B 1 25 ? 9.477 -28.656 -13.633 1 98.88 25 LEU B N 1
ATOM 2744 C CA . LEU B 1 25 ? 8.352 -27.797 -13.281 1 98.88 25 LEU B CA 1
ATOM 2745 C C . LEU B 1 25 ? 8.477 -26.422 -13.93 1 98.88 25 LEU B C 1
ATOM 2747 O O . LEU B 1 25 ? 9.562 -25.844 -13.945 1 98.88 25 LEU B O 1
ATOM 2751 N N . ILE B 1 26 ? 7.445 -25.953 -14.586 1 98.94 26 ILE B N 1
ATOM 2752 C CA . ILE B 1 26 ? 7.27 -24.562 -14.984 1 98.94 26 ILE B CA 1
ATOM 2753 C C . ILE B 1 26 ? 6.156 -23.922 -14.156 1 98.94 26 ILE B C 1
ATOM 2755 O O . ILE B 1 26 ? 5.113 -24.547 -13.93 1 98.94 26 ILE B O 1
ATOM 2759 N N . ILE B 1 27 ? 6.375 -22.719 -13.703 1 98.94 27 ILE B N 1
ATOM 2760 C CA . ILE B 1 27 ? 5.348 -22 -12.961 1 98.94 27 ILE B CA 1
ATOM 2761 C C . ILE B 1 27 ? 4.871 -20.797 -13.781 1 98.94 27 ILE B C 1
ATOM 2763 O O . ILE B 1 27 ? 5.684 -20.062 -14.344 1 98.94 27 ILE B O 1
ATOM 2767 N N . ASP B 1 28 ? 3.598 -20.656 -13.922 1 98.94 28 ASP B N 1
ATOM 2768 C CA . ASP B 1 28 ? 2.922 -19.516 -14.539 1 98.94 28 ASP B CA 1
ATOM 2769 C C . ASP B 1 28 ? 2.143 -18.719 -13.5 1 98.94 28 ASP B C 1
ATOM 2771 O O . ASP B 1 28 ? 1.108 -19.172 -13.008 1 98.94 28 ASP B O 1
ATOM 2775 N N . THR B 1 29 ? 2.623 -17.516 -13.141 1 98.88 29 THR B N 1
ATOM 2776 C CA . THR B 1 29 ? 2.17 -16.828 -11.938 1 98.88 29 THR B CA 1
ATOM 2777 C C . THR B 1 29 ? 1.7 -15.414 -12.266 1 98.88 29 THR B C 1
ATOM 2779 O O . THR B 1 29 ? 2.078 -14.852 -13.297 1 98.88 29 THR B O 1
ATOM 2782 N N . ASP B 1 30 ? 0.85 -14.859 -11.461 1 98.75 30 ASP B N 1
ATOM 2783 C CA . ASP B 1 30 ? 0.417 -13.469 -11.562 1 98.75 30 ASP B CA 1
ATOM 2784 C C . ASP B 1 30 ? 0.864 -12.664 -10.352 1 98.75 30 ASP B C 1
ATOM 2786 O O . ASP B 1 30 ? 0.081 -11.891 -9.789 1 98.75 30 ASP B O 1
ATOM 2790 N N . ILE B 1 31 ? 2.133 -12.859 -9.953 1 98.69 31 ILE B N 1
ATOM 2791 C CA . ILE B 1 31 ? 2.705 -12.07 -8.867 1 98.69 31 ILE B CA 1
ATOM 2792 C C . ILE B 1 31 ? 2.355 -10.594 -9.062 1 98.69 31 ILE B C 1
ATOM 2794 O O . ILE B 1 31 ? 2.803 -9.969 -10.023 1 98.69 31 ILE B O 1
ATOM 2798 N N . PHE B 1 32 ? 1.495 -10.125 -8.273 1 98.25 32 PHE B N 1
ATOM 2799 C CA . PHE B 1 32 ? 1.013 -8.75 -8.367 1 98.25 32 PHE B CA 1
ATOM 2800 C C . PHE B 1 32 ? -0.007 -8.461 -7.27 1 98.25 32 PHE B C 1
ATOM 2802 O O . PHE B 1 32 ? 0.342 -7.926 -6.215 1 98.25 32 PHE B O 1
ATOM 2809 N N . SER B 1 33 ? -1.158 -9.078 -7.254 1 96.5 33 SER B N 1
ATOM 2810 C CA . SER B 1 33 ? -2.285 -8.648 -6.43 1 96.5 33 SER B CA 1
ATOM 2811 C C . SER B 1 33 ? -2.412 -9.516 -5.18 1 96.5 33 SER B C 1
ATOM 2813 O O . SER B 1 33 ? -3.309 -9.297 -4.359 1 96.5 33 SER B O 1
ATOM 2815 N N . ASP B 1 34 ? -1.579 -10.57 -5.012 1 98.31 34 ASP B N 1
ATOM 2816 C CA . ASP B 1 34 ? -1.606 -11.383 -3.805 1 98.31 34 ASP B CA 1
ATOM 2817 C C . ASP B 1 34 ? -0.223 -11.953 -3.492 1 98.31 34 ASP B C 1
ATOM 2819 O O . ASP B 1 34 ? 0.439 -12.508 -4.371 1 98.31 34 ASP B O 1
ATOM 2823 N N . CYS B 1 35 ? 0.162 -11.883 -2.27 1 98.75 35 CYS B N 1
ATOM 2824 C CA . CYS B 1 35 ? 1.512 -12.273 -1.882 1 98.75 35 CYS B CA 1
ATOM 2825 C C . CYS B 1 35 ? 1.643 -13.789 -1.828 1 98.75 35 CYS B C 1
ATOM 2827 O O . CYS B 1 35 ? 2.752 -14.32 -1.743 1 98.75 35 CYS B O 1
ATOM 2829 N N . ASP B 1 36 ? 0.516 -14.555 -1.899 1 98.75 36 ASP B N 1
ATOM 2830 C CA . ASP B 1 36 ? 0.626 -16 -1.771 1 98.75 36 ASP B CA 1
ATOM 2831 C C . ASP B 1 36 ? 1.385 -16.609 -2.951 1 98.75 36 ASP B C 1
ATOM 2833 O O . ASP B 1 36 ? 1.922 -17.719 -2.855 1 98.75 36 ASP B O 1
ATOM 2837 N N . ASP B 1 37 ? 1.495 -15.859 -4.109 1 98.88 37 ASP B N 1
ATOM 2838 C CA . ASP B 1 37 ? 2.355 -16.266 -5.215 1 98.88 37 ASP B CA 1
ATOM 2839 C C . ASP B 1 37 ? 3.812 -16.375 -4.77 1 98.88 37 ASP B C 1
ATOM 2841 O O . ASP B 1 37 ? 4.551 -17.234 -5.242 1 98.88 37 ASP B O 1
ATOM 2845 N N . THR B 1 38 ? 4.215 -15.414 -3.922 1 98.94 38 THR B N 1
ATOM 2846 C CA . THR B 1 38 ? 5.605 -15.414 -3.486 1 98.94 38 THR B CA 1
ATOM 2847 C C . THR B 1 38 ? 5.902 -16.625 -2.613 1 98.94 38 THR B C 1
ATOM 2849 O O . THR B 1 38 ? 6.992 -17.203 -2.686 1 98.94 38 THR B O 1
ATOM 2852 N N . GLY B 1 39 ? 4.914 -17.016 -1.755 1 98.88 39 GLY B N 1
ATOM 2853 C CA . GLY B 1 39 ? 5.055 -18.25 -1.002 1 98.88 39 GLY B CA 1
ATOM 2854 C C . GLY B 1 39 ? 5.176 -19.469 -1.887 1 98.88 39 GLY B C 1
ATOM 2855 O O . GLY B 1 39 ? 5.98 -20.359 -1.613 1 98.88 39 GLY B O 1
ATOM 2856 N N . ALA B 1 40 ? 4.414 -19.516 -2.93 1 98.94 40 ALA B N 1
ATOM 2857 C CA . ALA B 1 40 ? 4.469 -20.609 -3.889 1 98.94 40 ALA B CA 1
ATOM 2858 C C . ALA B 1 40 ? 5.84 -20.688 -4.551 1 98.94 40 ALA B C 1
ATOM 2860 O O . ALA B 1 40 ? 6.406 -21.781 -4.688 1 98.94 40 ALA B O 1
ATOM 2861 N N . LEU B 1 41 ? 6.395 -19.562 -4.941 1 98.88 41 LEU B N 1
ATOM 2862 C CA . LEU B 1 41 ? 7.711 -19.531 -5.566 1 98.88 41 LEU B CA 1
ATOM 2863 C C . LEU B 1 41 ? 8.789 -19.984 -4.59 1 98.88 41 LEU B C 1
ATOM 2865 O O . LEU B 1 41 ? 9.734 -20.672 -4.984 1 98.88 41 LEU B O 1
ATOM 2869 N N . LEU B 1 42 ? 8.648 -19.562 -3.328 1 98.88 42 LEU B N 1
ATOM 2870 C CA . LEU B 1 42 ? 9.578 -19.984 -2.289 1 98.88 42 LEU B CA 1
ATOM 2871 C C . LEU B 1 42 ? 9.633 -21.5 -2.191 1 98.88 42 LEU B C 1
ATOM 2873 O O . LEU B 1 42 ? 10.719 -22.094 -2.213 1 98.88 42 LEU B O 1
ATOM 2877 N N . ILE B 1 43 ? 8.469 -22.141 -2.193 1 98.81 43 ILE B N 1
ATOM 2878 C CA . ILE B 1 43 ? 8.391 -23.594 -2.072 1 98.81 43 ILE B CA 1
ATOM 2879 C C . ILE B 1 43 ? 9.039 -24.25 -3.291 1 98.81 43 ILE B C 1
ATOM 2881 O O . ILE B 1 43 ? 9.867 -25.141 -3.15 1 98.81 43 ILE B O 1
ATOM 2885 N N . ALA B 1 44 ? 8.742 -23.781 -4.445 1 98.81 44 ALA B N 1
ATOM 2886 C CA . ALA B 1 44 ? 9.25 -24.375 -5.68 1 98.81 44 ALA B CA 1
ATOM 2887 C C . ALA B 1 44 ? 10.766 -24.172 -5.797 1 98.81 44 ALA B C 1
ATOM 2889 O O . ALA B 1 44 ? 11.484 -25.109 -6.16 1 98.81 44 ALA B O 1
ATOM 2890 N N . ALA B 1 45 ? 11.211 -23.016 -5.48 1 98.62 45 ALA B N 1
ATOM 2891 C CA . ALA B 1 45 ? 12.609 -22.656 -5.684 1 98.62 45 ALA B CA 1
ATOM 2892 C C . ALA B 1 45 ? 13.516 -23.391 -4.703 1 98.62 45 ALA B C 1
ATOM 2894 O O . ALA B 1 45 ? 14.711 -23.562 -4.965 1 98.62 45 ALA B O 1
ATOM 2895 N N . THR B 1 46 ? 12.969 -23.844 -3.559 1 98.31 46 THR B N 1
ATOM 2896 C CA . THR B 1 46 ? 13.836 -24.406 -2.527 1 98.31 46 THR B CA 1
ATOM 2897 C C . THR B 1 46 ? 13.57 -25.891 -2.355 1 98.31 46 THR B C 1
ATOM 2899 O O . THR B 1 46 ? 14.203 -26.547 -1.527 1 98.31 46 THR B O 1
ATOM 2902 N N . SER B 1 47 ? 12.672 -26.453 -3.131 1 97.94 47 SER B N 1
ATOM 2903 C CA . SER B 1 47 ? 12.359 -27.875 -3.023 1 97.94 47 SER B CA 1
ATOM 2904 C C . SER B 1 47 ? 13.445 -28.719 -3.686 1 97.94 47 SER B C 1
ATOM 2906 O O . SER B 1 47 ? 13.805 -28.484 -4.84 1 97.94 47 SER B O 1
ATOM 2908 N N . PRO B 1 48 ? 13.883 -29.75 -3.041 1 96.56 48 PRO B N 1
ATOM 2909 C CA . PRO B 1 48 ? 14.852 -30.656 -3.67 1 96.56 48 PRO B CA 1
ATOM 2910 C C . PRO B 1 48 ? 14.195 -31.625 -4.652 1 96.56 48 PRO B C 1
ATOM 2912 O O . PRO B 1 48 ? 14.891 -32.375 -5.34 1 96.56 48 PRO B O 1
ATOM 2915 N N . LYS B 1 49 ? 12.906 -31.531 -4.805 1 97.25 49 LYS B N 1
ATOM 2916 C CA . LYS B 1 49 ? 12.172 -32.5 -5.609 1 97.25 49 LYS B CA 1
ATOM 2917 C C . LYS B 1 49 ? 11.867 -31.953 -7 1 97.25 49 LYS B C 1
ATOM 2919 O O . LYS B 1 49 ? 11.32 -32.656 -7.848 1 97.25 49 LYS B O 1
ATOM 2924 N N . VAL B 1 50 ? 12.258 -30.734 -7.238 1 96.56 50 VAL B N 1
ATOM 2925 C CA . VAL B 1 50 ? 11.836 -30.141 -8.5 1 96.56 50 VAL B CA 1
ATOM 2926 C C . VAL B 1 50 ? 13.047 -29.562 -9.219 1 96.56 50 VAL B C 1
ATOM 2928 O O . VAL B 1 50 ? 14.016 -29.125 -8.578 1 96.56 50 VAL B O 1
ATOM 2931 N N . ASN B 1 51 ? 13.078 -29.719 -10.461 1 97.69 51 ASN B N 1
ATOM 2932 C CA . ASN B 1 51 ? 13.875 -28.938 -11.398 1 97.69 51 ASN B CA 1
ATOM 2933 C C . ASN B 1 51 ? 13.062 -27.812 -12.031 1 97.69 51 ASN B C 1
ATOM 2935 O O . ASN B 1 51 ? 12.312 -28.047 -12.977 1 97.69 51 ASN B O 1
ATOM 2939 N N . LEU B 1 52 ? 13.195 -26.625 -11.469 1 98.44 52 LEU B N 1
ATOM 2940 C CA . LEU B 1 52 ? 12.453 -25.484 -11.984 1 98.44 52 LEU B CA 1
ATOM 2941 C C . LEU B 1 52 ? 13.047 -25 -13.297 1 98.44 52 LEU B C 1
ATOM 2943 O O . LEU B 1 52 ? 14.164 -24.484 -13.328 1 98.44 52 LEU B O 1
ATOM 2947 N N . LEU B 1 53 ? 12.258 -25.141 -14.328 1 98.69 53 LEU B N 1
ATOM 2948 C CA . LEU B 1 53 ? 12.773 -24.891 -15.672 1 98.69 53 LEU B CA 1
ATOM 2949 C C . LEU B 1 53 ? 12.648 -23.406 -16.031 1 98.69 53 LEU B C 1
ATOM 2951 O O . LEU B 1 53 ? 13.453 -22.891 -16.812 1 98.69 53 LEU B O 1
ATOM 2955 N N . GLY B 1 54 ? 11.641 -22.781 -15.555 1 98.88 54 GLY B N 1
ATOM 2956 C CA . GLY B 1 54 ? 11.336 -21.391 -15.852 1 98.88 54 GLY B CA 1
ATOM 2957 C C . GLY B 1 54 ? 10.078 -20.891 -15.164 1 98.88 54 GLY B C 1
ATOM 2958 O O . GLY B 1 54 ? 9.32 -21.672 -14.609 1 98.88 54 GLY B O 1
ATOM 2959 N N . VAL B 1 55 ? 9.945 -19.578 -15.141 1 98.94 55 VAL B N 1
ATOM 2960 C CA . VAL B 1 55 ? 8.773 -18.922 -14.57 1 98.94 55 VAL B CA 1
ATOM 2961 C C . VAL B 1 55 ? 8.211 -17.922 -15.57 1 98.94 55 VAL B C 1
ATOM 2963 O O . VAL B 1 55 ? 8.945 -17.094 -16.109 1 98.94 55 VAL B O 1
ATOM 2966 N N . ASN B 1 56 ? 6.98 -18.062 -15.875 1 98.94 56 ASN B N 1
ATOM 2967 C CA . ASN B 1 56 ? 6.246 -17.094 -16.688 1 98.94 56 ASN B CA 1
ATOM 2968 C C . ASN B 1 56 ? 5.344 -16.219 -15.828 1 98.94 56 ASN B C 1
ATOM 2970 O O . ASN B 1 56 ? 4.617 -16.719 -14.969 1 98.94 56 ASN B O 1
ATOM 2974 N N . VAL B 1 57 ? 5.402 -14.922 -16.062 1 98.94 57 VAL B N 1
ATOM 2975 C CA . VAL B 1 57 ? 4.539 -13.961 -15.383 1 98.94 57 VAL B CA 1
ATOM 2976 C C . VAL B 1 57 ? 3.393 -13.555 -16.312 1 98.94 57 VAL B C 1
ATOM 2978 O O . VAL B 1 57 ? 3.621 -13.062 -17.422 1 98.94 57 VAL B O 1
ATOM 2981 N N . ASN B 1 58 ? 2.191 -13.766 -15.82 1 98.81 58 ASN B N 1
ATOM 2982 C CA . ASN B 1 58 ? 1.062 -13.594 -16.719 1 98.81 58 ASN B CA 1
ATOM 2983 C C . ASN B 1 58 ? 0.276 -12.328 -16.406 1 98.81 58 ASN B C 1
ATOM 2985 O O . ASN B 1 58 ? -0.837 -12.141 -16.891 1 98.81 58 ASN B O 1
ATOM 2989 N N . TYR B 1 59 ? 0.73 -11.445 -15.523 1 98.31 59 TYR B N 1
ATOM 2990 C CA . TYR B 1 59 ? 0.274 -10.07 -15.367 1 98.31 59 TYR B CA 1
ATOM 2991 C C . TYR B 1 59 ? 1.309 -9.086 -15.898 1 98.31 59 TYR B C 1
ATOM 2993 O O . TYR B 1 59 ? 2.498 -9.203 -15.594 1 98.31 59 TYR B O 1
ATOM 3001 N N . PRO B 1 60 ? 0.881 -8.117 -16.672 1 97.94 60 PRO B N 1
ATOM 3002 C CA . PRO B 1 60 ? 1.847 -7.332 -17.438 1 97.94 60 PRO B CA 1
ATOM 3003 C C . PRO B 1 60 ? 2.35 -6.109 -16.672 1 97.94 60 PRO B C 1
ATOM 3005 O O . PRO B 1 60 ? 2.393 -5.008 -17.234 1 97.94 60 PRO B O 1
ATOM 3008 N N . SER B 1 61 ? 2.828 -6.258 -15.484 1 98.62 61 SER B N 1
ATOM 3009 C CA . SER B 1 61 ? 3.494 -5.188 -14.75 1 98.62 61 SER B CA 1
ATOM 3010 C C . SER B 1 61 ? 5 -5.418 -14.68 1 98.62 61 SER B C 1
ATOM 3012 O O . SER B 1 61 ? 5.449 -6.523 -14.367 1 98.62 61 SER B O 1
ATOM 3014 N N . SER B 1 62 ? 5.785 -4.344 -14.906 1 98.75 62 SER B N 1
ATOM 3015 C CA . SER B 1 62 ? 7.238 -4.449 -14.797 1 98.75 62 SER B CA 1
ATOM 3016 C C . SER B 1 62 ? 7.656 -4.855 -13.391 1 98.75 62 SER B C 1
ATOM 3018 O O . SER B 1 62 ? 8.656 -5.559 -13.211 1 98.75 62 SER B O 1
ATOM 3020 N N . TYR B 1 63 ? 6.883 -4.449 -12.359 1 98.81 63 TYR B N 1
ATOM 3021 C CA . TYR B 1 63 ? 7.184 -4.793 -10.977 1 98.81 63 TYR B CA 1
ATOM 3022 C C . TYR B 1 63 ? 6.992 -6.285 -10.727 1 98.81 63 TYR B C 1
ATOM 3024 O O . TYR B 1 63 ? 7.758 -6.898 -9.984 1 98.81 63 TYR B O 1
ATOM 3032 N N . SER B 1 64 ? 5.973 -6.926 -11.359 1 98.88 64 SER B N 1
ATOM 3033 C CA . SER B 1 64 ? 5.73 -8.359 -11.234 1 98.88 64 SER B CA 1
ATOM 3034 C C . SER B 1 64 ? 6.918 -9.172 -11.734 1 98.88 64 SER B C 1
ATOM 3036 O O . SER B 1 64 ? 7.359 -10.109 -11.07 1 98.88 64 SER B O 1
ATOM 3038 N N . VAL B 1 65 ? 7.426 -8.719 -12.828 1 98.94 65 VAL B N 1
ATOM 3039 C CA . VAL B 1 65 ? 8.508 -9.422 -13.508 1 98.94 65 VAL B CA 1
ATOM 3040 C C . VAL B 1 65 ? 9.789 -9.312 -12.68 1 98.94 65 VAL B C 1
ATOM 3042 O O . VAL B 1 65 ? 10.43 -10.328 -12.391 1 98.94 65 VAL B O 1
ATOM 3045 N N . THR B 1 66 ? 10.102 -8.125 -12.266 1 98.88 66 THR B N 1
ATOM 3046 C CA . THR B 1 66 ? 11.375 -7.926 -11.586 1 98.88 66 THR B CA 1
ATOM 3047 C C . THR B 1 66 ? 11.297 -8.406 -10.141 1 98.88 66 THR B C 1
ATOM 3049 O O . THR B 1 66 ? 12.305 -8.852 -9.578 1 98.88 66 THR B O 1
ATOM 3052 N N . ALA B 1 67 ? 10.109 -8.414 -9.5 1 98.94 67 ALA B N 1
ATOM 3053 C CA . ALA B 1 67 ? 9.945 -9.047 -8.195 1 98.94 67 ALA B CA 1
ATOM 3054 C C . ALA B 1 67 ? 10.18 -10.555 -8.289 1 98.94 67 ALA B C 1
ATOM 3056 O O . ALA B 1 67 ? 10.805 -11.148 -7.406 1 98.94 67 ALA B O 1
ATOM 3057 N N . THR B 1 68 ? 9.664 -11.172 -9.352 1 98.94 68 THR B N 1
ATOM 3058 C CA . THR B 1 68 ? 9.898 -12.594 -9.586 1 98.94 68 THR B CA 1
ATOM 3059 C C . THR B 1 68 ? 11.391 -12.891 -9.672 1 98.94 68 THR B C 1
ATOM 3061 O O . THR B 1 68 ? 11.883 -13.812 -9.023 1 98.94 68 THR B O 1
ATOM 3064 N N . SER B 1 69 ? 12.07 -12.07 -10.43 1 98.94 69 SER B N 1
ATOM 3065 C CA . SER B 1 69 ? 13.516 -12.219 -10.578 1 98.94 69 SER B CA 1
ATOM 3066 C C . SER B 1 69 ? 14.227 -12.086 -9.234 1 98.94 69 SER B C 1
ATOM 3068 O O . SER B 1 69 ? 15.109 -12.883 -8.906 1 98.94 69 SER B O 1
ATOM 3070 N N . ALA B 1 70 ? 13.844 -11.109 -8.445 1 98.88 70 ALA B N 1
ATOM 3071 C CA . ALA B 1 70 ? 14.445 -10.852 -7.141 1 98.88 70 ALA B CA 1
ATOM 3072 C C . ALA B 1 70 ? 14.273 -12.047 -6.211 1 98.88 70 ALA B C 1
ATOM 3074 O O . ALA B 1 70 ? 15.234 -12.484 -5.566 1 98.88 70 ALA B O 1
ATOM 3075 N N . ILE B 1 71 ? 13.078 -12.586 -6.164 1 98.88 71 ILE B N 1
ATOM 3076 C CA . ILE B 1 71 ? 12.766 -13.703 -5.277 1 98.88 71 ILE B CA 1
ATOM 3077 C C . ILE B 1 71 ? 13.562 -14.938 -5.695 1 98.88 71 ILE B C 1
ATOM 3079 O O . ILE B 1 71 ? 14.18 -15.594 -4.859 1 98.88 71 ILE B O 1
ATOM 3083 N N . LEU B 1 72 ? 13.586 -15.227 -6.977 1 98.81 72 LEU B N 1
ATOM 3084 C CA . LEU B 1 72 ? 14.312 -16.391 -7.469 1 98.81 72 LEU B CA 1
ATOM 3085 C C . LEU B 1 72 ? 15.805 -16.25 -7.219 1 98.81 72 LEU B C 1
ATOM 3087 O O . LEU B 1 72 ? 16.469 -17.203 -6.836 1 98.81 72 LEU B O 1
ATOM 3091 N N . ALA B 1 73 ? 16.328 -15.023 -7.422 1 98.69 73 ALA B N 1
ATOM 3092 C CA . ALA B 1 73 ? 17.734 -14.773 -7.16 1 98.69 73 ALA B CA 1
ATOM 3093 C C . ALA B 1 73 ? 18.078 -15.031 -5.691 1 98.69 73 ALA B C 1
ATOM 3095 O O . ALA B 1 73 ? 19.125 -15.617 -5.379 1 98.69 73 ALA B O 1
ATOM 3096 N N . HIS B 1 74 ? 17.203 -14.633 -4.812 1 98.56 74 HIS B N 1
ATOM 3097 C CA . HIS B 1 74 ? 17.422 -14.82 -3.381 1 98.56 74 HIS B CA 1
ATOM 3098 C C . HIS B 1 74 ? 17.531 -16.297 -3.025 1 98.56 74 HIS B C 1
ATOM 3100 O O . HIS B 1 74 ? 18.312 -16.672 -2.139 1 98.56 74 HIS B O 1
ATOM 3106 N N . TYR B 1 75 ? 16.781 -17.109 -3.76 1 98.19 75 TYR B N 1
ATOM 3107 C CA . TYR B 1 75 ? 16.797 -18.547 -3.48 1 98.19 75 TYR B CA 1
ATOM 3108 C C . TYR B 1 75 ? 17.734 -19.281 -4.434 1 98.19 75 TYR B C 1
ATOM 3110 O O . TYR B 1 75 ? 17.469 -20.422 -4.816 1 98.19 75 TYR B O 1
ATOM 3118 N N . ASN B 1 76 ? 18.703 -18.594 -5 1 97.12 76 ASN B N 1
ATOM 3119 C CA . ASN B 1 76 ? 19.859 -19.125 -5.719 1 97.12 76 ASN B CA 1
ATOM 3120 C C . ASN B 1 76 ? 19.484 -19.547 -7.137 1 97.12 76 ASN B C 1
ATOM 3122 O O . ASN B 1 76 ? 20.031 -20.516 -7.668 1 97.12 76 ASN B O 1
ATOM 3126 N N . HIS B 1 77 ? 18.516 -18.906 -7.695 1 98.06 77 HIS B N 1
ATOM 3127 C CA . HIS B 1 77 ? 18.141 -19.094 -9.094 1 98.06 77 HIS B CA 1
ATOM 3128 C C . HIS B 1 77 ? 18.312 -17.812 -9.891 1 98.06 77 HIS B C 1
ATOM 3130 O O . HIS B 1 77 ? 17.391 -17.359 -10.57 1 98.06 77 HIS B O 1
ATOM 3136 N N . SER B 1 78 ? 19.484 -17.25 -9.898 1 98.06 78 SER B N 1
ATOM 3137 C CA . SER B 1 78 ? 19.75 -15.938 -10.469 1 98.06 78 SER B CA 1
ATOM 3138 C C . SER B 1 78 ? 19.625 -15.953 -11.992 1 98.06 78 SER B C 1
ATOM 3140 O O . SER B 1 78 ? 19.359 -14.922 -12.609 1 98.06 78 SER B O 1
ATOM 3142 N N . ALA B 1 79 ? 19.75 -17.125 -12.578 1 98.31 79 ALA B N 1
ATOM 3143 C CA . ALA B 1 79 ? 19.766 -17.203 -14.039 1 98.31 79 ALA B CA 1
ATOM 3144 C C . ALA B 1 79 ? 18.438 -17.75 -14.562 1 98.31 79 ALA B C 1
ATOM 3146 O O . ALA B 1 79 ? 18.297 -18.047 -15.75 1 98.31 79 ALA B O 1
ATOM 3147 N N . MET B 1 80 ? 17.484 -17.906 -13.664 1 98.62 80 MET B N 1
ATOM 3148 C CA . MET B 1 80 ? 16.188 -18.484 -14.031 1 98.62 80 MET B CA 1
ATOM 3149 C C . MET B 1 80 ? 15.578 -17.734 -15.211 1 98.62 80 MET B C 1
ATOM 3151 O O . MET B 1 80 ? 15.469 -16.5 -15.188 1 98.62 80 MET B O 1
ATOM 3155 N N . PRO B 1 81 ? 15.242 -18.469 -16.297 1 98.88 81 PRO B N 1
ATOM 3156 C CA . PRO B 1 81 ? 14.492 -17.797 -17.375 1 98.88 81 PRO B CA 1
ATOM 3157 C C . PRO B 1 81 ? 13.109 -17.328 -16.906 1 98.88 81 PRO B C 1
ATOM 3159 O O . PRO B 1 81 ? 12.375 -18.094 -16.281 1 98.88 81 PRO B O 1
ATOM 3162 N N . ILE B 1 82 ? 12.805 -16.094 -17.203 1 98.94 82 ILE B N 1
ATOM 3163 C CA . ILE B 1 82 ? 11.523 -15.492 -16.828 1 98.94 82 ILE B CA 1
ATOM 3164 C C . ILE B 1 82 ? 10.852 -14.906 -18.062 1 98.94 82 ILE B C 1
ATOM 3166 O O . ILE B 1 82 ? 11.461 -14.148 -18.812 1 98.94 82 ILE B O 1
ATOM 3170 N N . GLY B 1 83 ? 9.656 -15.375 -18.344 1 98.94 83 GLY B N 1
ATOM 3171 C CA . GLY B 1 83 ? 8.828 -14.805 -19.391 1 98.94 83 GLY B CA 1
ATOM 3172 C C . GLY B 1 83 ? 7.789 -13.836 -18.859 1 98.94 83 GLY B C 1
ATOM 3173 O O . GLY B 1 83 ? 7.359 -13.938 -17.719 1 98.94 83 GLY B O 1
ATOM 3174 N N . ALA B 1 84 ? 7.375 -12.867 -19.719 1 98.75 84 ALA B N 1
ATOM 3175 C CA . ALA B 1 84 ? 6.398 -11.867 -19.297 1 98.75 84 ALA B CA 1
ATOM 3176 C C . ALA B 1 84 ? 5.328 -11.664 -20.359 1 98.75 84 ALA B C 1
ATOM 3178 O O . ALA B 1 84 ? 5.633 -11.609 -21.562 1 98.75 84 ALA B O 1
ATOM 3179 N N . ARG B 1 85 ? 4.105 -11.617 -19.844 1 98.38 85 ARG B N 1
ATOM 3180 C CA . ARG B 1 85 ? 3.023 -11.133 -20.703 1 98.38 85 ARG B CA 1
ATOM 3181 C C . ARG B 1 85 ? 3.264 -9.695 -21.125 1 98.38 85 ARG B C 1
ATOM 3183 O O . ARG B 1 85 ? 3.674 -8.859 -20.328 1 98.38 85 ARG B O 1
ATOM 3190 N N . ARG B 1 86 ? 3.033 -9.398 -22.406 1 97.06 86 ARG B N 1
ATOM 3191 C CA . ARG B 1 86 ? 3.283 -8.078 -22.969 1 97.06 86 ARG B CA 1
ATOM 3192 C C . ARG B 1 86 ? 2 -7.469 -23.531 1 97.06 86 ARG B C 1
ATOM 3194 O O . ARG B 1 86 ? 1.062 -8.195 -23.875 1 97.06 86 ARG B O 1
ATOM 3201 N N . PRO B 1 87 ? 1.895 -6.145 -23.703 1 97.81 87 PRO B N 1
ATOM 3202 C CA . PRO B 1 87 ? 2.891 -5.133 -23.359 1 97.81 87 PRO B CA 1
ATOM 3203 C C . PRO B 1 87 ? 2.959 -4.871 -21.844 1 97.81 87 PRO B C 1
ATOM 3205 O O . PRO B 1 87 ? 1.943 -4.969 -21.156 1 97.81 87 PRO B O 1
ATOM 3208 N N . LEU B 1 88 ? 4.199 -4.449 -21.359 1 98.19 88 LEU B N 1
ATOM 3209 C CA . LEU B 1 88 ? 4.422 -4.172 -19.953 1 98.19 88 LEU B CA 1
ATOM 3210 C C . LEU B 1 88 ? 3.904 -2.785 -19.578 1 98.19 88 LEU B C 1
ATOM 3212 O O . LEU B 1 88 ? 3.955 -1.86 -20.391 1 98.19 88 LEU B O 1
ATOM 3216 N N . THR B 1 89 ? 3.426 -2.729 -18.406 1 97.19 89 THR B N 1
ATOM 3217 C CA . THR B 1 89 ? 3.094 -1.462 -17.766 1 97.19 89 THR B CA 1
ATOM 3218 C C . THR B 1 89 ? 3.867 -1.295 -16.469 1 97.19 89 THR B C 1
ATOM 3220 O O . THR B 1 89 ? 4.738 -2.107 -16.141 1 97.19 89 THR B O 1
ATOM 3223 N N . ASN B 1 90 ? 3.654 -0.208 -15.766 1 95.81 90 ASN B N 1
ATOM 3224 C CA . ASN B 1 90 ? 4.219 0.025 -14.438 1 95.81 90 ASN B CA 1
ATOM 3225 C C . ASN B 1 90 ? 3.125 0.168 -13.383 1 95.81 90 ASN B C 1
ATOM 3227 O O . ASN B 1 90 ? 3.242 0.99 -12.469 1 95.81 90 ASN B O 1
ATOM 3231 N N . GLU B 1 91 ? 2.131 -0.604 -13.602 1 96.38 91 GLU B N 1
ATOM 3232 C CA . GLU B 1 91 ? 1.004 -0.553 -12.672 1 96.38 91 GLU B CA 1
ATOM 3233 C C . GLU B 1 91 ? 1.388 -1.117 -11.305 1 96.38 91 GLU B C 1
ATOM 3235 O O . GLU B 1 91 ? 2.088 -2.129 -11.219 1 96.38 91 GLU B O 1
ATOM 3240 N N . SER B 1 92 ? 0.965 -0.423 -10.273 1 97.56 92 SER B N 1
ATOM 3241 C CA . SER B 1 92 ? 1.062 -0.948 -8.914 1 97.56 92 SER B CA 1
ATOM 3242 C C . SER B 1 92 ? -0.3 -1.401 -8.398 1 97.56 92 SER B C 1
ATOM 3244 O O . SER B 1 92 ? -1.337 -0.923 -8.859 1 97.56 92 SER B O 1
ATOM 3246 N N . PHE B 1 93 ? -0.286 -2.305 -7.457 1 98.25 93 PHE B N 1
ATOM 3247 C CA . PHE B 1 93 ? -1.521 -2.859 -6.918 1 98.25 93 PHE B CA 1
ATOM 3248 C C . PHE B 1 93 ? -2.18 -1.875 -5.957 1 98.25 93 PHE B C 1
ATOM 3250 O O . PHE B 1 93 ? -1.505 -1.254 -5.133 1 98.25 93 PHE B O 1
ATOM 3257 N N . PHE B 1 94 ? -3.408 -1.709 -6.105 1 98.12 94 PHE B N 1
ATOM 3258 C CA . PHE B 1 94 ? -4.266 -0.958 -5.195 1 98.12 94 PHE B CA 1
ATOM 3259 C C . PHE B 1 94 ? -5.57 -1.707 -4.941 1 98.12 94 PHE B C 1
ATOM 3261 O O . PHE B 1 94 ? -6.348 -1.946 -5.867 1 98.12 94 PHE B O 1
ATOM 3268 N N . ASP B 1 95 ? -5.797 -2.107 -3.635 1 97.69 95 ASP B N 1
ATOM 3269 C CA . ASP B 1 95 ? -6.988 -2.855 -3.244 1 97.69 95 ASP B CA 1
ATOM 3270 C C . ASP B 1 95 ? -8.227 -1.958 -3.238 1 97.69 95 ASP B C 1
ATOM 3272 O O . ASP B 1 95 ? -8.438 -1.196 -2.293 1 97.69 95 ASP B O 1
ATOM 3276 N N . THR B 1 96 ? -9.07 -2.08 -4.191 1 95.94 96 THR B N 1
ATOM 3277 C CA . THR B 1 96 ? -10.273 -1.268 -4.25 1 95.94 96 THR B CA 1
ATOM 3278 C C . THR B 1 96 ? -11.5 -2.084 -3.834 1 95.94 96 THR B C 1
ATOM 3280 O O . THR B 1 96 ? -12.633 -1.609 -3.93 1 95.94 96 THR B O 1
ATOM 3283 N N . PHE B 1 97 ? -11.273 -3.309 -3.465 1 94.19 97 PHE B N 1
ATOM 3284 C CA . PHE B 1 97 ? -12.391 -4.172 -3.082 1 94.19 97 PHE B CA 1
ATOM 3285 C C . PHE B 1 97 ? -12.609 -4.133 -1.573 1 94.19 97 PHE B C 1
ATOM 3287 O O . PHE B 1 97 ? -13.703 -3.809 -1.108 1 94.19 97 PHE B O 1
ATOM 3294 N N . ALA B 1 98 ? -11.562 -4.422 -0.844 1 95.69 98 ALA B N 1
ATOM 3295 C CA . ALA B 1 98 ? -11.695 -4.488 0.609 1 95.69 98 ALA B CA 1
ATOM 3296 C C . ALA B 1 98 ? -10.945 -3.34 1.279 1 95.69 98 ALA B C 1
ATOM 3298 O O . ALA B 1 98 ? -11.133 -3.076 2.469 1 95.69 98 ALA B O 1
ATOM 3299 N N . TYR B 1 99 ? -10.078 -2.613 0.536 1 97.69 99 TYR B N 1
ATOM 3300 C CA . TYR B 1 99 ? -9.242 -1.533 1.061 1 97.69 99 TYR B CA 1
ATOM 3301 C C . TYR B 1 99 ? -8.461 -1.993 2.283 1 97.69 99 TYR B C 1
ATOM 3303 O O . TYR B 1 99 ? -8.461 -1.32 3.316 1 97.69 99 TYR B O 1
ATOM 3311 N N . ASP B 1 100 ? -7.875 -3.156 2.176 1 97.12 100 ASP B N 1
ATOM 3312 C CA . ASP B 1 100 ? -7.215 -3.74 3.34 1 97.12 100 ASP B CA 1
ATOM 3313 C C . ASP B 1 100 ? -5.801 -4.199 2.992 1 97.12 100 ASP B C 1
ATOM 3315 O O . ASP B 1 100 ? -4.918 -4.223 3.855 1 97.12 100 ASP B O 1
ATOM 3319 N N . LEU B 1 101 ? -5.535 -4.551 1.792 1 98.44 101 LEU B N 1
ATOM 3320 C CA . LEU B 1 101 ? -4.285 -5.168 1.372 1 98.44 101 LEU B CA 1
ATOM 3321 C C . LEU B 1 101 ? -3.301 -4.117 0.867 1 98.44 101 LEU B C 1
ATOM 3323 O O . LEU B 1 101 ? -3.701 -3.012 0.499 1 98.44 101 LEU B O 1
ATOM 3327 N N . GLY B 1 102 ? -2.02 -4.426 0.93 1 98.44 102 GLY B N 1
ATOM 3328 C CA . GLY B 1 102 ? -0.98 -3.496 0.519 1 98.44 102 GLY B CA 1
ATOM 3329 C C . GLY B 1 102 ? -0.282 -3.912 -0.762 1 98.44 102 GLY B C 1
ATOM 3330 O O . GLY B 1 102 ? -0.473 -5.031 -1.245 1 98.44 102 GLY B O 1
ATOM 3331 N N . GLU B 1 103 ? 0.441 -3.053 -1.34 1 98.62 103 GLU B N 1
ATOM 3332 C CA . GLU B 1 103 ? 1.265 -3.262 -2.527 1 98.62 103 GLU B CA 1
ATOM 3333 C C . GLU B 1 103 ? 2.646 -3.791 -2.154 1 98.62 103 GLU B C 1
ATOM 3335 O O . GLU B 1 103 ? 3.344 -3.197 -1.329 1 98.62 103 GLU B O 1
ATOM 3340 N N . TYR B 1 104 ? 3.076 -4.957 -2.738 1 98.81 104 TYR B N 1
ATOM 3341 C CA . TYR B 1 104 ? 4.336 -5.559 -2.318 1 98.81 104 TYR B CA 1
ATOM 3342 C C . TYR B 1 104 ? 5.293 -5.703 -3.498 1 98.81 104 TYR B C 1
ATOM 3344 O O . TYR B 1 104 ? 6.512 -5.703 -3.32 1 98.81 104 TYR B O 1
ATOM 3352 N N . ALA B 1 105 ? 4.816 -5.848 -4.734 1 98.88 105 ALA B N 1
ATOM 3353 C CA . ALA B 1 105 ? 5.625 -6.273 -5.871 1 98.88 105 ALA B CA 1
ATOM 3354 C C . ALA B 1 105 ? 6.703 -5.246 -6.195 1 98.88 105 ALA B C 1
ATOM 3356 O O . ALA B 1 105 ? 7.871 -5.598 -6.387 1 98.88 105 ALA B O 1
ATOM 3357 N N . SER B 1 106 ? 6.293 -3.953 -6.234 1 98.75 106 SER B N 1
ATOM 3358 C CA . SER B 1 106 ? 7.262 -2.902 -6.535 1 98.75 106 SER B CA 1
ATOM 3359 C C . SER B 1 106 ? 8.336 -2.812 -5.453 1 98.75 106 SER B C 1
ATOM 3361 O O . SER B 1 106 ? 9.5 -2.555 -5.746 1 98.75 106 SER B O 1
ATOM 3363 N N . LYS B 1 107 ? 7.906 -3.07 -4.215 1 98.81 107 LYS B N 1
ATOM 3364 C CA . LYS B 1 107 ? 8.82 -2.984 -3.08 1 98.81 107 LYS B CA 1
ATOM 3365 C C . LYS B 1 107 ? 9.844 -4.121 -3.107 1 98.81 107 LYS B C 1
ATOM 3367 O O . LYS B 1 107 ? 11.031 -3.896 -2.893 1 98.81 107 LYS B O 1
ATOM 3372 N N . ILE B 1 108 ? 9.352 -5.32 -3.4 1 98.88 108 ILE B N 1
ATOM 3373 C CA . ILE B 1 108 ? 10.258 -6.457 -3.525 1 98.88 108 ILE B CA 1
ATOM 3374 C C . ILE B 1 108 ? 11.195 -6.246 -4.715 1 98.88 108 ILE B C 1
ATOM 3376 O O . ILE B 1 108 ? 12.398 -6.465 -4.609 1 98.88 108 ILE B O 1
ATOM 3380 N N . ALA B 1 109 ? 10.656 -5.781 -5.812 1 98.88 109 ALA B N 1
ATOM 3381 C CA . ALA B 1 109 ? 11.43 -5.527 -7.027 1 98.88 109 ALA B CA 1
ATOM 3382 C C . ALA B 1 109 ? 12.57 -4.551 -6.754 1 98.88 109 ALA B C 1
ATOM 3384 O O . ALA B 1 109 ? 13.695 -4.742 -7.238 1 98.88 109 ALA B O 1
ATOM 3385 N N . TYR B 1 110 ? 12.281 -3.531 -5.988 1 98.81 110 TYR B N 1
ATOM 3386 C CA . TYR B 1 110 ? 13.242 -2.455 -5.773 1 98.81 110 TYR B CA 1
ATOM 3387 C C . TYR B 1 110 ? 14.266 -2.844 -4.715 1 98.81 110 TYR B C 1
ATOM 3389 O O . TYR B 1 110 ? 15.477 -2.805 -4.969 1 98.81 110 TYR B O 1
ATOM 3397 N N . HIS B 1 111 ? 13.859 -3.348 -3.57 1 98.75 111 HIS B N 1
ATOM 3398 C CA . HIS B 1 111 ? 14.734 -3.52 -2.414 1 98.75 111 HIS B CA 1
ATOM 3399 C C . HIS B 1 111 ? 15.531 -4.816 -2.514 1 98.75 111 HIS B C 1
ATOM 3401 O O . HIS B 1 111 ? 16.578 -4.961 -1.868 1 98.75 111 HIS B O 1
ATOM 3407 N N . TYR B 1 112 ? 15.039 -5.762 -3.285 1 98.62 112 TYR B N 1
ATOM 3408 C CA . TYR B 1 112 ? 15.719 -7.051 -3.406 1 98.62 112 TYR B CA 1
ATOM 3409 C C . TYR B 1 112 ? 16.234 -7.262 -4.82 1 98.62 112 TYR B C 1
ATOM 3411 O O . TYR B 1 112 ? 16.484 -8.398 -5.238 1 98.62 112 TYR B O 1
ATOM 3419 N N . SER B 1 113 ? 16.375 -6.199 -5.496 1 98.56 113 SER B N 1
ATOM 3420 C CA . SER B 1 113 ? 16.75 -6.234 -6.906 1 98.56 113 SER B CA 1
ATOM 3421 C C . SER B 1 113 ? 17.891 -7.223 -7.145 1 98.56 113 SER B C 1
ATOM 3423 O O . SER B 1 113 ? 18.891 -7.219 -6.422 1 98.56 113 SER B O 1
ATOM 3425 N N . GLY B 1 114 ? 17.641 -8.086 -8.172 1 97.62 114 GLY B N 1
ATOM 3426 C CA . GLY B 1 114 ? 18.656 -9.078 -8.492 1 97.62 114 GLY B CA 1
ATOM 3427 C C . GLY B 1 114 ? 18.203 -10.078 -9.539 1 97.62 114 GLY B C 1
ATOM 3428 O O . GLY B 1 114 ? 17.125 -9.93 -10.117 1 97.62 114 GLY B O 1
ATOM 3429 N N . GLY B 1 115 ? 19.125 -10.992 -9.852 1 97.94 115 GLY B N 1
ATOM 3430 C CA . GLY B 1 115 ? 18.828 -12.055 -10.805 1 97.94 115 GLY B CA 1
ATOM 3431 C C . GLY B 1 115 ? 18.969 -11.617 -12.25 1 97.94 115 GLY B C 1
ATOM 3432 O O . GLY B 1 115 ? 19.75 -10.719 -12.562 1 97.94 115 GLY B O 1
ATOM 3433 N N . SER B 1 116 ? 18.234 -12.297 -13.055 1 97.38 116 SER B N 1
ATOM 3434 C CA . SER B 1 116 ? 18.359 -12.102 -14.492 1 97.38 116 SER B CA 1
ATOM 3435 C C . SER B 1 116 ? 17.688 -10.812 -14.945 1 97.38 116 SER B C 1
ATOM 3437 O O . SER B 1 116 ? 18 -10.273 -16 1 97.38 116 SER B O 1
ATOM 3439 N N . LEU B 1 117 ? 16.75 -10.281 -14.133 1 98.81 117 LEU B N 1
ATOM 3440 C CA . LEU B 1 117 ? 15.984 -9.086 -14.469 1 98.81 117 LEU B CA 1
ATOM 3441 C C . LEU B 1 117 ? 15.914 -8.141 -13.273 1 98.81 117 LEU B C 1
ATOM 3443 O O . LEU B 1 117 ? 14.867 -8.016 -12.633 1 98.81 117 LEU B O 1
ATOM 3447 N N . PRO B 1 118 ? 16.984 -7.391 -13.023 1 98.56 118 PRO B N 1
ATOM 3448 C CA . PRO B 1 118 ? 16.953 -6.438 -11.906 1 98.56 118 PRO B CA 1
ATOM 3449 C C . PRO B 1 118 ? 15.93 -5.324 -12.109 1 98.56 118 PRO B C 1
ATOM 3451 O O . PRO B 1 118 ? 15.352 -5.207 -13.195 1 98.56 118 PRO B O 1
ATOM 3454 N N . PHE B 1 119 ? 15.711 -4.566 -11.055 1 98.56 119 PHE B N 1
ATOM 3455 C CA . PHE B 1 119 ? 14.766 -3.459 -11.102 1 98.56 119 PHE B CA 1
ATOM 3456 C C . PHE B 1 119 ? 15.008 -2.586 -12.328 1 98.56 119 PHE B C 1
ATOM 3458 O O . PHE B 1 119 ? 16.141 -2.193 -12.602 1 98.56 119 PHE B O 1
ATOM 3465 N N . GLY B 1 120 ? 13.906 -2.32 -13.141 1 98.12 120 GLY B N 1
ATOM 3466 C CA . GLY B 1 120 ? 14.016 -1.477 -14.32 1 98.12 120 GLY B CA 1
ATOM 3467 C C . GLY B 1 120 ? 14.336 -2.254 -15.586 1 98.12 120 GLY B C 1
ATOM 3468 O O . GLY B 1 120 ? 14.336 -1.691 -16.688 1 98.12 120 GLY B O 1
ATOM 3469 N N . ALA B 1 121 ? 14.469 -3.639 -15.477 1 98.69 121 ALA B N 1
ATOM 3470 C CA . ALA B 1 121 ? 14.906 -4.414 -16.625 1 98.69 121 ALA B CA 1
ATOM 3471 C C . ALA B 1 121 ? 13.836 -5.414 -17.062 1 98.69 121 ALA B C 1
ATOM 3473 O O . ALA B 1 121 ? 14.148 -6.449 -17.656 1 98.69 121 ALA B O 1
ATOM 3474 N N . ALA B 1 122 ? 12.656 -5.148 -16.75 1 98.75 122 ALA B N 1
ATOM 3475 C CA . ALA B 1 122 ? 11.57 -6.074 -17.047 1 98.75 122 ALA B CA 1
ATOM 3476 C C . ALA B 1 122 ? 11.453 -6.328 -18.547 1 98.75 122 ALA B C 1
ATOM 3478 O O . ALA B 1 122 ? 11.07 -7.422 -18.969 1 98.75 122 ALA B O 1
ATOM 3479 N N . GLU B 1 123 ? 11.844 -5.359 -19.375 1 98.5 123 GLU B N 1
ATOM 3480 C CA . GLU B 1 123 ? 11.695 -5.461 -20.828 1 98.5 123 GLU B CA 1
ATOM 3481 C C . GLU B 1 123 ? 12.641 -6.512 -21.406 1 98.5 123 GLU B C 1
ATOM 3483 O O . GLU B 1 123 ? 12.461 -6.957 -22.531 1 98.5 123 GLU B O 1
ATOM 3488 N N . ASP B 1 124 ? 13.617 -6.926 -20.641 1 98.75 124 ASP B N 1
ATOM 3489 C CA . ASP B 1 124 ? 14.57 -7.93 -21.094 1 98.75 124 ASP B CA 1
ATOM 3490 C C . ASP B 1 124 ? 14.031 -9.344 -20.875 1 98.75 124 ASP B C 1
ATOM 3492 O O . ASP B 1 124 ? 14.672 -10.32 -21.281 1 98.75 124 ASP B O 1
ATOM 3496 N N . ALA B 1 125 ? 12.891 -9.508 -20.234 1 98.88 125 ALA B N 1
ATOM 3497 C CA . ALA B 1 125 ? 12.273 -10.82 -20.047 1 98.88 125 ALA B CA 1
ATOM 3498 C C . ALA B 1 125 ? 11.953 -11.477 -21.391 1 98.88 125 ALA B C 1
ATOM 3500 O O . ALA B 1 125 ? 11.805 -10.797 -22.406 1 98.88 125 ALA B O 1
ATOM 3501 N N . TRP B 1 126 ? 11.828 -12.727 -21.344 1 98.75 126 TRP B N 1
ATOM 3502 C CA . TRP B 1 126 ? 11.352 -13.461 -22.516 1 98.75 126 TRP B CA 1
ATOM 3503 C C . TRP B 1 126 ? 9.898 -13.117 -22.828 1 98.75 126 TRP B C 1
ATOM 3505 O O . TRP B 1 126 ? 9.133 -12.773 -21.922 1 98.75 126 TRP B O 1
ATOM 3515 N N . ASP B 1 127 ? 9.602 -13.195 -24.125 1 98.5 127 ASP B N 1
ATOM 3516 C CA . ASP B 1 127 ? 8.188 -13.383 -24.406 1 98.5 127 ASP B CA 1
ATOM 3517 C C . ASP B 1 127 ? 7.656 -14.664 -23.766 1 98.5 127 ASP B C 1
ATOM 3519 O O . ASP B 1 127 ? 8.258 -15.734 -23.922 1 98.5 127 ASP B O 1
ATOM 3523 N N . ALA B 1 128 ? 6.57 -14.57 -23.125 1 98.81 128 ALA B N 1
ATOM 3524 C CA . ALA B 1 128 ? 6.09 -15.68 -22.297 1 98.81 128 ALA B CA 1
ATOM 3525 C C . ALA B 1 128 ? 5.84 -16.922 -23.156 1 98.81 128 ALA B C 1
ATOM 3527 O O . ALA B 1 128 ? 6.176 -18.031 -22.75 1 98.81 128 ALA B O 1
ATOM 3528 N N . VAL B 1 129 ? 5.254 -16.781 -24.312 1 98.81 129 VAL B N 1
ATOM 3529 C CA . VAL B 1 129 ? 4.922 -17.906 -25.188 1 98.81 129 VAL B CA 1
ATOM 3530 C C . VAL B 1 129 ? 6.199 -18.5 -25.781 1 98.81 129 VAL B C 1
ATOM 3532 O O . VAL B 1 129 ? 6.363 -19.719 -25.828 1 98.81 129 VAL B O 1
ATOM 3535 N N . ALA B 1 130 ? 7.094 -17.609 -26.188 1 98.81 130 ALA B N 1
ATOM 3536 C CA . ALA B 1 130 ? 8.367 -18.078 -26.703 1 98.81 130 ALA B CA 1
ATOM 3537 C C . ALA B 1 130 ? 9.133 -18.891 -25.672 1 98.81 130 ALA B C 1
ATOM 3539 O O . ALA B 1 130 ? 9.734 -19.922 -25.984 1 98.81 130 ALA B O 1
ATOM 3540 N N . LEU B 1 131 ? 9.086 -18.422 -24.438 1 98.94 131 LEU B N 1
ATOM 3541 C CA . LEU B 1 131 ? 9.781 -19.156 -23.391 1 98.94 131 LEU B CA 1
ATOM 3542 C C . LEU B 1 131 ? 9.141 -20.516 -23.156 1 98.94 131 LEU B C 1
ATOM 3544 O O . LEU B 1 131 ? 9.852 -21.516 -23 1 98.94 131 LEU B O 1
ATOM 3548 N N . TYR B 1 132 ? 7.805 -20.562 -23.125 1 98.88 132 TYR B N 1
ATOM 3549 C CA . TYR B 1 132 ? 7.109 -21.844 -23.016 1 98.88 132 TYR B CA 1
ATOM 3550 C C . TYR B 1 132 ? 7.594 -22.828 -24.078 1 98.88 132 TYR B C 1
ATOM 3552 O O . TYR B 1 132 ? 7.965 -23.953 -23.766 1 98.88 132 TYR B O 1
ATOM 3560 N N . ARG B 1 133 ? 7.562 -22.344 -25.297 1 98.88 133 ARG B N 1
ATOM 3561 C CA . ARG B 1 133 ? 7.91 -23.234 -26.406 1 98.88 133 ARG B CA 1
ATOM 3562 C C . ARG B 1 133 ? 9.359 -23.688 -26.312 1 98.88 133 ARG B C 1
ATOM 3564 O O . ARG B 1 133 ? 9.656 -24.875 -26.531 1 98.88 133 ARG B O 1
ATOM 3571 N N . LYS B 1 134 ? 10.227 -22.781 -25.906 1 98.88 134 LYS B N 1
ATOM 3572 C CA . LYS B 1 134 ? 11.641 -23.141 -25.781 1 98.88 134 LYS B CA 1
ATOM 3573 C C . LYS B 1 134 ? 11.836 -24.188 -24.688 1 98.88 134 LYS B C 1
ATOM 3575 O O . LYS B 1 134 ? 12.5 -25.203 -24.922 1 98.88 134 LYS B O 1
ATOM 3580 N N . LEU B 1 135 ? 11.305 -23.953 -23.516 1 98.88 135 LEU B N 1
ATOM 3581 C CA . LEU B 1 135 ? 11.492 -24.844 -22.375 1 98.88 135 LEU B CA 1
ATOM 3582 C C . LEU B 1 135 ? 10.93 -26.234 -22.672 1 98.88 135 LEU B C 1
ATOM 3584 O O . LEU B 1 135 ? 11.57 -27.234 -22.359 1 98.88 135 LEU B O 1
ATOM 3588 N N . LEU B 1 136 ? 9.727 -26.266 -23.25 1 98.81 136 LEU B N 1
ATOM 3589 C CA . LEU B 1 136 ? 9.102 -27.547 -23.562 1 98.81 136 LEU B CA 1
ATOM 3590 C C . LEU B 1 136 ? 9.898 -28.281 -24.641 1 98.81 136 LEU B C 1
ATOM 3592 O O . LEU B 1 136 ? 10.156 -29.484 -24.5 1 98.81 136 LEU B O 1
ATOM 3596 N N . ALA B 1 137 ? 10.344 -27.547 -25.641 1 98.62 137 ALA B N 1
ATOM 3597 C CA . ALA B 1 137 ? 11.094 -28.156 -26.734 1 98.62 137 ALA B CA 1
ATOM 3598 C C . ALA B 1 137 ? 12.398 -28.766 -26.234 1 98.62 137 ALA B C 1
ATOM 3600 O O . ALA B 1 137 ? 12.82 -29.828 -26.703 1 98.62 137 ALA B O 1
ATOM 3601 N N . GLU B 1 138 ? 12.977 -28.141 -25.266 1 98.31 138 GLU B N 1
ATOM 3602 C CA . GLU B 1 138 ? 14.312 -28.531 -24.812 1 98.31 138 GLU B CA 1
ATOM 3603 C C . GLU B 1 138 ? 14.234 -29.562 -23.688 1 98.31 138 GLU B C 1
ATOM 3605 O O . GLU B 1 138 ? 15.234 -30.188 -23.344 1 98.31 138 GLU B O 1
ATOM 3610 N N . ALA B 1 139 ? 13.055 -29.75 -23.109 1 97.06 139 ALA B N 1
ATOM 3611 C CA . ALA B 1 139 ? 12.922 -30.672 -21.984 1 97.06 139 ALA B CA 1
ATOM 3612 C C . ALA B 1 139 ? 13.172 -32.125 -22.422 1 97.06 139 ALA B C 1
ATOM 3614 O O . ALA B 1 139 ? 12.656 -32.562 -23.453 1 97.06 139 ALA B O 1
ATOM 3615 N N . ASP B 1 140 ? 13.977 -32.844 -21.625 1 93.12 140 ASP B N 1
ATOM 3616 C CA . ASP B 1 140 ? 14.305 -34.219 -21.969 1 93.12 140 ASP B CA 1
ATOM 3617 C C . ASP B 1 140 ? 13.406 -35.188 -21.219 1 93.12 140 ASP B C 1
ATOM 3619 O O . ASP B 1 140 ? 13.516 -36.406 -21.406 1 93.12 140 ASP B O 1
ATOM 3623 N N . ALA B 1 141 ? 12.672 -34.75 -20.328 1 97 141 ALA B N 1
ATOM 3624 C CA . ALA B 1 141 ? 11.68 -35.5 -19.562 1 97 141 ALA B CA 1
ATOM 3625 C C . ALA B 1 141 ? 10.367 -34.719 -19.453 1 97 141 ALA B C 1
ATOM 3627 O O . ALA B 1 141 ? 10.336 -33.5 -19.719 1 97 141 ALA B O 1
ATOM 3628 N N . PRO B 1 142 ? 9.273 -35.406 -19.203 1 97.62 142 PRO B N 1
ATOM 3629 C CA . PRO B 1 142 ? 7.98 -34.719 -19.156 1 97.62 142 PRO B CA 1
ATOM 3630 C C . PRO B 1 142 ? 7.977 -33.531 -18.188 1 97.62 142 PRO B C 1
ATOM 3632 O O . PRO B 1 142 ? 8.672 -33.562 -17.156 1 97.62 142 PRO B O 1
ATOM 3635 N N . VAL B 1 143 ? 7.133 -32.562 -18.547 1 98.75 143 VAL B N 1
ATOM 3636 C CA . VAL B 1 143 ? 7.121 -31.312 -17.797 1 98.75 143 VAL B CA 1
ATOM 3637 C C . VAL B 1 143 ? 5.766 -31.141 -17.109 1 98.75 143 VAL B C 1
ATOM 3639 O O . VAL B 1 143 ? 4.719 -31.391 -17.719 1 98.75 143 VAL B O 1
ATOM 3642 N N . THR B 1 144 ? 5.785 -30.781 -15.852 1 98.88 144 THR B N 1
ATOM 3643 C CA . THR B 1 144 ? 4.605 -30.328 -15.133 1 98.88 144 THR B CA 1
ATOM 3644 C C . THR B 1 144 ? 4.5 -28.812 -15.18 1 98.88 144 THR B C 1
ATOM 3646 O O . THR B 1 144 ? 5.504 -28.109 -15.016 1 98.88 144 THR B O 1
ATOM 3649 N N . ILE B 1 145 ? 3.301 -28.297 -15.469 1 98.94 145 ILE B N 1
ATOM 3650 C CA . ILE B 1 145 ? 3.045 -26.859 -15.445 1 98.94 145 ILE B CA 1
ATOM 3651 C C . ILE B 1 145 ? 2.102 -26.531 -14.289 1 98.94 145 ILE B C 1
ATOM 3653 O O . ILE B 1 145 ? 1.026 -27.125 -14.172 1 98.94 145 ILE B O 1
ATOM 3657 N N . ALA B 1 146 ? 2.543 -25.688 -13.414 1 98.94 146 ALA B N 1
ATOM 3658 C CA . ALA B 1 146 ? 1.657 -25.109 -12.406 1 98.94 146 ALA B CA 1
ATOM 3659 C C . ALA B 1 146 ? 1.189 -23.719 -12.805 1 98.94 146 ALA B C 1
ATOM 3661 O O . ALA B 1 146 ? 1.986 -22.781 -12.844 1 98.94 146 ALA B O 1
ATOM 3662 N N . SER B 1 147 ? -0.097 -23.594 -13.117 1 98.94 147 SER B N 1
ATOM 3663 C CA . SER B 1 147 ? -0.727 -22.328 -13.445 1 98.94 147 SER B CA 1
ATOM 3664 C C . SER B 1 147 ? -1.415 -21.719 -12.234 1 98.94 147 SER B C 1
ATOM 3666 O O . SER B 1 147 ? -2.494 -22.156 -11.836 1 98.94 147 SER B O 1
ATOM 3668 N N . ILE B 1 148 ? -0.812 -20.609 -11.672 1 98.94 148 ILE B N 1
ATOM 3669 C CA . ILE B 1 148 ? -1.332 -20.062 -10.422 1 98.94 148 ILE B CA 1
ATOM 3670 C C . ILE B 1 148 ? -1.712 -18.594 -10.625 1 98.94 148 ILE B C 1
ATOM 3672 O O . ILE B 1 148 ? -1.613 -17.797 -9.695 1 98.94 148 ILE B O 1
ATOM 3676 N N . GLY B 1 149 ? -2.09 -18.219 -11.812 1 98.81 149 GLY B N 1
ATOM 3677 C CA . GLY B 1 149 ? -2.562 -16.891 -12.188 1 98.81 149 GLY B CA 1
ATOM 3678 C C . GLY B 1 149 ? -3.49 -16.922 -13.383 1 98.81 149 GLY B C 1
ATOM 3679 O O . GLY B 1 149 ? -4.348 -17.797 -13.5 1 98.81 149 GLY B O 1
ATOM 3680 N N . PHE B 1 150 ? -3.371 -15.922 -14.266 1 98.81 150 PHE B N 1
ATOM 3681 C CA . PHE B 1 150 ? -4.258 -15.773 -15.414 1 98.81 150 PHE B CA 1
ATOM 3682 C C . PHE B 1 150 ? -3.785 -16.625 -16.578 1 98.81 150 PHE B C 1
ATOM 3684 O O . PHE B 1 150 ? -2.754 -17.297 -16.484 1 98.81 150 PHE B O 1
ATOM 3691 N N . PHE B 1 151 ? -4.523 -16.625 -17.703 1 98.88 151 PHE B N 1
ATOM 3692 C CA . PHE B 1 151 ? -4.367 -17.719 -18.656 1 98.88 151 PHE B CA 1
ATOM 3693 C C . PHE B 1 151 ? -3.881 -17.203 -20 1 98.88 151 PHE B C 1
ATOM 3695 O O . PHE B 1 151 ? -3.832 -17.969 -20.984 1 98.88 151 PHE B O 1
ATOM 3702 N N . GLU B 1 152 ? -3.469 -15.953 -20.078 1 98.81 152 GLU B N 1
ATOM 3703 C CA . GLU B 1 152 ? -3.039 -15.391 -21.359 1 98.81 152 GLU B CA 1
ATOM 3704 C C . GLU B 1 152 ? -1.838 -16.156 -21.922 1 98.81 152 GLU B C 1
ATOM 3706 O O . GLU B 1 152 ? -1.778 -16.438 -23.109 1 98.81 152 GLU B O 1
ATOM 3711 N N . ASN B 1 153 ? -0.909 -16.484 -21.094 1 98.94 153 ASN B N 1
ATOM 3712 C CA . ASN B 1 153 ? 0.286 -17.188 -21.562 1 98.94 153 ASN B CA 1
ATOM 3713 C C . ASN B 1 153 ? -0.047 -18.578 -22.078 1 98.94 153 ASN B C 1
ATOM 3715 O O . ASN B 1 153 ? 0.431 -18.984 -23.141 1 98.94 153 ASN B O 1
ATOM 3719 N N . LEU B 1 154 ? -0.821 -19.266 -21.344 1 98.94 154 LEU B N 1
ATOM 3720 C CA . LEU B 1 154 ? -1.199 -20.625 -21.719 1 98.94 154 LEU B CA 1
ATOM 3721 C C . LEU B 1 154 ? -2.074 -20.609 -22.969 1 98.94 154 LEU B C 1
ATOM 3723 O O . LEU B 1 154 ? -1.955 -21.484 -23.828 1 98.94 154 LEU B O 1
ATOM 3727 N N . SER B 1 155 ? -3.014 -19.609 -23 1 98.94 155 SER B N 1
ATOM 3728 C CA . SER B 1 155 ? -3.818 -19.453 -24.203 1 98.94 155 SER B CA 1
ATOM 3729 C C . SER B 1 155 ? -2.939 -19.203 -25.438 1 98.94 155 SER B C 1
ATOM 3731 O O . SER B 1 155 ? -3.178 -19.781 -26.5 1 98.94 155 SER B O 1
ATOM 3733 N N . GLY B 1 156 ? -1.955 -18.406 -25.25 1 98.88 156 GLY B N 1
ATOM 3734 C CA . GLY B 1 156 ? -0.997 -18.172 -26.312 1 98.88 156 GLY B CA 1
ATOM 3735 C C . GLY B 1 156 ? -0.236 -19.422 -26.719 1 98.88 156 GLY B C 1
ATOM 3736 O O . GLY B 1 156 ? -0.021 -19.656 -27.906 1 98.88 156 GLY B O 1
ATOM 3737 N N . LEU B 1 157 ? 0.2 -20.203 -25.734 1 98.88 157 LEU B N 1
ATOM 3738 C CA . LEU B 1 157 ? 0.892 -21.453 -26.031 1 98.88 157 LEU B CA 1
ATOM 3739 C C . LEU B 1 157 ? 0.01 -22.391 -26.859 1 98.88 157 LEU B C 1
ATOM 3741 O O . LEU B 1 157 ? 0.454 -22.938 -27.859 1 98.88 157 LEU B O 1
ATOM 3745 N N . LEU B 1 158 ? -1.233 -22.531 -26.469 1 98.69 158 LEU B N 1
ATOM 3746 C CA . LEU B 1 158 ? -2.184 -23.391 -27.172 1 98.69 158 LEU B CA 1
ATOM 3747 C C . LEU B 1 158 ? -2.383 -22.922 -28.609 1 98.69 158 LEU B C 1
ATOM 3749 O O . LEU B 1 158 ? -2.617 -23.75 -29.5 1 98.69 158 LEU B O 1
ATOM 3753 N N . ASN B 1 159 ? -2.252 -21.641 -28.797 1 98.44 159 ASN B N 1
ATOM 3754 C CA . ASN B 1 159 ? -2.496 -21.047 -30.109 1 98.44 159 ASN B CA 1
ATOM 3755 C C . ASN B 1 159 ? -1.219 -20.984 -30.938 1 98.44 159 ASN B C 1
ATOM 3757 O O . ASN B 1 159 ? -1.261 -20.656 -32.125 1 98.44 159 ASN B O 1
ATOM 3761 N N . SER B 1 160 ? -0.125 -21.344 -30.344 1 98.56 160 SER B N 1
ATOM 3762 C CA . SER B 1 160 ? 1.155 -21.141 -31.016 1 98.56 160 SER B CA 1
ATOM 3763 C C . SER B 1 160 ? 1.353 -22.156 -32.156 1 98.56 160 SER B C 1
ATOM 3765 O O . SER B 1 160 ? 0.677 -23.188 -32.188 1 98.56 160 SER B O 1
ATOM 3767 N N . THR B 1 161 ? 2.24 -21.719 -33.094 1 98.25 161 THR B N 1
ATOM 3768 C CA . THR B 1 161 ? 2.627 -22.547 -34.219 1 98.25 161 THR B CA 1
ATOM 3769 C C . THR B 1 161 ? 4.125 -22.828 -34.188 1 98.25 161 THR B C 1
ATOM 3771 O O . THR B 1 161 ? 4.824 -22.422 -33.25 1 98.25 161 THR B O 1
ATOM 3774 N N . ALA B 1 162 ? 4.516 -23.641 -35.125 1 97.94 162 ALA B N 1
ATOM 3775 C CA . ALA B 1 162 ? 5.934 -23.969 -35.219 1 97.94 162 ALA B CA 1
ATOM 3776 C C . ALA B 1 162 ? 6.797 -22.719 -35.188 1 97.94 162 ALA B C 1
ATOM 3778 O O . ALA B 1 162 ? 6.387 -21.656 -35.688 1 97.94 162 ALA B O 1
ATOM 3779 N N . ASP B 1 163 ? 7.977 -22.844 -34.531 1 97.44 163 ASP B N 1
ATOM 3780 C CA . ASP B 1 163 ? 8.93 -21.734 -34.5 1 97.44 163 ASP B CA 1
ATOM 3781 C C . ASP B 1 163 ? 10.367 -22.266 -34.438 1 97.44 163 ASP B C 1
ATOM 3783 O O . ASP B 1 163 ? 10.633 -23.406 -34.812 1 97.44 163 ASP B O 1
ATOM 3787 N N . LYS B 1 164 ? 11.305 -21.406 -34.062 1 97.94 164 LYS B N 1
ATOM 3788 C CA . LYS B 1 164 ? 12.719 -21.766 -34.125 1 97.94 164 LYS B CA 1
ATOM 3789 C C . LYS B 1 164 ? 13.062 -22.844 -33.094 1 97.94 164 LYS B C 1
ATOM 3791 O O . LYS B 1 164 ? 14.094 -23.516 -33.219 1 97.94 164 LYS B O 1
ATOM 3796 N N . TYR B 1 165 ? 12.156 -23.125 -32.125 1 98.12 165 TYR B N 1
ATOM 3797 C CA . TYR B 1 165 ? 12.469 -24.078 -31.062 1 98.12 165 TYR B CA 1
ATOM 3798 C C . TYR B 1 165 ? 11.883 -25.453 -31.359 1 98.12 165 TYR B C 1
ATOM 3800 O O . TYR B 1 165 ? 12.43 -26.469 -30.938 1 98.12 165 TYR B O 1
ATOM 3808 N N . SER B 1 166 ? 10.781 -25.406 -32.031 1 98.06 166 SER B N 1
ATOM 3809 C CA . SER B 1 166 ? 10.094 -26.656 -32.312 1 98.06 166 SER B CA 1
ATOM 3810 C C . SER B 1 166 ? 9.242 -26.547 -33.562 1 98.06 166 SER B C 1
ATOM 3812 O O . SER B 1 166 ? 8.586 -25.516 -33.781 1 98.06 166 SER B O 1
ATOM 3814 N N . ASN B 1 167 ? 9.102 -27.609 -34.312 1 98.25 167 ASN B N 1
ATOM 3815 C CA . ASN B 1 167 ? 8.258 -27.656 -35.5 1 98.25 167 ASN B CA 1
ATOM 3816 C C . ASN B 1 167 ? 6.828 -28.062 -35.156 1 98.25 167 ASN B C 1
ATOM 3818 O O . ASN B 1 167 ? 5.953 -28.078 -36.031 1 98.25 167 ASN B O 1
ATOM 3822 N N . LEU B 1 168 ? 6.555 -28.312 -33.875 1 98.38 168 LEU B N 1
ATOM 3823 C CA . LEU B 1 168 ? 5.23 -28.734 -33.438 1 98.38 168 LEU B CA 1
ATOM 3824 C C . LEU B 1 168 ? 4.355 -27.516 -33.125 1 98.38 168 LEU B C 1
ATOM 3826 O O . LEU B 1 168 ? 4.848 -26.5 -32.656 1 98.38 168 LEU B O 1
ATOM 3830 N N . THR B 1 169 ? 3.031 -27.656 -33.406 1 98.5 169 THR B N 1
ATOM 3831 C CA . THR B 1 169 ? 2.074 -26.656 -32.938 1 98.5 169 THR B CA 1
ATOM 3832 C C . THR B 1 169 ? 1.956 -26.672 -31.422 1 98.5 169 THR B C 1
ATOM 3834 O O . THR B 1 169 ? 2.436 -27.609 -30.781 1 98.5 169 THR B O 1
ATOM 3837 N N . GLY B 1 170 ? 1.357 -25.703 -30.875 1 98.38 170 GLY B N 1
ATOM 3838 C CA . GLY B 1 170 ? 1.155 -25.641 -29.438 1 98.38 170 GLY B CA 1
ATOM 3839 C C . GLY B 1 170 ? 0.524 -26.891 -28.859 1 98.38 170 GLY B C 1
ATOM 3840 O O . GLY B 1 170 ? 1.106 -27.547 -28 1 98.38 170 GLY B O 1
ATOM 3841 N N . PRO B 1 171 ? -0.593 -27.266 -29.453 1 98.38 171 PRO B N 1
ATOM 3842 C CA . PRO B 1 171 ? -1.257 -28.469 -28.953 1 98.38 171 PRO B CA 1
ATOM 3843 C C . PRO B 1 171 ? -0.387 -29.719 -29.094 1 98.38 171 PRO B C 1
ATOM 3845 O O . PRO B 1 171 ? -0.363 -30.562 -28.188 1 98.38 171 PRO B O 1
ATOM 3848 N N . GLN B 1 172 ? 0.388 -29.797 -30.141 1 98.44 172 GLN B N 1
ATOM 3849 C CA . GLN B 1 172 ? 1.262 -30.953 -30.344 1 98.44 172 GLN B CA 1
ATOM 3850 C C . GLN B 1 172 ? 2.408 -30.953 -29.328 1 98.44 172 GLN B C 1
ATOM 3852 O O . GLN B 1 172 ? 2.777 -32 -28.812 1 98.44 172 GLN B O 1
ATOM 3857 N N . LEU B 1 173 ? 2.939 -29.812 -29.156 1 98.5 173 LEU B N 1
ATOM 3858 C CA . LEU B 1 173 ? 4.039 -29.672 -28.219 1 98.5 173 LEU B CA 1
ATOM 3859 C C . LEU B 1 173 ? 3.586 -30.016 -26.797 1 98.5 173 LEU B C 1
ATOM 3861 O O . LEU B 1 173 ? 4.289 -30.719 -26.062 1 98.5 173 LEU B O 1
ATOM 3865 N N . ILE B 1 174 ? 2.426 -29.578 -26.422 1 98.62 174 ILE B N 1
ATOM 3866 C CA . ILE B 1 174 ? 1.833 -29.875 -25.125 1 98.62 174 ILE B CA 1
ATOM 3867 C C . ILE B 1 174 ? 1.637 -31.375 -24.969 1 98.62 174 ILE B C 1
ATOM 3869 O O . ILE B 1 174 ? 2.061 -31.969 -23.984 1 98.62 174 ILE B O 1
ATOM 3873 N N . ALA B 1 175 ? 1.097 -31.984 -25.984 1 97.81 175 ALA B N 1
ATOM 3874 C CA . ALA B 1 175 ? 0.824 -33.406 -25.953 1 97.81 175 ALA B CA 1
ATOM 3875 C C . ALA B 1 175 ? 2.117 -34.219 -25.828 1 97.81 175 ALA B C 1
ATOM 3877 O O . ALA B 1 175 ? 2.146 -35.281 -25.188 1 97.81 175 ALA B O 1
ATOM 3878 N N . SER B 1 176 ? 3.145 -33.688 -26.375 1 97.81 176 SER B N 1
ATOM 3879 C CA . SER B 1 176 ? 4.418 -34.406 -26.438 1 97.81 176 SER B CA 1
ATOM 3880 C C . SER B 1 176 ? 5.203 -34.25 -25.141 1 97.81 176 SER B C 1
ATOM 3882 O O . SER B 1 176 ? 5.926 -35.156 -24.719 1 97.81 176 SER B O 1
ATOM 3884 N N . LYS B 1 177 ? 5.051 -33.062 -24.484 1 98.38 177 LYS B N 1
ATOM 3885 C CA . LYS B 1 177 ? 6.059 -32.719 -23.484 1 98.38 177 LYS B CA 1
ATOM 3886 C C . LYS B 1 177 ? 5.434 -32.531 -22.109 1 98.38 177 LYS B C 1
ATOM 3888 O O . LYS B 1 177 ? 6.133 -32.594 -21.094 1 98.38 177 LYS B O 1
ATOM 3893 N N . VAL B 1 178 ? 4.121 -32.281 -22.031 1 98.81 178 VAL B N 1
ATOM 3894 C CA . VAL B 1 178 ? 3.521 -31.906 -20.75 1 98.81 178 VAL B CA 1
ATOM 3895 C C . VAL B 1 178 ? 2.9 -33.125 -20.094 1 98.81 178 VAL B C 1
ATOM 3897 O O . VAL B 1 178 ? 2.057 -33.812 -20.703 1 98.81 178 VAL B O 1
ATOM 3900 N N . GLU B 1 179 ? 3.385 -33.406 -18.906 1 98.25 179 GLU B N 1
ATOM 3901 C CA . GLU B 1 179 ? 2.838 -34.531 -18.141 1 98.25 179 GLU B CA 1
ATOM 3902 C C . GLU B 1 179 ? 1.476 -34.188 -17.547 1 98.25 179 GLU B C 1
ATOM 3904 O O . GLU B 1 179 ? 0.55 -35 -17.578 1 98.25 179 GLU B O 1
ATOM 3909 N N . GLU B 1 180 ? 1.367 -33.031 -16.969 1 98.5 180 GLU B N 1
ATOM 3910 C CA . GLU B 1 180 ? 0.122 -32.562 -16.359 1 98.5 180 GLU B CA 1
ATOM 3911 C C . GLU B 1 180 ? 0.129 -31.031 -16.203 1 98.5 180 GLU B C 1
ATOM 3913 O O . GLU B 1 180 ? 1.192 -30.422 -16.078 1 98.5 180 GLU B O 1
ATOM 3918 N N . LEU B 1 181 ? -1.024 -30.469 -16.281 1 98.94 181 LEU B N 1
ATOM 3919 C CA . LEU B 1 181 ? -1.309 -29.078 -15.953 1 98.94 181 LEU B CA 1
ATOM 3920 C C . LEU B 1 181 ? -2.047 -28.984 -14.617 1 98.94 181 LEU B C 1
ATOM 3922 O O . LEU B 1 181 ? -3.107 -29.578 -14.445 1 98.94 181 LEU B O 1
ATOM 3926 N N . ILE B 1 182 ? -1.41 -28.312 -13.656 1 98.94 182 ILE B N 1
ATOM 3927 C CA . ILE B 1 182 ? -2.053 -28.062 -12.375 1 98.94 182 ILE B CA 1
ATOM 3928 C C . ILE B 1 182 ? -2.518 -26.609 -12.32 1 98.94 182 ILE B C 1
ATOM 3930 O O . ILE B 1 182 ? -1.717 -25.688 -12.5 1 98.94 182 ILE B O 1
ATOM 3934 N N . VAL B 1 183 ? -3.807 -26.375 -12.023 1 98.94 183 VAL B N 1
ATOM 3935 C CA . VAL B 1 183 ? -4.406 -25.047 -12.164 1 98.94 183 VAL B CA 1
ATOM 3936 C C . VAL B 1 183 ? -4.969 -24.594 -10.82 1 98.94 183 VAL B C 1
ATOM 3938 O O . VAL B 1 183 ? -5.82 -25.266 -10.234 1 98.94 183 VAL B O 1
ATOM 3941 N N . MET B 1 184 ? -4.457 -23.516 -10.328 1 98.94 184 MET B N 1
ATOM 3942 C CA . MET B 1 184 ? -5.215 -22.781 -9.312 1 98.94 184 MET B CA 1
ATOM 3943 C C . MET B 1 184 ? -6.328 -21.953 -9.953 1 98.94 184 MET B C 1
ATOM 3945 O O . MET B 1 184 ? -6.059 -21.016 -10.703 1 98.94 184 MET B O 1
ATOM 3949 N N . GLY B 1 185 ? -7.531 -22.344 -9.719 1 98.81 185 GLY B N 1
ATOM 3950 C CA . GLY B 1 185 ? -8.641 -21.625 -10.312 1 98.81 185 GLY B CA 1
ATOM 3951 C C . GLY B 1 185 ? -9.961 -22.359 -10.227 1 98.81 185 GLY B C 1
ATOM 3952 O O . GLY B 1 185 ? -9.977 -23.594 -10.102 1 98.81 185 GLY B O 1
ATOM 3953 N N . GLY B 1 186 ? -10.969 -21.641 -10.281 1 98.81 186 GLY B N 1
ATOM 3954 C CA . GLY B 1 186 ? -12.312 -22.219 -10.242 1 98.81 186 GLY B CA 1
ATOM 3955 C C . GLY B 1 186 ? -12.781 -22.516 -8.828 1 98.81 186 GLY B C 1
ATOM 3956 O O . GLY B 1 186 ? -12.078 -22.234 -7.859 1 98.81 186 GLY B O 1
ATOM 3957 N N . GLU B 1 187 ? -14 -22.844 -8.82 1 98.81 187 GLU B N 1
ATOM 3958 C CA . GLU B 1 187 ? -14.68 -23.391 -7.645 1 98.81 187 GLU B CA 1
ATOM 3959 C C . GLU B 1 187 ? -15.414 -24.688 -7.98 1 98.81 187 GLU B C 1
ATOM 3961 O O . GLU B 1 187 ? -16.016 -24.797 -9.047 1 98.81 187 GLU B O 1
ATOM 3966 N N . TYR B 1 188 ? -15.312 -25.703 -7.098 1 98.62 188 TYR B N 1
ATOM 3967 C CA . TYR B 1 188 ? -15.828 -27.016 -7.484 1 98.62 188 TYR B CA 1
ATOM 3968 C C . TYR B 1 188 ? -16.844 -27.531 -6.477 1 98.62 188 TYR B C 1
ATOM 3970 O O . TYR B 1 188 ? -16.672 -27.344 -5.27 1 98.62 188 TYR B O 1
ATOM 3978 N N . PRO B 1 189 ? -17.875 -28.156 -6.973 1 98.31 189 PRO B N 1
ATOM 3979 C CA . PRO B 1 189 ? -18.031 -28.609 -8.352 1 98.31 189 PRO B CA 1
ATOM 3980 C C . PRO B 1 189 ? -18.453 -27.5 -9.305 1 98.31 189 PRO B C 1
ATOM 3982 O O . PRO B 1 189 ? -18.469 -27.688 -10.523 1 98.31 189 PRO B O 1
ATOM 3985 N N . SER B 1 190 ? -18.922 -26.328 -8.836 1 98.75 190 SER B N 1
ATOM 3986 C CA . SER B 1 190 ? -19.25 -25.203 -9.695 1 98.75 190 SER B CA 1
ATOM 3987 C C . SER B 1 190 ? -19.109 -23.875 -8.953 1 98.75 190 SER B C 1
ATOM 3989 O O . SER B 1 190 ? -19.266 -23.828 -7.734 1 98.75 190 SER B O 1
ATOM 3991 N N . GLY B 1 191 ? -18.75 -22.844 -9.672 1 98.56 191 GLY B N 1
ATOM 3992 C CA . GLY B 1 191 ? -18.625 -21.516 -9.086 1 98.56 191 GLY B CA 1
ATOM 3993 C C . GLY B 1 191 ? -17.875 -20.547 -9.961 1 98.56 191 GLY B C 1
ATOM 3994 O O . GLY B 1 191 ? -18 -20.578 -11.188 1 98.56 191 GLY B O 1
ATOM 3995 N N . ARG B 1 192 ? -17.25 -19.578 -9.336 1 98.06 192 ARG B N 1
ATOM 3996 C CA . ARG B 1 192 ? -16.484 -18.531 -9.984 1 98.06 192 ARG B CA 1
ATOM 3997 C C . ARG B 1 192 ? -15.305 -18.094 -9.125 1 98.06 192 ARG B C 1
ATOM 3999 O O . ARG B 1 192 ? -15.43 -17.938 -7.91 1 98.06 192 ARG B O 1
ATOM 4006 N N . GLU B 1 193 ? -14.211 -17.938 -9.711 1 98.56 193 GLU B N 1
ATOM 4007 C CA . GLU B 1 193 ? -12.961 -17.656 -9 1 98.56 193 GLU B CA 1
ATOM 4008 C C . GLU B 1 193 ? -12.109 -16.656 -9.781 1 98.56 193 GLU B C 1
ATOM 4010 O O . GLU B 1 193 ? -12.141 -16.625 -11.008 1 98.56 193 GLU B O 1
ATOM 4015 N N . PHE B 1 194 ? -11.359 -15.867 -9.117 1 98.19 194 PHE B N 1
ATOM 4016 C CA . PHE B 1 194 ? -10.695 -14.664 -9.602 1 98.19 194 PHE B CA 1
ATOM 4017 C C . PHE B 1 194 ? -9.789 -14.984 -10.781 1 98.19 194 PHE B C 1
ATOM 4019 O O . PHE B 1 194 ? -9.805 -14.281 -11.789 1 98.19 194 PHE B O 1
ATOM 4026 N N . ASN B 1 195 ? -8.977 -16.047 -10.727 1 98.75 195 ASN B N 1
ATOM 4027 C CA . ASN B 1 195 ? -8.078 -16.359 -11.836 1 98.75 195 ASN B CA 1
ATOM 4028 C C . ASN B 1 195 ? -8.859 -16.688 -13.109 1 98.75 195 ASN B C 1
ATOM 4030 O O . ASN B 1 195 ? -8.352 -16.5 -14.211 1 98.75 195 ASN B O 1
ATOM 4034 N N . PHE B 1 196 ? -10.047 -17.141 -12.938 1 98.88 196 PHE B N 1
ATOM 4035 C CA . PHE B 1 196 ? -10.852 -17.531 -14.086 1 98.88 196 PHE B CA 1
ATOM 4036 C C . PHE B 1 196 ? -11.539 -16.328 -14.711 1 98.88 196 PHE B C 1
ATOM 4038 O O . PHE B 1 196 ? -11.688 -16.25 -15.93 1 98.88 196 PHE B O 1
ATOM 4045 N N . PHE B 1 197 ? -11.914 -15.312 -13.859 1 98.44 197 PHE B N 1
ATOM 4046 C CA . PHE B 1 197 ? -12.773 -14.273 -14.422 1 98.44 197 PHE B CA 1
ATOM 4047 C C . PHE B 1 197 ? -12.094 -12.914 -14.359 1 98.44 197 PHE B C 1
ATOM 4049 O O . PHE B 1 197 ? -12.523 -11.969 -15.031 1 98.44 197 PHE B O 1
ATOM 4056 N N . GLY B 1 198 ? -11.102 -12.727 -13.586 1 97.06 198 GLY B N 1
ATOM 4057 C CA . GLY B 1 198 ? -10.641 -11.43 -13.125 1 97.06 198 GLY B CA 1
ATOM 4058 C C . GLY B 1 198 ? -9.836 -10.672 -14.164 1 97.06 198 GLY B C 1
ATOM 4059 O O . GLY B 1 198 ? -9.617 -9.469 -14.039 1 97.06 198 GLY B O 1
ATOM 4060 N N . ASP B 1 199 ? -9.359 -11.359 -15.18 1 97.5 199 ASP B N 1
ATOM 4061 C CA . ASP B 1 199 ? -8.578 -10.727 -16.25 1 97.5 199 ASP B CA 1
ATOM 4062 C C . ASP B 1 199 ? -9.25 -10.922 -17.609 1 97.5 199 ASP B C 1
ATOM 4064 O O . ASP B 1 199 ? -10.062 -10.094 -18.031 1 97.5 199 ASP B O 1
ATOM 4068 N N . ASN B 1 200 ? -9.07 -12.039 -18.25 1 98.25 200 ASN B N 1
ATOM 4069 C CA . ASN B 1 200 ? -9.688 -12.398 -19.531 1 98.25 200 ASN B CA 1
ATOM 4070 C C . ASN B 1 200 ? -10.352 -13.773 -19.469 1 98.25 200 ASN B C 1
ATOM 4072 O O . ASN B 1 200 ? -9.727 -14.781 -19.781 1 98.25 200 ASN B O 1
ATOM 4076 N N . PRO B 1 201 ? -11.625 -13.758 -19.141 1 98.69 201 PRO B N 1
ATOM 4077 C CA . PRO B 1 201 ? -12.305 -15.047 -18.969 1 98.69 201 PRO B CA 1
ATOM 4078 C C . PRO B 1 201 ? -12.336 -15.867 -20.25 1 98.69 201 PRO B C 1
ATOM 4080 O O . PRO B 1 201 ? -12.391 -17.094 -20.203 1 98.69 201 PRO B O 1
ATOM 4083 N N . LEU B 1 202 ? -12.18 -15.258 -21.359 1 98.75 202 LEU B N 1
ATOM 4084 C CA . LEU B 1 202 ? -12.18 -15.992 -22.625 1 98.75 202 LEU B CA 1
ATOM 4085 C C . LEU B 1 202 ? -10.891 -16.797 -22.781 1 98.75 202 LEU B C 1
ATOM 4087 O O . LEU B 1 202 ? -10.898 -17.875 -23.375 1 98.75 202 LEU B O 1
ATOM 4091 N N . ALA B 1 203 ? -9.797 -16.25 -22.297 1 98.88 203 ALA B N 1
ATOM 4092 C CA . ALA B 1 203 ? -8.547 -17 -22.297 1 98.88 203 ALA B CA 1
ATOM 4093 C C . ALA B 1 203 ? -8.625 -18.203 -21.375 1 98.88 203 ALA B C 1
ATOM 4095 O O . ALA B 1 203 ? -8.109 -19.281 -21.688 1 98.88 203 ALA B O 1
ATOM 4096 N N . THR B 1 204 ? -9.312 -17.969 -20.25 1 98.88 204 THR B N 1
ATOM 4097 C CA . THR B 1 204 ? -9.539 -19.078 -19.312 1 98.88 204 THR B CA 1
ATOM 4098 C C . THR B 1 204 ? -10.336 -20.188 -19.984 1 98.88 204 THR B C 1
ATOM 4100 O O . THR B 1 204 ? -9.938 -21.359 -19.953 1 98.88 204 THR B O 1
ATOM 4103 N N . ALA B 1 205 ? -11.414 -19.797 -20.609 1 98.88 205 ALA B N 1
ATOM 4104 C CA . ALA B 1 205 ? -12.273 -20.766 -21.297 1 98.88 205 ALA B CA 1
ATOM 4105 C C . ALA B 1 205 ? -11.5 -21.5 -22.391 1 98.88 205 ALA B C 1
ATOM 4107 O O . ALA B 1 205 ? -11.641 -22.703 -22.562 1 98.88 205 ALA B O 1
ATOM 4108 N N . HIS B 1 206 ? -10.742 -20.781 -23.094 1 98.88 206 HIS B N 1
ATOM 4109 C CA . HIS B 1 206 ? -9.961 -21.359 -24.188 1 98.88 206 HIS B CA 1
ATOM 4110 C C . HIS B 1 206 ? -9.023 -22.453 -23.672 1 98.88 206 HIS B C 1
ATOM 4112 O O . HIS B 1 206 ? -8.977 -23.547 -24.234 1 98.88 206 HIS B O 1
ATOM 4118 N N . VAL B 1 207 ? -8.312 -22.141 -22.609 1 98.94 207 VAL B N 1
ATOM 4119 C CA . VAL B 1 207 ? -7.309 -23.078 -22.094 1 98.94 207 VAL B CA 1
ATOM 4120 C C . VAL B 1 207 ? -8 -24.266 -21.438 1 98.94 207 VAL B C 1
ATOM 4122 O O . VAL B 1 207 ? -7.73 -25.422 -21.797 1 98.94 207 VAL B O 1
ATOM 4125 N N . VAL B 1 208 ? -8.945 -24.031 -20.547 1 98.88 208 VAL B N 1
ATOM 4126 C CA . VAL B 1 208 ? -9.547 -25.094 -19.75 1 98.88 208 VAL B CA 1
ATOM 4127 C C . VAL B 1 208 ? -10.383 -26.016 -20.641 1 98.88 208 VAL B C 1
ATOM 4129 O O . VAL B 1 208 ? -10.367 -27.234 -20.484 1 98.88 208 VAL B O 1
ATOM 4132 N N . ASN B 1 209 ? -11.023 -25.484 -21.656 1 98.75 209 ASN B N 1
ATOM 4133 C CA . ASN B 1 209 ? -11.961 -26.25 -22.469 1 98.75 209 ASN B CA 1
ATOM 4134 C C . ASN B 1 209 ? -11.25 -26.984 -23.594 1 98.75 209 ASN B C 1
ATOM 4136 O O . ASN B 1 209 ? -11.812 -27.891 -24.203 1 98.75 209 ASN B O 1
ATOM 4140 N N . ASN B 1 210 ? -9.969 -26.578 -23.844 1 98.31 210 ASN B N 1
ATOM 4141 C CA . ASN B 1 210 ? -9.344 -27.156 -25.031 1 98.31 210 ASN B CA 1
ATOM 4142 C C . ASN B 1 210 ? -8.047 -27.891 -24.688 1 98.31 210 ASN B C 1
ATOM 4144 O O . ASN B 1 210 ? -7.453 -28.547 -25.531 1 98.31 210 ASN B O 1
ATOM 4148 N N . TRP B 1 211 ? -7.629 -27.766 -23.422 1 98.12 211 TRP B N 1
ATOM 4149 C CA . TRP B 1 211 ? -6.395 -28.438 -23.031 1 98.12 211 TRP B CA 1
ATOM 4150 C C . TRP B 1 211 ? -6.547 -29.953 -23.141 1 98.12 211 TRP B C 1
ATOM 4152 O O . TRP B 1 211 ? -7.48 -30.531 -22.578 1 98.12 211 TRP B O 1
ATOM 4162 N N . LYS B 1 212 ? -5.668 -30.578 -23.859 1 95.12 212 LYS B N 1
ATOM 4163 C CA . LYS B 1 212 ? -5.648 -32.031 -23.938 1 95.12 212 LYS B CA 1
ATOM 4164 C C . LYS B 1 212 ? -4.578 -32.625 -23.016 1 95.12 212 LYS B C 1
ATOM 4166 O O . LYS B 1 212 ? -3.465 -32.094 -22.938 1 95.12 212 LYS B O 1
ATOM 4171 N N . GLY B 1 213 ? -4.965 -33.656 -22.312 1 96 213 GLY B N 1
ATOM 4172 C CA . GLY B 1 213 ? -4.074 -34.25 -21.328 1 96 213 GLY B CA 1
ATOM 4173 C C . GLY B 1 213 ? -4.562 -34.094 -19.891 1 96 213 GLY B C 1
ATOM 4174 O O . GLY B 1 213 ? -5.66 -33.594 -19.672 1 96 213 GLY B O 1
ATOM 4175 N N . ARG B 1 214 ? -3.729 -34.5 -18.922 1 98.56 214 ARG B N 1
ATOM 4176 C CA . ARG B 1 214 ? -4.117 -34.531 -17.516 1 98.56 214 ARG B CA 1
ATOM 4177 C C . ARG B 1 214 ? -4.137 -33.125 -16.938 1 98.56 214 ARG B C 1
ATOM 4179 O O . ARG B 1 214 ? -3.176 -32.375 -17.094 1 98.56 214 ARG B O 1
ATOM 4186 N N . VAL B 1 215 ? -5.227 -32.75 -16.328 1 98.88 215 VAL B N 1
ATOM 4187 C CA . VAL B 1 215 ? -5.371 -31.484 -15.656 1 98.88 215 VAL B CA 1
ATOM 4188 C C . VAL B 1 215 ? -5.902 -31.703 -14.242 1 98.88 215 VAL B C 1
ATOM 4190 O O . VAL B 1 215 ? -6.836 -32.469 -14.039 1 98.88 215 VAL B O 1
ATOM 4193 N N . VAL B 1 216 ? -5.281 -31.062 -13.281 1 98.94 216 VAL B N 1
ATOM 4194 C CA . VAL B 1 216 ? -5.754 -31.062 -11.898 1 98.94 216 VAL B CA 1
ATOM 4195 C C . VAL B 1 216 ? -6.031 -29.641 -11.445 1 98.94 216 VAL B C 1
ATOM 4197 O O . VAL B 1 216 ? -5.203 -28.75 -11.648 1 98.94 216 VAL B O 1
ATOM 4200 N N . PHE B 1 217 ? -7.211 -29.422 -10.859 1 98.94 217 PHE B N 1
ATOM 4201 C CA . PHE B 1 217 ? -7.641 -28.094 -10.438 1 98.94 217 PHE B CA 1
ATOM 4202 C C . PHE B 1 217 ? -7.625 -27.984 -8.922 1 98.94 217 PHE B C 1
ATOM 4204 O O . PHE B 1 217 ? -8.094 -28.875 -8.219 1 98.94 217 PHE B O 1
ATOM 4211 N N . CYS B 1 218 ? -7.051 -26.906 -8.422 1 98.94 218 CYS B N 1
ATOM 4212 C CA . CYS B 1 218 ? -7.164 -26.484 -7.035 1 98.94 218 CYS B CA 1
ATOM 4213 C C . CYS B 1 218 ? -8.086 -25.281 -6.906 1 98.94 218 CYS B C 1
ATOM 4215 O O . CYS B 1 218 ? -7.715 -24.172 -7.293 1 98.94 218 CYS B O 1
ATOM 4217 N N . GLY B 1 219 ? -9.25 -25.484 -6.34 1 98.81 219 GLY B N 1
ATOM 4218 C CA . GLY B 1 219 ? -10.289 -24.469 -6.297 1 98.81 219 GLY B CA 1
ATOM 4219 C C . GLY B 1 219 ? -10.109 -23.484 -5.16 1 98.81 219 GLY B C 1
ATOM 4220 O O . GLY B 1 219 ? -9.305 -23.703 -4.254 1 98.81 219 GLY B O 1
ATOM 4221 N N . THR B 1 220 ? -10.906 -22.406 -5.301 1 98.75 220 THR B N 1
ATOM 4222 C CA . THR B 1 220 ? -10.844 -21.328 -4.309 1 98.75 220 THR B CA 1
ATOM 4223 C C . THR B 1 220 ? -11.211 -21.859 -2.926 1 98.75 220 THR B C 1
ATOM 4225 O O . THR B 1 220 ? -10.68 -21.391 -1.916 1 98.75 220 THR B O 1
ATOM 4228 N N . GLU B 1 221 ? -12.094 -22.828 -2.836 1 98.56 221 GLU B N 1
ATOM 4229 C CA . GLU B 1 221 ? -12.609 -23.328 -1.566 1 98.56 221 GLU B CA 1
ATOM 4230 C C . GLU B 1 221 ? -11.523 -24.062 -0.778 1 98.56 221 GLU B C 1
ATOM 4232 O O . GLU B 1 221 ? -11.617 -24.203 0.443 1 98.56 221 GLU B O 1
ATOM 4237 N N . VAL B 1 222 ? -10.453 -24.516 -1.484 1 98.69 222 VAL B N 1
ATOM 4238 C CA . VAL B 1 222 ? -9.375 -25.25 -0.821 1 98.69 222 VAL B CA 1
ATOM 4239 C C . VAL B 1 222 ? -8.414 -24.25 -0.165 1 98.69 222 VAL B C 1
ATOM 4241 O O . VAL B 1 222 ? -8.078 -24.391 1.016 1 98.69 222 VAL B O 1
ATOM 4244 N N . GLY B 1 223 ? -8.023 -23.219 -0.885 1 98.62 223 GLY B N 1
ATOM 4245 C CA . GLY B 1 223 ? -7 -22.297 -0.423 1 98.62 223 GLY B CA 1
ATOM 4246 C C . GLY B 1 223 ? -7.539 -21.234 0.521 1 98.62 223 GLY B C 1
ATOM 4247 O O . GLY B 1 223 ? -6.793 -20.672 1.329 1 98.62 223 GLY B O 1
ATOM 4248 N N . SER B 1 224 ? -8.875 -20.969 0.473 1 98.56 224 SER B N 1
ATOM 4249 C CA . SER B 1 224 ? -9.461 -19.844 1.196 1 98.56 224 SER B CA 1
ATOM 4250 C C . SER B 1 224 ? -9.5 -20.109 2.697 1 98.56 224 SER B C 1
ATOM 4252 O O . SER B 1 224 ? -9.617 -19.172 3.496 1 98.56 224 SER B O 1
ATOM 4254 N N . VAL B 1 225 ? -9.32 -21.391 3.121 1 98.38 225 VAL B N 1
ATOM 4255 C CA . VAL B 1 225 ? -9.492 -21.703 4.535 1 98.38 225 VAL B CA 1
ATOM 4256 C C . VAL B 1 225 ? -8.141 -22.078 5.145 1 98.38 225 VAL B C 1
ATOM 4258 O O . VAL B 1 225 ? -8.062 -22.422 6.328 1 98.38 225 VAL B O 1
ATOM 4261 N N . VAL B 1 226 ? -7.109 -22.109 4.348 1 98.94 226 VAL B N 1
ATOM 4262 C CA . VAL B 1 226 ? -5.777 -22.453 4.832 1 98.94 226 VAL B CA 1
ATOM 4263 C C . VAL B 1 226 ? -4.93 -21.188 4.949 1 98.94 226 VAL B C 1
ATOM 4265 O O . VAL B 1 226 ? -4.52 -20.609 3.939 1 98.94 226 VAL B O 1
ATOM 4268 N N . LEU B 1 227 ? -4.645 -20.766 6.164 1 98.88 227 LEU B N 1
ATOM 4269 C CA . LEU B 1 227 ? -3.865 -19.562 6.41 1 98.88 227 LEU B CA 1
ATOM 4270 C C . LEU B 1 227 ? -2.416 -19.906 6.738 1 98.88 227 LEU B C 1
ATOM 4272 O O . LEU B 1 227 ? -2.143 -20.562 7.742 1 98.88 227 LEU B O 1
ATOM 4276 N N . SER B 1 228 ? -1.538 -19.469 5.898 1 98.69 228 SER B N 1
ATOM 4277 C CA . SER B 1 228 ? -0.124 -19.766 6.113 1 98.69 228 SER B CA 1
ATOM 4278 C C . SER B 1 228 ? 0.703 -18.484 6.145 1 98.69 228 SER B C 1
ATOM 4280 O O . SER B 1 228 ? 0.187 -17.391 5.863 1 98.69 228 SER B O 1
AT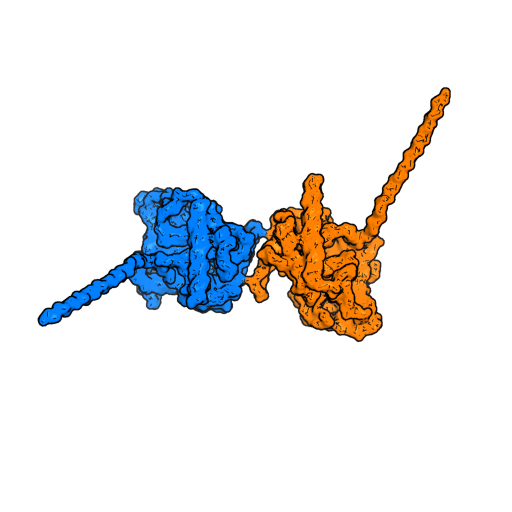OM 4282 N N . GLY B 1 229 ? 1.943 -18.594 6.547 1 98.75 229 GLY B N 1
ATOM 4283 C CA . GLY B 1 229 ? 2.865 -17.469 6.598 1 98.75 229 GLY B CA 1
ATOM 4284 C C . GLY B 1 229 ? 3.197 -17.031 8.008 1 98.75 229 GLY B C 1
ATOM 4285 O O . GLY B 1 229 ? 4.168 -16.297 8.227 1 98.75 229 GLY B O 1
ATOM 4286 N N . ALA B 1 230 ? 2.424 -17.5 9.023 1 98.56 230 ALA B N 1
ATOM 4287 C CA . ALA B 1 230 ? 2.605 -17.047 10.398 1 98.56 230 ALA B CA 1
ATOM 4288 C C . ALA B 1 230 ? 4.012 -17.359 10.898 1 98.56 230 ALA B C 1
ATOM 4290 O O . ALA B 1 230 ? 4.664 -16.516 11.516 1 98.56 230 ALA B O 1
ATOM 4291 N N . ARG B 1 231 ? 4.504 -18.578 10.664 1 98.62 231 ARG B N 1
ATOM 4292 C CA . ARG B 1 231 ? 5.816 -18.969 11.156 1 98.62 231 ARG B CA 1
ATOM 4293 C C . ARG B 1 231 ? 6.93 -18.234 10.422 1 98.62 231 ARG B C 1
ATOM 4295 O O . ARG B 1 231 ? 7.945 -17.875 11.016 1 98.62 231 ARG B O 1
ATOM 4302 N N . LEU B 1 232 ? 6.738 -18.094 9.141 1 98.75 232 LEU B N 1
ATOM 4303 C CA . LEU B 1 232 ? 7.707 -17.312 8.367 1 98.75 232 LEU B CA 1
ATOM 4304 C C . LEU B 1 232 ? 7.836 -15.898 8.922 1 98.75 232 LEU B C 1
ATOM 4306 O O . LEU B 1 232 ? 8.945 -15.391 9.078 1 98.75 232 LEU B O 1
ATOM 4310 N N . LEU B 1 233 ? 6.707 -15.266 9.211 1 98.5 233 LEU B N 1
ATOM 4311 C CA . LEU B 1 233 ? 6.664 -13.906 9.742 1 98.5 233 LEU B CA 1
ATOM 4312 C C . LEU B 1 233 ? 7.332 -13.836 11.109 1 98.5 233 LEU B C 1
ATOM 4314 O O . LEU B 1 233 ? 8.023 -12.859 11.414 1 98.5 233 LEU B O 1
ATOM 4318 N N . ALA B 1 234 ? 7.191 -14.859 11.883 1 98.25 234 ALA B N 1
ATOM 4319 C CA . ALA B 1 234 ? 7.668 -14.859 13.258 1 98.25 234 ALA B CA 1
ATOM 4320 C C . ALA B 1 234 ? 9.141 -15.258 13.328 1 98.25 234 ALA B C 1
ATOM 4322 O O . ALA B 1 234 ? 9.898 -14.719 14.133 1 98.25 234 ALA B O 1
ATOM 4323 N N . GLU B 1 235 ? 9.539 -16.266 12.438 1 98.19 235 GLU B N 1
ATOM 4324 C CA . GLU B 1 235 ? 10.812 -16.953 12.664 1 98.19 235 GLU B CA 1
ATOM 4325 C C . GLU B 1 235 ? 11.742 -16.781 11.477 1 98.19 235 GLU B C 1
ATOM 4327 O O . GLU B 1 235 ? 12.945 -17.062 11.578 1 98.19 235 GLU B O 1
ATOM 4332 N N . GLY B 1 236 ? 11.211 -16.406 10.352 1 98.12 236 GLY B N 1
ATOM 4333 C CA . GLY B 1 236 ? 12.031 -16.297 9.148 1 98.12 236 GLY B CA 1
ATOM 4334 C C . GLY B 1 236 ? 13.031 -15.164 9.211 1 98.12 236 GLY B C 1
ATOM 4335 O O . GLY B 1 236 ? 12.891 -14.242 10.008 1 98.12 236 GLY B O 1
ATOM 4336 N N . PRO B 1 237 ? 14.062 -15.289 8.359 1 97.69 237 PRO B N 1
ATOM 4337 C CA . PRO B 1 237 ? 15.039 -14.195 8.305 1 97.69 237 PRO B CA 1
ATOM 4338 C C . PRO B 1 237 ? 14.406 -12.867 7.883 1 97.69 237 PRO B C 1
ATOM 4340 O O . PRO B 1 237 ? 13.586 -12.836 6.969 1 97.69 237 PRO B O 1
ATOM 4343 N N . ALA B 1 238 ? 14.812 -11.773 8.508 1 94.81 238 ALA B N 1
ATOM 4344 C CA . ALA B 1 238 ? 14.281 -10.445 8.203 1 94.81 238 ALA B CA 1
ATOM 4345 C C . ALA B 1 238 ? 14.617 -10.039 6.77 1 94.81 238 ALA B C 1
ATOM 4347 O O . ALA B 1 238 ? 13.93 -9.211 6.176 1 94.81 238 ALA B O 1
ATOM 4348 N N . THR B 1 239 ? 15.609 -10.68 6.199 1 96 239 THR B N 1
ATOM 4349 C CA . THR B 1 239 ? 16.094 -10.312 4.871 1 96 239 THR B CA 1
ATOM 4350 C C . THR B 1 239 ? 15.375 -11.125 3.795 1 96 239 THR B C 1
ATOM 4352 O O . THR B 1 239 ? 15.672 -10.984 2.605 1 96 239 THR B O 1
ATOM 4355 N N . ASP B 1 240 ? 14.5 -11.992 4.164 1 98.56 240 ASP B N 1
ATOM 4356 C CA . ASP B 1 240 ? 13.82 -12.859 3.201 1 98.56 240 ASP B CA 1
ATOM 4357 C C . ASP B 1 240 ? 12.742 -12.086 2.436 1 98.56 240 ASP B C 1
ATOM 4359 O O . ASP B 1 240 ? 11.82 -11.531 3.037 1 98.56 240 ASP B O 1
ATOM 4363 N N . PRO B 1 241 ? 12.812 -12.023 1.121 1 98.75 241 PRO B N 1
ATOM 4364 C CA . PRO B 1 241 ? 11.867 -11.219 0.344 1 98.75 241 PRO B CA 1
ATOM 4365 C C . PRO B 1 241 ? 10.43 -11.719 0.443 1 98.75 241 PRO B C 1
ATOM 4367 O O . PRO B 1 241 ? 9.492 -10.938 0.322 1 98.75 241 PRO B O 1
ATOM 4370 N N . VAL B 1 242 ? 10.219 -13.008 0.594 1 98.94 242 VAL B N 1
ATOM 4371 C CA . VAL B 1 242 ? 8.859 -13.539 0.711 1 98.94 242 VAL B CA 1
ATOM 4372 C C . VAL B 1 242 ? 8.258 -13.133 2.053 1 98.94 242 VAL B C 1
ATOM 4374 O O . VAL B 1 242 ? 7.094 -12.734 2.121 1 98.94 242 VAL B O 1
ATOM 4377 N N . ARG B 1 243 ? 9.07 -13.227 3.123 1 98.81 243 ARG B N 1
ATOM 4378 C CA . ARG B 1 243 ? 8.609 -12.703 4.402 1 98.81 243 ARG B CA 1
ATOM 4379 C C . ARG B 1 243 ? 8.18 -11.242 4.273 1 98.81 243 ARG B C 1
ATOM 4381 O O . ARG B 1 243 ? 7.105 -10.859 4.746 1 98.81 243 ARG B O 1
ATOM 4388 N N . GLN B 1 244 ? 9.023 -10.453 3.578 1 98.75 244 GLN B N 1
ATOM 4389 C CA . GLN B 1 244 ? 8.734 -9.031 3.443 1 98.75 244 GLN B CA 1
ATOM 4390 C C . GLN B 1 244 ? 7.504 -8.797 2.572 1 98.75 244 GLN B C 1
ATOM 4392 O O . GLN B 1 244 ? 6.746 -7.855 2.801 1 98.75 244 GLN B O 1
ATOM 4397 N N . ALA B 1 245 ? 7.316 -9.633 1.555 1 98.94 245 ALA B N 1
ATOM 4398 C CA . ALA B 1 245 ? 6.105 -9.523 0.747 1 98.94 245 ALA B CA 1
ATOM 4399 C C . ALA B 1 245 ? 4.855 -9.703 1.605 1 98.94 245 ALA B C 1
ATOM 4401 O O . ALA B 1 245 ? 3.877 -8.969 1.448 1 98.94 245 ALA B O 1
ATOM 4402 N N . TYR B 1 246 ? 4.855 -10.719 2.521 1 98.81 246 TYR B N 1
ATOM 4403 C CA . TYR B 1 246 ? 3.73 -10.938 3.426 1 98.81 246 TYR B CA 1
ATOM 4404 C C . TYR B 1 246 ? 3.541 -9.75 4.359 1 98.81 246 TYR B C 1
ATOM 4406 O O . TYR B 1 246 ? 2.41 -9.398 4.703 1 98.81 246 TYR B O 1
ATOM 4414 N N . VAL B 1 247 ? 4.641 -9.102 4.789 1 98.62 247 VAL B N 1
ATOM 4415 C CA . VAL B 1 247 ? 4.57 -7.918 5.645 1 98.62 247 VAL B CA 1
ATOM 4416 C C . VAL B 1 247 ? 3.93 -6.762 4.883 1 98.62 247 VAL B C 1
ATOM 4418 O O . VAL B 1 247 ? 2.969 -6.156 5.355 1 98.62 247 VAL B O 1
ATOM 4421 N N . TYR B 1 248 ? 4.441 -6.453 3.672 1 98.69 248 TYR B N 1
ATOM 4422 C CA . TYR B 1 248 ? 3.961 -5.328 2.877 1 98.69 248 TYR B CA 1
ATOM 4423 C C . TYR B 1 248 ? 2.502 -5.523 2.484 1 98.69 248 TYR B C 1
ATOM 4425 O O . TYR B 1 248 ? 1.731 -4.559 2.441 1 98.69 248 TYR B O 1
ATOM 4433 N N . TYR B 1 249 ? 2.129 -6.727 2.174 1 98.69 249 TYR B N 1
ATOM 4434 C CA . TYR B 1 249 ? 0.829 -7.016 1.578 1 98.69 249 TYR B CA 1
ATOM 4435 C C . TYR B 1 249 ? -0.244 -7.148 2.652 1 98.69 249 TYR B C 1
ATOM 4437 O O . TYR B 1 249 ? -1.347 -6.617 2.506 1 98.69 249 TYR B O 1
ATOM 4445 N N . ASN B 1 250 ? 0.085 -7.902 3.736 1 98.31 250 ASN B N 1
ATOM 4446 C CA . ASN B 1 250 ? -0.953 -8.32 4.672 1 98.31 250 ASN B CA 1
ATOM 4447 C C . ASN B 1 250 ? -0.625 -7.887 6.098 1 98.31 250 ASN B C 1
ATOM 4449 O O . ASN B 1 250 ? -1.24 -8.367 7.055 1 98.31 250 ASN B O 1
ATOM 4453 N N . PHE B 1 251 ? 0.397 -7.047 6.273 1 97.62 251 PHE B N 1
ATOM 4454 C CA . PHE B 1 251 ? 0.699 -6.352 7.52 1 97.62 251 PHE B CA 1
ATOM 4455 C C . PHE B 1 251 ? 0.932 -7.34 8.648 1 97.62 251 PHE B C 1
ATOM 4457 O O . PHE B 1 251 ? 0.344 -7.211 9.727 1 97.62 251 PHE B O 1
ATOM 4464 N N . TYR B 1 252 ? 1.709 -8.352 8.469 1 96.62 252 TYR B N 1
ATOM 4465 C CA . TYR B 1 252 ? 2.215 -9.328 9.422 1 96.62 252 TYR B CA 1
ATOM 4466 C C . TYR B 1 252 ? 1.148 -10.367 9.758 1 96.62 252 TYR B C 1
ATOM 4468 O O . TYR B 1 252 ? 1.286 -11.117 10.727 1 96.62 252 TYR B O 1
ATOM 4476 N N . ARG B 1 253 ? 0.083 -10.422 8.961 1 97.12 253 ARG B N 1
ATOM 4477 C CA . ARG B 1 253 ? -0.923 -11.461 9.125 1 97.12 253 ARG B CA 1
ATOM 4478 C C . ARG B 1 253 ? -0.679 -12.609 8.148 1 97.12 253 ARG B C 1
ATOM 4480 O O . ARG B 1 253 ? -0.141 -12.406 7.062 1 97.12 253 ARG B O 1
ATOM 4487 N N . PRO B 1 254 ? -1.054 -13.852 8.57 1 98.38 254 PRO B N 1
ATOM 4488 C CA . PRO B 1 254 ? -1.016 -14.938 7.59 1 98.38 254 PRO B CA 1
ATOM 4489 C C . PRO B 1 254 ? -1.977 -14.711 6.422 1 98.38 254 PRO B C 1
ATOM 4491 O O . PRO B 1 254 ? -2.771 -13.766 6.449 1 98.38 254 PRO B O 1
ATOM 4494 N N . ARG B 1 255 ? -1.878 -15.5 5.449 1 98.75 255 ARG B N 1
ATOM 4495 C CA . ARG B 1 255 ? -2.639 -15.305 4.219 1 98.75 255 ARG B CA 1
ATOM 4496 C C . ARG B 1 255 ? -3.244 -16.625 3.738 1 98.75 255 ARG B C 1
ATOM 4498 O O . ARG B 1 255 ? -2.668 -17.688 3.947 1 98.75 255 ARG B O 1
ATOM 4505 N N . GLU B 1 256 ? -4.414 -16.547 3.137 1 98.81 256 GLU B N 1
ATOM 4506 C CA . GLU B 1 256 ? -4.973 -17.688 2.426 1 98.81 256 GLU B CA 1
ATOM 4507 C C . GLU B 1 256 ? -3.971 -18.266 1.43 1 98.81 256 GLU B C 1
ATOM 4509 O O . GLU B 1 256 ? -3.141 -17.531 0.886 1 98.81 256 GLU B O 1
ATOM 4514 N N . SER B 1 257 ? -4.059 -19.578 1.159 1 98.88 257 SER B N 1
ATOM 4515 C CA . SER B 1 257 ? -2.949 -20.266 0.514 1 98.88 257 SER B CA 1
ATOM 4516 C C . SER B 1 257 ? -3.398 -20.953 -0.776 1 98.88 257 SER B C 1
ATOM 4518 O O . SER B 1 257 ? -3.15 -22.141 -0.977 1 98.88 257 SER B O 1
ATOM 4520 N N . TRP B 1 258 ? -3.895 -20.234 -1.718 1 98.94 258 TRP B N 1
ATOM 4521 C CA . TRP B 1 258 ? -4.328 -20.797 -2.988 1 98.94 258 TRP B CA 1
ATOM 4522 C C . TRP B 1 258 ? -3.133 -21.297 -3.795 1 98.94 258 TRP B C 1
ATOM 4524 O O . TRP B 1 258 ? -3.039 -22.484 -4.105 1 98.94 258 TRP B O 1
ATOM 4534 N N . ASP B 1 259 ? -2.219 -20.469 -4.016 1 98.94 259 ASP B N 1
ATOM 4535 C CA . ASP B 1 259 ? -1.097 -20.75 -4.902 1 98.94 259 ASP B CA 1
ATOM 4536 C C . ASP B 1 259 ? -0.109 -21.719 -4.246 1 98.94 259 ASP B C 1
ATOM 4538 O O . ASP B 1 259 ? 0.351 -22.672 -4.879 1 98.94 259 ASP B O 1
ATOM 4542 N N . PRO B 1 260 ? 0.188 -21.547 -2.92 1 98.94 260 PRO B N 1
ATOM 4543 C CA . PRO B 1 260 ? 1.115 -22.5 -2.291 1 98.94 260 PRO B CA 1
ATOM 4544 C C . PRO B 1 260 ? 0.594 -23.938 -2.299 1 98.94 260 PRO B C 1
ATOM 4546 O O . PRO B 1 260 ? 1.361 -24.875 -2.533 1 98.94 260 PRO B O 1
ATOM 4549 N N . LEU B 1 261 ? -0.691 -24.078 -2.094 1 98.94 261 LEU B N 1
ATOM 4550 C CA . LEU B 1 261 ? -1.254 -25.422 -2.096 1 98.94 261 LEU B CA 1
ATOM 4551 C C . LEU B 1 261 ? -1.19 -26.031 -3.49 1 98.94 261 LEU B C 1
ATOM 4553 O O . LEU B 1 261 ? -0.897 -27.219 -3.637 1 98.94 261 LEU B O 1
ATOM 4557 N N . THR B 1 262 ? -1.443 -25.234 -4.465 1 98.94 262 THR B N 1
ATOM 4558 C CA . THR B 1 262 ? -1.403 -25.688 -5.844 1 98.94 262 THR B CA 1
ATOM 4559 C C . THR B 1 262 ? 0.006 -26.141 -6.227 1 98.94 262 THR B C 1
ATOM 4561 O O . THR B 1 262 ? 0.188 -27.219 -6.797 1 98.94 262 THR B O 1
ATOM 4564 N N . VAL B 1 263 ? 0.978 -25.375 -5.859 1 98.94 263 VAL B N 1
ATOM 4565 C CA . VAL B 1 263 ? 2.365 -25.688 -6.176 1 98.94 263 VAL B CA 1
ATOM 4566 C C . VAL B 1 263 ? 2.822 -26.891 -5.359 1 98.94 263 VAL B C 1
ATOM 4568 O O . VAL B 1 263 ? 3.582 -27.734 -5.848 1 98.94 263 VAL B O 1
ATOM 4571 N N . LEU B 1 264 ? 2.346 -26.984 -4.125 1 98.88 264 LEU B N 1
ATOM 4572 C CA . LEU B 1 264 ? 2.693 -28.141 -3.312 1 98.88 264 LEU B CA 1
ATOM 4573 C C . LEU B 1 264 ? 2.189 -29.422 -3.961 1 98.88 264 LEU B C 1
ATOM 4575 O O . LEU B 1 264 ? 2.918 -30.422 -4.027 1 98.88 264 LEU B O 1
ATOM 4579 N N . TYR B 1 265 ? 0.97 -29.391 -4.457 1 98.88 265 TYR B N 1
ATOM 4580 C CA . TYR B 1 265 ? 0.473 -30.562 -5.184 1 98.88 265 TYR B CA 1
ATOM 4581 C C . TYR B 1 265 ? 1.325 -30.828 -6.418 1 98.88 265 TYR B C 1
ATOM 4583 O O . TYR B 1 265 ? 1.618 -31.984 -6.73 1 98.88 265 TYR B O 1
ATOM 4591 N N . ALA B 1 266 ? 1.662 -29.797 -7.152 1 98.88 266 ALA B N 1
ATOM 4592 C CA . ALA B 1 266 ? 2.471 -29.969 -8.359 1 98.88 266 ALA B CA 1
ATOM 4593 C C . ALA B 1 266 ? 3.779 -30.688 -8.039 1 98.88 266 ALA B C 1
ATOM 4595 O O . ALA B 1 266 ? 4.293 -31.438 -8.867 1 98.88 266 ALA B O 1
ATOM 4596 N N . ILE B 1 267 ? 4.254 -30.453 -6.836 1 98.44 267 ILE B N 1
ATOM 4597 C CA . ILE B 1 267 ? 5.555 -30.984 -6.445 1 98.44 267 ILE B CA 1
ATOM 4598 C C . ILE B 1 267 ? 5.387 -32.406 -5.902 1 98.44 267 ILE B C 1
ATOM 4600 O O . ILE B 1 267 ? 6.125 -33.312 -6.293 1 98.44 267 ILE B O 1
ATOM 4604 N N . GLU B 1 268 ? 4.32 -32.656 -5.082 1 97.31 268 GLU B N 1
ATOM 4605 C CA . GLU B 1 268 ? 4.285 -33.875 -4.27 1 97.31 268 GLU B CA 1
ATOM 4606 C C . GLU B 1 268 ? 3.137 -34.781 -4.695 1 97.31 268 GLU B C 1
ATOM 4608 O O . GLU B 1 268 ? 3.08 -35.938 -4.293 1 97.31 268 GLU B O 1
ATOM 4613 N N . GLY B 1 269 ? 2.299 -34.281 -5.5 1 98.19 269 GLY B N 1
ATOM 4614 C CA . GLY B 1 269 ? 1.075 -35.031 -5.75 1 98.19 269 GLY B CA 1
ATOM 4615 C C . GLY B 1 269 ? 0.121 -35.031 -4.57 1 98.19 269 GLY B C 1
ATOM 4616 O O . GLY B 1 269 ? 0.064 -34.031 -3.82 1 98.19 269 GLY B O 1
ATOM 4617 N N . LEU B 1 270 ? -0.677 -36 -4.461 1 98.5 270 LEU B N 1
ATOM 4618 C CA . LEU B 1 270 ? -1.691 -36.031 -3.412 1 98.5 270 LEU B CA 1
ATOM 4619 C C . LEU B 1 270 ? -1.044 -36.031 -2.031 1 98.5 270 LEU B C 1
ATOM 4621 O O . LEU B 1 270 ? -1.518 -35.344 -1.12 1 98.5 270 LEU B O 1
ATOM 4625 N N . GLY B 1 271 ? 0.053 -36.781 -1.964 1 96.88 271 GLY B N 1
ATOM 4626 C CA . GLY B 1 271 ? 0.673 -36.906 -0.656 1 96.88 271 GLY B CA 1
ATOM 4627 C C . GLY B 1 271 ? -0.33 -37.156 0.457 1 96.88 271 GLY B C 1
ATOM 4628 O O . GLY B 1 271 ? -1.312 -37.875 0.269 1 96.88 271 GLY B O 1
ATOM 4629 N N . ASP B 1 272 ? 0.031 -36.594 1.629 1 96.75 272 ASP B N 1
ATOM 4630 C CA . ASP B 1 272 ? -0.821 -36.781 2.799 1 96.75 272 ASP B CA 1
ATOM 4631 C C . ASP B 1 272 ? -1.856 -35.656 2.912 1 96.75 272 ASP B C 1
ATOM 4633 O O . ASP B 1 272 ? -2.762 -35.719 3.748 1 96.75 272 ASP B O 1
ATOM 4637 N N . LEU B 1 273 ? -1.811 -34.688 1.952 1 98.44 273 LEU B N 1
ATOM 4638 C CA . LEU B 1 273 ? -2.574 -33.469 2.191 1 98.44 273 LEU B CA 1
ATOM 4639 C C . LEU B 1 273 ? -3.824 -33.438 1.318 1 98.44 273 LEU B C 1
ATOM 4641 O O . LEU B 1 273 ? -4.793 -32.75 1.644 1 98.44 273 LEU B O 1
ATOM 4645 N N . PHE B 1 274 ? -3.785 -34.156 0.186 1 98.81 274 PHE B N 1
ATOM 4646 C CA . PHE B 1 274 ? -4.836 -33.906 -0.797 1 98.81 274 PHE B CA 1
ATOM 4647 C C . PHE B 1 274 ? -5.566 -35.219 -1.142 1 98.81 274 PHE B C 1
ATOM 4649 O O . PHE B 1 274 ? -5.039 -36.312 -0.918 1 98.81 274 PHE B O 1
ATOM 4656 N N . GLU B 1 275 ? -6.691 -35.094 -1.635 1 98.81 275 GLU B N 1
ATOM 4657 C CA . GLU B 1 275 ? -7.453 -36.125 -2.326 1 98.81 275 GLU B CA 1
ATOM 4658 C C . GLU B 1 275 ? -8.258 -35.562 -3.48 1 98.81 275 GLU B C 1
ATOM 4660 O O . GLU B 1 275 ? -8.484 -34.344 -3.537 1 98.81 275 GLU B O 1
ATOM 4665 N N . TYR B 1 276 ? -8.578 -36.375 -4.43 1 98.81 276 TYR B N 1
ATOM 4666 C CA . TYR B 1 276 ? -9.414 -35.938 -5.531 1 98.81 276 TYR B CA 1
ATOM 4667 C C . TYR B 1 276 ? -10.875 -35.844 -5.105 1 98.81 276 TYR B C 1
ATOM 4669 O O . TYR B 1 276 ? -11.367 -36.688 -4.371 1 98.81 276 TYR B O 1
ATOM 4677 N N . GLY B 1 277 ? -11.523 -34.812 -5.59 1 98.56 277 GLY B N 1
ATOM 4678 C CA . GLY B 1 277 ? -12.938 -34.656 -5.297 1 98.56 277 GLY B CA 1
ATOM 4679 C C . GLY B 1 277 ? -13.844 -35.344 -6.297 1 98.56 277 GLY B C 1
ATOM 4680 O O . GLY B 1 277 ? -15.07 -35.281 -6.164 1 98.56 277 GLY B O 1
ATOM 4681 N N . ASN B 1 278 ? -13.234 -35.969 -7.297 1 98.31 278 ASN B N 1
ATOM 4682 C CA . ASN B 1 278 ? -13.992 -36.625 -8.367 1 98.31 278 ASN B CA 1
ATOM 4683 C C . ASN B 1 278 ? -13.289 -37.875 -8.875 1 98.31 278 ASN B C 1
ATOM 4685 O O . ASN B 1 278 ? -12.109 -38.094 -8.586 1 98.31 278 ASN B O 1
ATOM 4689 N N . GLU B 1 279 ? -14.008 -38.688 -9.633 1 98.06 279 GLU B N 1
ATOM 4690 C CA . GLU B 1 279 ? -13.43 -39.875 -10.258 1 98.06 279 GLU B CA 1
ATOM 4691 C C . GLU B 1 279 ? -13.328 -39.719 -11.766 1 98.06 279 GLU B C 1
ATOM 4693 O O . GLU B 1 279 ? -12.445 -40.281 -12.398 1 98.06 279 GLU B O 1
ATOM 4698 N N . PHE B 1 280 ? -14.289 -39 -12.258 1 98.38 280 PHE B N 1
ATOM 4699 C CA . PHE B 1 280 ? -14.336 -38.75 -13.695 1 98.38 280 PHE B CA 1
ATOM 4700 C C . PHE B 1 280 ? -14.984 -37.406 -14.008 1 98.38 280 PHE B C 1
ATOM 4702 O O . PHE B 1 280 ? -15.57 -36.781 -13.133 1 98.38 280 PHE B O 1
ATOM 4709 N N . GLY B 1 281 ? -14.844 -37 -15.211 1 98.69 281 GLY B N 1
ATOM 4710 C CA . GLY B 1 281 ? -15.461 -35.75 -15.641 1 98.69 281 GLY B CA 1
ATOM 4711 C C . GLY B 1 281 ? -14.445 -34.688 -16.016 1 98.69 281 GLY B C 1
ATOM 4712 O O . GLY B 1 281 ? -13.242 -34.969 -16.047 1 98.69 281 GLY B O 1
ATOM 4713 N N . TYR B 1 282 ? -14.992 -33.562 -16.406 1 98.75 282 TYR B N 1
ATOM 4714 C CA . TYR B 1 282 ? -14.125 -32.469 -16.844 1 98.75 282 TYR B CA 1
ATOM 4715 C C . TYR B 1 282 ? -14.688 -31.109 -16.406 1 98.75 282 TYR B C 1
ATOM 4717 O O . TYR B 1 282 ? -15.875 -31 -16.109 1 98.75 282 TYR B O 1
ATOM 4725 N N . ASN B 1 283 ? -13.82 -30.141 -16.297 1 98.88 283 ASN B N 1
ATOM 4726 C CA . ASN B 1 283 ? -14.195 -28.766 -15.992 1 98.88 283 ASN B CA 1
ATOM 4727 C C . ASN B 1 283 ? -14.641 -28 -17.234 1 98.88 283 ASN B C 1
ATOM 4729 O O . ASN B 1 283 ? -13.977 -28.062 -18.281 1 98.88 283 ASN B O 1
ATOM 4733 N N . HIS B 1 284 ? -15.734 -27.406 -17.203 1 98.88 284 HIS B N 1
ATOM 4734 C CA . HIS B 1 284 ? -16.188 -26.516 -18.266 1 98.88 284 HIS B CA 1
ATOM 4735 C C . HIS B 1 284 ? -16.25 -25.062 -17.797 1 98.88 284 HIS B C 1
ATOM 4737 O O . HIS B 1 284 ? -16.844 -24.781 -16.75 1 98.88 284 HIS B O 1
ATOM 4743 N N . VAL B 1 285 ? -15.625 -24.172 -18.547 1 98.94 285 VAL B N 1
ATOM 4744 C CA . VAL B 1 285 ? -15.609 -22.75 -18.188 1 98.94 285 VAL B CA 1
ATOM 4745 C C . VAL B 1 285 ? -16.453 -21.969 -19.188 1 98.94 285 VAL B C 1
ATOM 4747 O O . VAL B 1 285 ? -16.312 -22.125 -20.406 1 98.94 285 VAL B O 1
ATOM 4750 N N . PHE B 1 286 ? -17.281 -21.125 -18.656 1 98.88 286 PHE B N 1
ATOM 4751 C CA . PHE B 1 286 ? -18.156 -20.297 -19.469 1 98.88 286 PHE B CA 1
ATOM 4752 C C . PHE B 1 286 ? -17.469 -18.984 -19.859 1 98.88 286 PHE B C 1
ATOM 4754 O O . PHE B 1 286 ? -16.406 -18.656 -19.312 1 98.88 286 PHE B O 1
ATOM 4761 N N . ALA B 1 287 ? -18.094 -18.219 -20.734 1 98.56 287 ALA B N 1
ATOM 4762 C CA . ALA B 1 287 ? -17.531 -17 -21.266 1 98.56 287 ALA B CA 1
ATOM 4763 C C . ALA B 1 287 ? -17.312 -15.961 -20.172 1 98.56 287 ALA B C 1
ATOM 4765 O O . ALA B 1 287 ? -16.406 -15.125 -20.266 1 98.56 287 ALA B O 1
ATOM 4766 N N . ASN B 1 288 ? -18.094 -16.078 -19.125 1 98.38 288 ASN B N 1
ATOM 4767 C CA . ASN B 1 288 ? -17.984 -15.109 -18.047 1 98.38 288 ASN B CA 1
ATOM 4768 C C . ASN B 1 288 ? -16.984 -15.555 -16.984 1 98.38 288 ASN B C 1
ATOM 4770 O O . ASN B 1 288 ? -16.844 -14.906 -15.945 1 98.38 288 ASN B O 1
ATOM 4774 N N . GLY B 1 289 ? -16.328 -16.75 -17.141 1 98.75 289 GLY B N 1
ATOM 4775 C CA . GLY B 1 289 ? -15.281 -17.219 -16.25 1 98.75 289 GLY B CA 1
ATOM 4776 C C . GLY B 1 289 ? -15.797 -18.141 -15.156 1 98.75 289 GLY B C 1
ATOM 4777 O O . GLY B 1 289 ? -15.016 -18.688 -14.375 1 98.75 289 GLY B O 1
ATOM 4778 N N . SER B 1 290 ? -17.109 -18.266 -15.102 1 98.88 290 SER B N 1
ATOM 4779 C CA . SER B 1 290 ? -17.641 -19.266 -14.18 1 98.88 290 SER B CA 1
ATOM 4780 C C . SER B 1 290 ? -17.359 -20.672 -14.68 1 98.88 290 SER B C 1
ATOM 4782 O O . SER B 1 290 ? -17.141 -20.891 -15.875 1 98.88 290 SER B O 1
ATOM 4784 N N . ASN B 1 291 ? -17.281 -21.609 -13.781 1 98.94 291 ASN B N 1
ATOM 4785 C CA . ASN B 1 291 ? -17 -22.984 -14.211 1 98.94 291 ASN B CA 1
ATOM 4786 C C . ASN B 1 291 ? -18 -23.969 -13.617 1 98.94 291 ASN B C 1
ATOM 4788 O O . ASN B 1 291 ? -18.625 -23.688 -12.586 1 98.94 291 ASN B O 1
ATOM 4792 N N . GLU B 1 292 ? -18.172 -25.078 -14.234 1 98.88 292 GLU B N 1
ATOM 4793 C CA . GLU B 1 292 ? -18.969 -26.203 -13.789 1 98.88 292 GLU B CA 1
ATOM 4794 C C . GLU B 1 292 ? -18.312 -27.531 -14.125 1 98.88 292 GLU B C 1
ATOM 4796 O O . GLU B 1 292 ? -17.75 -27.703 -15.211 1 98.88 292 GLU B O 1
ATOM 4801 N N . TRP B 1 293 ? -18.328 -28.438 -13.109 1 98.88 293 TRP B N 1
ATOM 4802 C CA . TRP B 1 2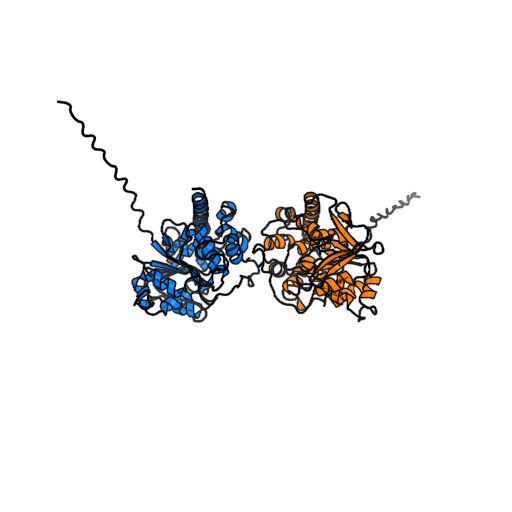93 ? -17.828 -29.781 -13.383 1 98.88 293 TRP B CA 1
ATOM 4803 C C . TRP B 1 293 ? -18.859 -30.609 -14.141 1 98.88 293 TRP B C 1
ATOM 4805 O O . TRP B 1 293 ? -20 -30.719 -13.711 1 98.88 293 TRP B O 1
ATOM 4815 N N . VAL B 1 294 ? -18.469 -31.141 -15.258 1 98.81 294 VAL B N 1
ATOM 4816 C CA . VAL B 1 294 ? -19.344 -31.984 -16.062 1 98.81 294 VAL B CA 1
ATOM 4817 C C . VAL B 1 294 ? -19 -33.469 -15.828 1 98.81 294 VAL B C 1
ATOM 4819 O O . VAL B 1 294 ? -17.891 -33.906 -16.156 1 98.81 294 VAL B O 1
ATOM 4822 N N . TYR B 1 295 ? -19.953 -34.188 -15.367 1 98.25 295 TYR B N 1
ATOM 4823 C CA . TYR B 1 295 ? -19.703 -35.594 -15.086 1 98.25 295 TYR B CA 1
ATOM 4824 C C . TYR B 1 295 ? -19.875 -36.438 -16.344 1 98.25 295 TYR B C 1
ATOM 4826 O O . TYR B 1 295 ? -21 -36.719 -16.766 1 98.25 295 TYR B O 1
ATOM 4834 N N . ASP B 1 296 ? -18.781 -36.719 -16.953 1 98.31 296 ASP B N 1
ATOM 4835 C CA . ASP B 1 296 ? -18.656 -37.531 -18.141 1 98.31 296 ASP B CA 1
ATOM 4836 C C . ASP B 1 296 ? -17.703 -38.719 -17.891 1 98.31 296 ASP B C 1
ATOM 4838 O O . ASP B 1 296 ? -16.484 -38.5 -17.781 1 98.31 296 ASP B O 1
ATOM 4842 N N . GLU B 1 297 ? -18.109 -39.969 -17.859 1 98.06 297 GLU B N 1
ATOM 4843 C CA . GLU B 1 297 ? -17.344 -41.156 -17.5 1 98.06 297 GLU B CA 1
ATOM 4844 C C . GLU B 1 297 ? -16.234 -41.438 -18.5 1 98.06 297 GLU B C 1
ATOM 4846 O O . GLU B 1 297 ? -15.297 -42.188 -18.219 1 98.06 297 GLU B O 1
ATOM 4851 N N . SER B 1 298 ? -16.375 -40.812 -19.656 1 98 298 SER B N 1
ATOM 4852 C CA . SER B 1 298 ? -15.375 -41.031 -20.688 1 98 298 SER B CA 1
ATOM 4853 C C . SER B 1 298 ? -14.125 -40.219 -20.438 1 98 298 SER B C 1
ATOM 4855 O O . SER B 1 298 ? -13.078 -40.469 -21.047 1 98 298 SER B O 1
ATOM 4857 N N . VAL B 1 299 ? -14.211 -39.219 -19.609 1 98.25 299 VAL B N 1
ATOM 4858 C CA . VAL B 1 299 ? -13.062 -38.375 -19.281 1 98.25 299 VAL B CA 1
ATOM 4859 C C . VAL B 1 299 ? -12.508 -38.75 -17.922 1 98.25 299 VAL B C 1
ATOM 4861 O O . VAL B 1 299 ? -13.188 -38.625 -16.891 1 98.25 299 VAL B O 1
ATOM 4864 N N . THR B 1 300 ? -11.281 -39.281 -17.828 1 98.19 300 THR B N 1
ATOM 4865 C CA . THR B 1 300 ? -10.766 -39.844 -16.594 1 98.19 300 THR B CA 1
ATOM 4866 C C . THR B 1 300 ? -9.43 -39.219 -16.219 1 98.19 300 THR B C 1
ATOM 4868 O O . THR B 1 300 ? -8.695 -39.719 -15.375 1 98.19 300 THR B O 1
ATOM 4871 N N . ASP B 1 301 ? -9.117 -38.094 -16.875 1 98.25 301 ASP B N 1
ATOM 4872 C CA . ASP B 1 301 ? -7.781 -37.531 -16.656 1 98.25 301 ASP B CA 1
ATOM 4873 C C . ASP B 1 301 ? -7.848 -36.125 -16.109 1 98.25 301 ASP B C 1
ATOM 4875 O O . ASP B 1 301 ? -6.848 -35.406 -16.125 1 98.25 301 ASP B O 1
ATOM 4879 N N . GLN B 1 302 ? -9.008 -35.656 -15.68 1 98.75 302 GLN B N 1
ATOM 4880 C CA . GLN B 1 302 ? -9.141 -34.375 -15.008 1 98.75 302 GLN B CA 1
ATOM 4881 C C . GLN B 1 302 ? -9.703 -34.531 -13.602 1 98.75 302 GLN B C 1
ATOM 4883 O O . GLN B 1 302 ? -10.602 -35.344 -13.375 1 98.75 302 GLN B O 1
ATOM 4888 N N . PHE B 1 303 ? -9.133 -33.781 -12.656 1 98.88 303 PHE B N 1
ATOM 4889 C CA . PHE B 1 303 ? -9.516 -33.906 -11.25 1 98.88 303 PHE B CA 1
ATOM 4890 C C . PHE B 1 303 ? -9.539 -32.531 -10.578 1 98.88 303 PHE B C 1
ATOM 4892 O O . PHE B 1 303 ? -8.898 -31.578 -11.055 1 98.88 303 PHE B O 1
ATOM 4899 N N . TRP B 1 304 ? -10.32 -32.375 -9.57 1 98.88 304 TRP B N 1
ATOM 4900 C CA . TRP B 1 304 ? -10.172 -31.234 -8.656 1 98.88 304 TRP B CA 1
ATOM 4901 C C . TRP B 1 304 ? -9.844 -31.703 -7.25 1 98.88 304 TRP B C 1
ATOM 4903 O O . TRP B 1 304 ? -10.203 -32.812 -6.863 1 98.88 304 TRP B O 1
ATOM 4913 N N . LEU B 1 305 ? -9.164 -30.875 -6.5 1 98.94 305 LEU B N 1
ATOM 4914 C CA . LEU B 1 305 ? -8.555 -31.266 -5.234 1 98.94 305 LEU B CA 1
ATOM 4915 C C . LEU B 1 305 ? -9.469 -30.922 -4.062 1 98.94 305 LEU B C 1
ATOM 4917 O O . LEU B 1 305 ? -10.188 -29.922 -4.105 1 98.94 305 LEU B O 1
ATOM 4921 N N . LYS B 1 306 ? -9.359 -31.688 -3.059 1 98.75 306 LYS B N 1
ATOM 4922 C CA . LYS B 1 306 ? -9.812 -31.453 -1.692 1 98.75 306 LYS B CA 1
ATOM 4923 C C . LYS B 1 306 ? -8.688 -31.688 -0.69 1 98.75 306 LYS B C 1
ATOM 4925 O O . LYS B 1 306 ? -7.688 -32.344 -1.013 1 98.75 306 LYS B O 1
ATOM 4930 N N . LEU B 1 307 ? -8.875 -31.094 0.467 1 98.69 307 LEU B N 1
ATOM 4931 C CA . LEU B 1 307 ? -7.953 -31.438 1.542 1 98.69 307 LEU B CA 1
ATOM 4932 C C . LEU B 1 307 ? -8.32 -32.781 2.18 1 98.69 307 LEU B C 1
ATOM 4934 O O . LEU B 1 307 ? -9.492 -33.031 2.455 1 98.69 307 LEU B O 1
ATOM 4938 N N . LYS B 1 308 ? -7.297 -33.531 2.371 1 97.88 308 LYS B N 1
ATOM 4939 C CA . LYS B 1 308 ? -7.426 -34.781 3.1 1 97.88 308 LYS B CA 1
ATOM 4940 C C . LYS B 1 308 ? -7.297 -34.562 4.602 1 97.88 308 LYS B C 1
ATOM 4942 O O . LYS B 1 308 ? -7.656 -35.438 5.395 1 97.88 308 LYS B O 1
ATOM 4947 N N . VAL B 1 309 ? -6.844 -33.406 5.004 1 98.56 309 VAL B N 1
ATOM 4948 C CA . VAL B 1 309 ? -6.578 -33 6.383 1 98.56 309 VAL B CA 1
ATOM 4949 C C . VAL B 1 309 ? -7.32 -31.719 6.707 1 98.56 309 VAL B C 1
ATOM 4951 O O . VAL B 1 309 ? -7.895 -31.094 5.82 1 98.56 309 VAL B O 1
ATOM 4954 N N . ASP B 1 310 ? -7.344 -31.375 7.973 1 98.31 310 ASP B N 1
ATOM 4955 C CA . ASP B 1 310 ? -7.969 -30.109 8.328 1 98.31 310 ASP B CA 1
ATOM 4956 C C . ASP B 1 310 ? -7.098 -28.922 7.898 1 98.31 310 ASP B C 1
ATOM 4958 O O . ASP B 1 310 ? -5.914 -29.094 7.602 1 98.31 310 ASP B O 1
ATOM 4962 N N . ASN B 1 311 ? -7.699 -27.781 7.855 1 98.56 311 ASN B N 1
ATOM 4963 C CA . ASN B 1 311 ? -7.043 -26.578 7.332 1 98.56 311 ASN B CA 1
ATOM 4964 C C . ASN B 1 311 ? -5.828 -26.203 8.172 1 98.56 311 ASN B C 1
ATOM 4966 O O . ASN B 1 311 ? -4.84 -25.688 7.645 1 98.56 311 ASN B O 1
ATOM 4970 N N . VAL B 1 312 ? -5.801 -26.406 9.469 1 98.5 312 VAL B N 1
ATOM 4971 C CA . VAL B 1 312 ? -4.695 -26.047 10.359 1 98.5 312 VAL B CA 1
ATOM 4972 C C . VAL B 1 312 ? -3.486 -26.938 10.047 1 98.5 312 VAL B C 1
ATOM 4974 O O . VAL B 1 312 ? -2.354 -26.453 10 1 98.5 312 VAL B O 1
ATOM 4977 N N . THR B 1 313 ? -3.766 -28.234 9.789 1 98.69 313 THR B N 1
ATOM 4978 C CA . THR B 1 313 ? -2.703 -29.172 9.438 1 98.69 313 THR B CA 1
ATOM 4979 C C . THR B 1 313 ? -2.07 -28.797 8.102 1 98.69 313 THR B C 1
ATOM 4981 O O . THR B 1 313 ? -0.847 -28.844 7.953 1 98.69 313 THR B O 1
ATOM 4984 N N . ALA B 1 314 ? -2.922 -28.453 7.191 1 98.81 314 ALA B N 1
ATOM 4985 C CA . ALA B 1 314 ? -2.416 -28.016 5.895 1 98.81 314 ALA B CA 1
ATOM 4986 C C . ALA B 1 314 ? -1.577 -26.75 6.035 1 98.81 314 ALA B C 1
ATOM 4988 O O . ALA B 1 314 ? -0.516 -26.625 5.418 1 98.81 314 ALA B O 1
ATOM 4989 N N . ALA B 1 315 ? -2.049 -25.797 6.867 1 98.88 315 ALA B N 1
ATOM 4990 C CA . ALA B 1 315 ? -1.327 -24.547 7.105 1 98.88 315 ALA B CA 1
ATOM 4991 C C . ALA B 1 315 ? 0.036 -24.828 7.734 1 98.88 315 ALA B C 1
ATOM 4993 O O . ALA B 1 315 ? 1.035 -24.203 7.352 1 98.88 315 ALA B O 1
ATOM 4994 N N . ASP B 1 316 ? 0.065 -25.719 8.641 1 98.69 316 ASP B N 1
ATOM 4995 C CA . ASP B 1 316 ? 1.311 -26.078 9.312 1 98.69 316 ASP B CA 1
ATOM 4996 C C . ASP B 1 316 ? 2.318 -26.672 8.328 1 98.69 316 ASP B C 1
ATOM 4998 O O . ASP B 1 316 ? 3.52 -26.422 8.438 1 98.69 316 ASP B O 1
ATOM 5002 N N . ALA B 1 317 ? 1.83 -27.516 7.434 1 98.75 317 ALA B N 1
ATOM 5003 C CA . ALA B 1 317 ? 2.699 -28.109 6.418 1 98.75 317 ALA B CA 1
ATOM 5004 C C . ALA B 1 317 ? 3.336 -27.031 5.547 1 98.75 317 ALA B C 1
ATOM 5006 O O . ALA B 1 317 ? 4.539 -27.062 5.281 1 98.75 317 ALA B O 1
ATOM 5007 N N . LEU B 1 318 ? 2.516 -26.094 5.156 1 98.81 318 LEU B N 1
ATOM 5008 C CA . LEU B 1 318 ? 3.035 -24.984 4.352 1 98.81 318 LEU B CA 1
ATOM 5009 C C . LEU B 1 318 ? 4.027 -24.156 5.152 1 98.81 318 LEU B C 1
ATOM 5011 O O . LEU B 1 318 ? 5.098 -23.797 4.648 1 98.81 318 LEU B O 1
ATOM 5015 N N . ASP B 1 319 ? 3.656 -23.812 6.363 1 98.88 319 ASP B N 1
ATOM 5016 C CA . ASP B 1 319 ? 4.508 -22.984 7.207 1 98.88 319 ASP B CA 1
ATOM 5017 C C . ASP B 1 319 ? 5.875 -23.625 7.418 1 98.88 319 ASP B C 1
ATOM 5019 O O . ASP B 1 319 ? 6.895 -22.938 7.461 1 98.88 319 ASP B O 1
ATOM 5023 N N . LYS B 1 320 ? 5.855 -24.922 7.578 1 98.69 320 LYS B N 1
ATOM 5024 C CA . LYS B 1 320 ? 7.117 -25.641 7.703 1 98.69 320 LYS B CA 1
ATOM 5025 C C . LYS B 1 320 ? 7.977 -25.484 6.453 1 98.69 320 LYS B C 1
ATOM 5027 O O . LYS B 1 320 ? 9.172 -25.203 6.543 1 98.69 320 LYS B O 1
ATOM 5032 N N . LEU B 1 321 ? 7.406 -25.641 5.348 1 98.69 321 LEU B N 1
ATOM 5033 C CA . LEU B 1 321 ? 8.125 -25.531 4.082 1 98.69 321 LEU B CA 1
ATOM 5034 C C . LEU B 1 321 ? 8.633 -24.109 3.869 1 98.69 321 LEU B C 1
ATOM 5036 O O . LEU B 1 321 ? 9.75 -23.906 3.396 1 98.69 321 LEU B O 1
ATOM 5040 N N . TYR B 1 322 ? 7.758 -23.078 4.203 1 98.75 322 TYR B N 1
ATOM 5041 C CA . TYR B 1 322 ? 8.188 -21.688 4.098 1 98.75 322 TYR B CA 1
ATOM 5042 C C . TYR B 1 322 ? 9.461 -21.453 4.898 1 98.75 322 TYR B C 1
ATOM 5044 O O . TYR B 1 322 ? 10.438 -20.906 4.375 1 98.75 322 TYR B O 1
ATOM 5052 N N . LEU B 1 323 ? 9.359 -21.859 6.152 1 98.56 323 LEU B N 1
ATOM 5053 C CA . LEU B 1 323 ? 10.461 -21.578 7.062 1 98.56 323 LEU B CA 1
ATOM 5054 C C . LEU B 1 323 ? 11.719 -22.328 6.641 1 98.56 323 LEU B C 1
ATOM 5056 O O . LEU B 1 323 ? 12.812 -21.75 6.605 1 98.56 323 LEU B O 1
ATOM 5060 N N . GLU B 1 324 ? 11.586 -23.625 6.254 1 98.19 324 GLU B N 1
ATOM 5061 C CA . GLU B 1 324 ? 12.719 -24.422 5.793 1 98.19 324 GLU B CA 1
ATOM 5062 C C . GLU B 1 324 ? 13.352 -23.797 4.547 1 98.19 324 GLU B C 1
ATOM 5064 O O . GLU B 1 324 ? 14.578 -23.703 4.449 1 98.19 324 GLU B O 1
ATOM 5069 N N . GLY B 1 325 ? 12.531 -23.406 3.676 1 98.31 325 GLY B N 1
ATOM 5070 C CA . GLY B 1 325 ? 13.023 -22.781 2.465 1 98.31 325 GLY B CA 1
ATOM 5071 C C . GLY B 1 325 ? 13.758 -21.469 2.727 1 98.31 325 GLY B C 1
ATOM 5072 O O . GLY B 1 325 ? 14.859 -21.25 2.215 1 98.31 325 GLY B O 1
ATOM 5073 N N . ALA B 1 326 ? 13.141 -20.609 3.516 1 98.38 326 ALA B N 1
ATOM 5074 C CA . ALA B 1 326 ? 13.734 -19.312 3.828 1 98.38 326 ALA B CA 1
ATOM 5075 C C . ALA B 1 326 ? 15.086 -19.484 4.516 1 98.38 326 ALA B C 1
ATOM 5077 O O . ALA B 1 326 ? 16.031 -18.766 4.199 1 98.38 326 ALA B O 1
ATOM 5078 N N . LEU B 1 327 ? 15.172 -20.422 5.383 1 97.19 327 LEU B N 1
ATOM 5079 C CA . LEU B 1 327 ? 16.406 -20.656 6.129 1 97.19 327 LEU B CA 1
ATOM 5080 C C . LEU B 1 327 ? 17.469 -21.281 5.234 1 97.19 327 LEU B C 1
ATOM 5082 O O . LEU B 1 327 ? 18.656 -21.047 5.441 1 97.19 327 LEU B O 1
ATOM 5086 N N . SER B 1 328 ? 17.109 -22 4.25 1 94.94 328 SER B N 1
ATOM 5087 C CA . SER B 1 328 ? 18.062 -22.656 3.363 1 94.94 328 SER B CA 1
ATOM 5088 C C . SER B 1 328 ? 18.812 -21.641 2.512 1 94.94 328 SER B C 1
ATOM 5090 O O . SER B 1 328 ? 19.938 -21.891 2.078 1 94.94 328 SER B O 1
ATOM 5092 N N . ALA B 1 329 ? 18.234 -20.531 2.246 1 88.88 329 ALA B N 1
ATOM 5093 C CA . ALA B 1 329 ? 18.844 -19.484 1.412 1 88.88 329 ALA B CA 1
ATOM 5094 C C . ALA B 1 329 ? 19.906 -18.703 2.191 1 88.88 329 ALA B C 1
ATOM 5096 O O . ALA B 1 329 ? 20.812 -18.125 1.602 1 88.88 329 ALA B O 1
ATOM 5097 N N . THR B 1 330 ? 19.688 -18.391 3.49 1 77.19 330 THR B N 1
ATOM 5098 C CA . THR B 1 330 ? 20.641 -17.672 4.336 1 77.19 330 THR B CA 1
ATOM 5099 C C . THR B 1 330 ? 21.906 -18.5 4.562 1 77.19 330 THR B C 1
ATOM 5101 O O . THR B 1 330 ? 23 -17.938 4.609 1 77.19 330 THR B O 1
ATOM 5104 N N . ASN B 1 331 ? 21.734 -19.781 4.68 1 59.72 331 ASN B N 1
ATOM 5105 C CA . ASN B 1 331 ? 22.891 -20.641 4.93 1 59.72 331 ASN B CA 1
ATOM 5106 C C . ASN B 1 331 ? 23.781 -20.75 3.691 1 59.72 331 ASN B C 1
ATOM 5108 O O . ASN B 1 331 ? 24.984 -21 3.805 1 59.72 331 ASN B O 1
ATOM 5112 N N . ALA B 1 332 ? 23.266 -20.609 2.549 1 49.62 332 ALA B N 1
ATOM 5113 C CA . ALA B 1 332 ? 24.078 -20.688 1.334 1 49.62 332 ALA B CA 1
ATOM 5114 C C . ALA B 1 332 ? 24.922 -19.422 1.156 1 49.62 332 ALA B C 1
ATOM 5116 O O . ALA B 1 332 ? 25.984 -19.469 0.542 1 49.62 332 ALA B O 1
ATOM 5117 N N . THR B 1 333 ? 24.422 -18.234 1.588 1 43.81 333 THR B N 1
ATOM 5118 C CA . THR B 1 333 ? 25.172 -17 1.433 1 43.81 333 THR B CA 1
ATOM 5119 C C . THR B 1 333 ? 26.344 -16.969 2.41 1 43.81 333 THR B C 1
ATOM 5121 O O . THR B 1 333 ? 27.266 -16.156 2.252 1 43.81 333 THR B O 1
ATOM 5124 N N . GLN B 1 334 ? 26.25 -17.719 3.521 1 36.97 334 GLN B N 1
ATOM 5125 C CA . GLN B 1 334 ? 27.375 -17.75 4.453 1 36.97 334 GLN B CA 1
ATOM 5126 C C . GLN B 1 334 ? 28.438 -18.75 4.008 1 36.97 334 GLN B C 1
ATOM 5128 O O . GLN B 1 334 ? 29.5 -18.844 4.605 1 36.97 334 GLN B O 1
ATOM 5133 N N . ILE B 1 335 ? 28.156 -19.594 3.033 1 28.5 335 ILE B N 1
ATOM 5134 C CA . ILE B 1 335 ? 29.266 -20.422 2.584 1 28.5 335 ILE B CA 1
ATOM 5135 C C . ILE B 1 335 ? 29.953 -19.75 1.39 1 28.5 335 ILE B C 1
ATOM 5137 O O . ILE B 1 335 ? 29.281 -19.281 0.469 1 28.5 335 ILE B O 1
#

Solvent-accessible surface area (backbone atoms only — not comparable to full-atom values): 33684 Å² total; per-residue (Å²): 136,84,82,76,77,78,75,77,76,74,73,72,72,73,70,65,72,75,73,70,84,48,42,36,33,34,41,34,30,36,47,50,85,48,52,35,45,44,52,22,48,44,44,54,60,56,36,86,55,43,39,75,69,34,39,31,30,40,42,39,23,35,28,26,48,7,20,50,23,12,52,35,24,60,50,76,36,35,77,54,52,43,17,34,38,76,76,70,40,82,66,76,58,74,51,81,82,78,37,71,57,44,55,23,30,55,30,39,6,59,78,43,46,26,43,69,23,31,58,92,32,39,85,73,40,37,53,27,43,60,43,51,47,40,54,50,55,66,46,91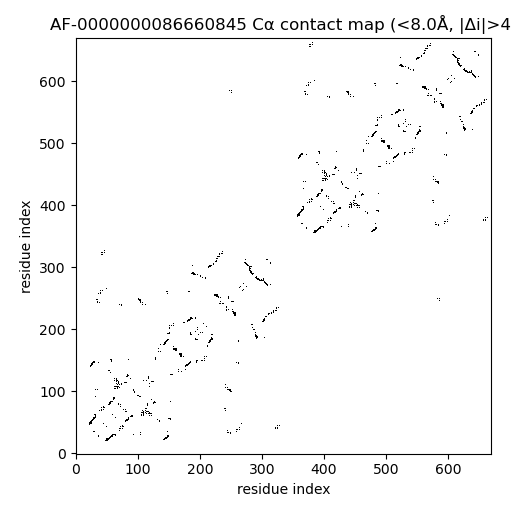,59,60,27,34,38,34,36,50,25,48,33,57,44,57,32,44,32,55,65,34,61,53,54,100,60,36,83,44,35,22,58,52,43,43,65,72,28,46,60,33,39,34,33,31,37,30,24,77,66,52,38,63,24,59,46,20,38,70,77,54,13,56,33,31,21,52,35,60,63,60,62,72,71,36,34,38,30,34,23,49,78,56,12,67,64,17,57,27,44,54,53,23,63,75,69,37,58,88,82,35,60,54,44,46,26,36,34,46,21,49,67,74,43,54,39,50,27,45,32,33,51,38,41,47,34,68,72,62,45,48,68,83,51,34,39,67,72,54,78,40,10,43,63,42,46,39,75,77,16,32,27,38,58,45,86,38,86,86,34,68,49,35,39,37,53,36,65,62,50,56,44,68,59,53,15,50,55,48,22,49,45,49,32,52,32,53,52,54,37,58,58,54,72,73,99,137,82,82,78,76,80,77,76,77,74,73,73,73,71,72,67,72,74,72,70,85,48,44,36,33,34,40,34,30,35,48,52,84,48,52,37,45,45,52,22,48,45,46,54,60,56,37,88,56,43,39,75,68,34,37,32,30,42,43,39,23,35,28,28,46,6,20,49,24,11,51,35,24,61,48,75,36,34,76,53,50,43,18,35,37,76,77,69,40,80,66,74,59,73,50,82,83,77,37,72,57,44,56,24,31,54,30,39,6,60,79,44,47,26,43,69,23,30,58,94,33,38,86,75,42,37,52,28,42,60,42,51,47,40,53,51,55,68,47,90,58,59,27,34,37,35,36,49,25,48,33,58,43,56,33,44,33,55,68,34,60,54,54,98,59,36,82,46,34,24,59,53,43,41,63,74,27,47,61,34,40,34,34,31,36,29,24,80,65,52,38,64,26,60,46,21,39,69,77,55,13,55,33,31,22,52,36,60,63,60,62,74,71,36,35,39,30,35,22,49,78,56,13,67,63,19,55,28,45,54,52,24,64,73,69,36,58,89,83,36,57,52,45,46,26,35,34,45,22,48,66,73,43,54,37,50,27,45,32,33,52,38,42,47,33,68,72,60,46,47,69,84,51,36,38,66,72,54,79,41,10,44,63,39,46,38,73,75,16,32,29,38,59,42,84,36,85,86,35,70,48,37,39,38,54,36,68,61,50,56,45,67,58,54,15,49,55,48,23,49,46,48,33,53,31,52,52,55,36,59,57,54,72,74,99

Organism: Colletotrichum gloeosporioides (NCBI:txid474922)

Secondary structure (DSSP, 8-state):
--------------------PPEEEEEEE-TTS-THHHHHHHHHHH-TTEEEEEEEE-S-BHHHHHHHHHHHHHTT-TT--EEE-SS-B-------SSS-----HHHHHHHT--TTS-TT-GGGSEEHHHHHHHHHHH-SS-EEEEEES-SHHHHHHHH----SS-SS-HHHHHHHHEEEEEEE---SSEEE-HHHHSS-HHHHHHHHHH--S-EEEE-HHHHTT-EE-HHHHHHS-TT-HHHHHHHHHHTT--EE-HHHHHHHHHHHTTTTTEEES-SS-EEEE-TTSEEEEE--TT--SEEEEEESS-HHHHHHHHHHHHHHHHHHHHHHH--/--------------------PPEEEEEEE-TTS-THHHHHHHHHHH-TTEEEEEEEE-S-BHHHHHHHHHHHHHTT-TT--EEE-SS-B-------SSS-----HHHHHHHT--TTS-TT-GGGSEEHHHHHHHHHHH-SS-EEEEEES-SHHHHHHHH----SS-SS-HHHHHHHHEEEEEEE---SSEEE-HHHHSS-HHHHHHHHHH--S-EEEE-HHHHTT-EE-HHHHHHS-TT-HHHHHHHHHHTT--EE-HHHHHHHHHHHTTTTTEEES-SS-EEEE-TTSEEEEE--TT--SEEEEEESS-HHHHHHHHHHHHHHHHHHHHHHHT-

pLDDT: mean 93.94, std 15.24, range [28.45, 98.94]

Sequence (670 aa):
MLASTLQIALSALLVQPALGARKNLIIDTDIFSDCDDTGALLIAATSPKVNLLGVNVNYPSSYSVTATSAILAHYNHSAMPIGARRPLTNESFFDTFAYDLGEYASKIAYHYSGGSLPFGAAEDAWDAVALYRKLLAEADAPVTIASIGFFENLSGLLNSTADKYSNLTGPQLIASKVEELIVMGGEYPSGREFNFFGDNPLATAHVVNNWKGRVVFCGTEVGSVVLSGARLLAEGPATDPVRQAYVYYNFYRPRESWDPLTVLYAIEGLGDLFEYGNEFGYNHVFANGSNEWVYDESVTDQFWLKLKVDNVTAADALDKLYLEGALSATNATQIMLASTLQIALSALLVQPALGARKNLIIDTDIFSDCDDTGALLIAATSPKVNLLGVNVNYPSSYSVTATSAILAHYNHSAMPIGARRPLTNESFFDTFAYDLGEYASKIAYHYSGGSLPFGAAEDAWDAVALYRKLLAEADAPVTIASIGFFENLSGLLNSTADKYSNLTGPQLIASKVEELIVMGGEYPSGREFNFFGDNPLATAHVVNNWKGRVVFCGTEVGSVVLSGARLLAEGPATDPVRQAYVYYNFYRPRESWDPLTVLYAIEGLGDLFEYGNEFGYNHVFANGSNEWVYDESVTDQFWLKLKVDNVTAADALDKLYLEGALSATNATQI

Radius of gyration: 31.99 Å; Cα contacts (8 Å, |Δi|>4): 1586; chains: 2; bounding box: 98×106×109 Å

Foldseek 3Di:
DDPPPPPPPPPPPPPPPPLDDAAAEEEEAQQAADLLSLLQLLLALQDSRHDYQAYEHEHQELLSQLLSCLQSVLLPNQAHAYAYDDDHDNDHDQDPDPRAWFTQSNVSQQPSAGGPAHRPRSVVHHHLLVSVLQSLLPDPAAYEYEYEAAQVSVLCLQQAADDPSGRHHSLRSCVVHHQEYQYLAADPQWWAGCNCAVPFVVSNQSCQVPRDHAYEYEYPVAQQLAWALLLCCVPFDPPNSSNVSCCRTRVNGTDRNRSNVSSVCSRVNCPQWKDWPDQFFGWGADRNRIIHTDHDRVGGRYTYIHTPDDNHVVRVVSRVSSRVSRVVSVVVVVD/DDPPPDPPPPPPPPPPPPLDDAAAEEEEEQQAADLLLLLQLLLALQDSRHDDQAYEHEHQELLSQLLSCLQSVLLPNQAHAYAYDDDHDHDHDQDPDPRAWFTQSNVSQQPSAGGPAHRPRSVVHHHLLVSVLQSLLPDPAAYEYEYEAAQVSVLCLQQAADDPRGRHHSLRSCVVHHQEYQYLAADPQWWADCNCAVPFVVSNQSCQVPRDHAYEYEYPVAQQLAWALLLCCVPFDPPNSSNVSCCRTRVNGTDRNRSNVRSVCSRVNCPQWKDWPDQFFGWGADRNRIIHTDHDRVGGRYTYIHTPDDNHVVRVVSRVSSRVSRVVSVVVVVD

Nearest PDB structures (foldseek):
  2c40-assembly1_B  TM=7.132E-01  e=1.126E-12  Bacillus anthracis str. Ames
  5tsq-assembly1_A  TM=7.218E-01  e=7.675E-12  Leishmania braziliensis braziliensis
  1up6-assembly1_D  TM=4.361E-01  e=1.458E+00  Thermotoga maritima MSB8
  1up7-assembly1_A  TM=4.226E-01  e=2.219E+00  Thermotoga maritima MSB8
  1up6-assembly1_A  TM=3.374E-01  e=3.807E+00  Thermotoga maritima MSB8

InterPro domains:
  IPR001910 Inosine/uridine-preferring nucleoside hydrolase domain [PF01156] (25-274)
  IPR036452 Ribonucleoside hydrolase-like [G3DSA:3.90.245.10] (17-318)
  IPR036452 Ribonucleoside hydrolase-like [SSF53590] (22-269)